Protein AF-A0A660VFB6-F1 (afdb_monomer_lite)

Radius of gyration: 81.57 Å; chains: 1; bounding box: 162×98×243 Å

Foldseek 3Di:
DDDDDDDPPDPPPDVVVVVVVVVVVVVVVPPPPPVVVVVVVVVVVVVVVVVVVPPPPDDDDDDDDDDDDDDDDDDPDDPPPPVVVVVPPPPDDDDDDDDDPVVVVVPPDDDDDDDDDDDDDDDDDDDDDDDDDDDDDDDDDDDDDDDDDDDDDDDDDDDDDDDDDDDDDDDDDDDPPDPPDDPPPPPPPPPVCVVVPPPPDPDPPQPDLDDPVVVLVVLVVVLQPPPDDPDDDPVCSVVPCPPVNVVVSVVVVCVVSVVVVVVSVVVVVVVVVVVVVVVVVVVVVVVVVVVVVVVVVVVVVVVVVVVVVVVVVVVVVVVVVVVVVVVVVVVVVVVVVVVVVVVVVVVVVVVVVVVVVVVVVVVVVVVVVVVVVVVVVVVVVVVVVVVVVVVVVVVVVVVVCVVPDPVVLVVVLVVLVVVLVVVCVVCVVVPPPDDDPVLVVLNVVLVVLSVVLVVVSVVLVVVLVVLVVVVVVVPPVPVSSVVNSVSVVVSVVSSVVVVVSSVSVVVSVVVVD

Sequence (513 aa):
MERYQNGSEYDNSSDEEREKEQEEIERYQASPTEPTEVLRDLDKAFRQIEEGRGAEERGPEEDLSAAEEKEPEMLFSGMETSWQEVAEEVKAEEAPPEPSPEEVLTKELGIAEEAPAEAEEAPTEEAPAETEEAPAEEAPEETAPAETEEAPAEEAPEETAPAEAAAETAEGEEKEETPAYAAVSEEAATVDTSAVTRPLEPAPAAPEVQVDMEEVRTTLENSAPVEEVEQLPRGAKYRRIRKEQLFQIVAELVRRYAAAAMQQLAQREQQLQQLQEQLTAHQKELESLRSNEAGLRAKAEALQQQLSEREAKVASLEAELAELREKAEKLDAFGEKWMEKEDNYIRRIRELEEETSRLRSALETSGSQLQQKIEQLEQQITVYKGRIEELQRGLEYVGFVEEFDVAGGLLQAAELRTKLEELISGVGEATSRIMPASVRERLEFITAKTREIEQQLNRYRDTYSQLVDKMENKEGTIAVAVDIAVMAERIRGLTDQLRVVAQMLEMVEAFMR

pLDDT: mean 70.04, std 20.73, range [36.62, 98.62]

Structure (mmCIF, N/CA/C/O backbone):
data_AF-A0A660VFB6-F1
#
_entry.id   AF-A0A660VFB6-F1
#
loop_
_atom_site.group_PDB
_atom_site.id
_atom_site.type_symbol
_atom_site.label_atom_id
_atom_site.label_alt_id
_atom_site.label_comp_id
_atom_site.label_asym_id
_atom_site.label_entity_id
_atom_site.label_seq_id
_atom_site.pdbx_PDB_ins_code
_atom_site.Cartn_x
_atom_site.Cartn_y
_atom_site.Cartn_z
_atom_site.occupancy
_atom_site.B_iso_or_equiv
_atom_site.auth_seq_id
_atom_site.auth_comp_id
_atom_site.auth_asym_id
_atom_site.auth_atom_id
_atom_site.pdbx_PDB_model_num
ATOM 1 N N . MET A 1 1 ? 5.055 -57.965 -3.448 1.00 50.91 1 MET A N 1
ATOM 2 C CA . MET A 1 1 ? 6.353 -58.123 -2.765 1.00 50.91 1 MET A CA 1
ATOM 3 C C . MET A 1 1 ? 7.433 -57.953 -3.806 1.00 50.91 1 MET A C 1
ATOM 5 O O . MET A 1 1 ? 7.695 -58.911 -4.510 1.00 50.91 1 MET A O 1
ATOM 9 N N . GLU A 1 2 ? 7.934 -56.729 -3.964 1.00 56.34 2 GLU A N 1
ATOM 10 C CA . GLU A 1 2 ? 9.289 -56.386 -4.422 1.00 56.34 2 GLU A CA 1
ATOM 11 C C . GLU A 1 2 ? 9.337 -54.894 -4.788 1.00 56.34 2 GLU A C 1
ATOM 13 O O . GLU A 1 2 ? 8.467 -54.410 -5.505 1.00 56.34 2 GLU A O 1
ATOM 18 N N . ARG A 1 3 ? 10.403 -54.230 -4.312 1.00 56.03 3 ARG A N 1
ATOM 19 C CA . ARG A 1 3 ? 10.932 -52.904 -4.692 1.00 56.03 3 ARG A CA 1
ATOM 20 C C . ARG A 1 3 ? 10.200 -51.662 -4.182 1.00 56.03 3 ARG A C 1
ATOM 22 O O . ARG A 1 3 ? 9.420 -51.079 -4.909 1.00 56.03 3 ARG A O 1
ATOM 29 N N . TYR A 1 4 ? 10.587 -51.214 -2.986 1.00 49.44 4 TYR A N 1
ATOM 30 C CA . TYR A 1 4 ? 10.880 -49.804 -2.673 1.00 49.44 4 TYR A CA 1
ATOM 31 C C . TYR A 1 4 ? 11.847 -49.783 -1.478 1.00 49.44 4 TYR A C 1
ATOM 33 O O . TYR A 1 4 ? 11.450 -49.674 -0.324 1.00 49.44 4 TYR A O 1
ATOM 41 N N . GLN A 1 5 ? 13.130 -49.989 -1.762 1.00 54.09 5 GLN A N 1
ATOM 42 C CA . GLN A 1 5 ? 14.238 -49.674 -0.862 1.00 54.09 5 GLN A CA 1
ATOM 43 C C . GLN A 1 5 ? 15.319 -49.056 -1.740 1.00 54.09 5 GLN A C 1
ATOM 45 O O . GLN A 1 5 ? 15.981 -49.782 -2.475 1.00 54.09 5 GLN A O 1
ATOM 50 N N . ASN A 1 6 ? 15.375 -47.726 -1.758 1.00 53.69 6 ASN A N 1
ATOM 51 C CA . ASN A 1 6 ? 16.563 -46.908 -2.013 1.00 53.69 6 ASN A CA 1
ATOM 52 C C . ASN A 1 6 ? 16.136 -45.440 -2.066 1.00 53.69 6 ASN A C 1
ATOM 54 O O . ASN A 1 6 ? 15.274 -45.088 -2.867 1.00 53.69 6 ASN A O 1
ATOM 58 N N . GLY A 1 7 ? 16.751 -44.617 -1.216 1.00 45.25 7 GLY A N 1
ATOM 59 C CA . GLY A 1 7 ? 16.595 -43.164 -1.249 1.00 45.25 7 GLY A CA 1
ATOM 60 C C . GLY A 1 7 ? 16.597 -42.467 0.111 1.00 45.25 7 GLY A C 1
ATOM 61 O O . GLY A 1 7 ? 15.851 -41.515 0.272 1.00 45.25 7 GLY A O 1
ATOM 62 N N . SER A 1 8 ? 17.380 -42.916 1.099 1.00 49.59 8 SER A N 1
ATOM 63 C CA . SER A 1 8 ? 17.834 -42.009 2.162 1.00 49.59 8 SER A CA 1
ATOM 64 C C . SER A 1 8 ? 19.157 -41.405 1.694 1.00 49.59 8 SER A C 1
ATOM 66 O O . SER A 1 8 ? 20.236 -41.872 2.067 1.00 49.59 8 SER A O 1
ATOM 68 N N . GLU A 1 9 ? 19.068 -40.452 0.768 1.00 54.03 9 GLU A N 1
ATOM 69 C CA . GLU A 1 9 ? 20.185 -39.552 0.510 1.00 54.03 9 GLU A CA 1
ATOM 70 C C . GLU A 1 9 ? 20.380 -38.740 1.784 1.00 54.03 9 GLU A C 1
ATOM 72 O O . GLU A 1 9 ? 19.484 -38.047 2.259 1.00 54.03 9 GLU A O 1
ATOM 77 N N . TYR A 1 10 ? 21.526 -38.998 2.399 1.00 47.62 10 TYR A N 1
ATOM 78 C CA . TYR A 1 10 ? 21.990 -38.350 3.599 1.00 47.62 10 TYR A CA 1
ATOM 79 C C . TYR A 1 10 ? 22.058 -36.850 3.350 1.00 47.62 10 TYR A C 1
ATOM 81 O O . TYR A 1 10 ? 22.839 -36.383 2.520 1.00 47.62 10 TYR A O 1
ATOM 89 N N . ASP A 1 11 ? 21.255 -36.136 4.123 1.00 54.81 11 ASP A N 1
ATOM 90 C CA . ASP A 1 11 ? 21.411 -34.727 4.430 1.00 54.81 11 ASP A CA 1
ATOM 91 C C . ASP A 1 11 ? 22.709 -34.573 5.243 1.00 54.81 11 ASP A C 1
ATOM 93 O O . ASP A 1 11 ? 22.721 -34.519 6.470 1.00 54.81 11 ASP A O 1
ATOM 97 N N . ASN A 1 12 ? 23.840 -34.642 4.537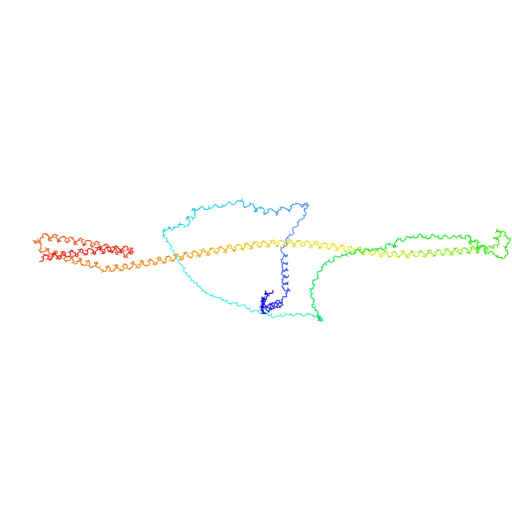 1.00 57.34 12 ASN A N 1
ATOM 98 C CA . ASN A 1 12 ? 25.151 -34.244 5.033 1.00 57.34 12 ASN A CA 1
ATOM 99 C C . ASN A 1 12 ? 25.281 -32.724 4.854 1.00 57.34 12 ASN A C 1
ATOM 101 O O . ASN A 1 12 ? 26.239 -32.254 4.237 1.00 57.34 12 ASN A O 1
ATOM 105 N N . SER A 1 13 ? 24.308 -31.961 5.365 1.00 57.34 13 SER A N 1
ATOM 106 C CA . SER A 1 13 ? 24.573 -30.593 5.801 1.00 57.34 13 SER A CA 1
ATOM 107 C C . SER A 1 13 ? 25.716 -30.715 6.808 1.00 57.34 13 SER A C 1
ATOM 109 O O . SER A 1 13 ? 25.534 -31.270 7.896 1.00 57.34 13 SER A O 1
ATOM 111 N N . SER A 1 14 ? 26.915 -30.376 6.338 1.00 62.56 14 SER A N 1
ATOM 112 C CA . SER A 1 14 ? 28.192 -30.532 7.025 1.00 62.56 14 SER A CA 1
ATOM 113 C C . SER A 1 14 ? 28.053 -30.058 8.467 1.00 62.56 14 SER A C 1
ATOM 115 O O . SER A 1 14 ? 27.470 -29.000 8.696 1.00 62.56 14 SER A O 1
ATOM 117 N N . ASP A 1 15 ? 28.596 -30.793 9.438 1.00 68.06 15 ASP A N 1
ATOM 118 C CA . ASP A 1 15 ? 28.657 -30.326 10.831 1.00 68.06 15 ASP A CA 1
ATOM 119 C C . ASP A 1 15 ? 29.270 -28.903 10.930 1.00 68.06 15 ASP A C 1
ATOM 121 O O . ASP A 1 15 ? 28.942 -28.160 11.850 1.00 68.06 15 ASP A O 1
ATOM 125 N N . GLU A 1 16 ? 30.047 -28.465 9.925 1.00 72.12 16 GLU A N 1
ATOM 126 C CA . GLU A 1 16 ? 30.541 -27.084 9.788 1.00 72.12 16 GLU A CA 1
ATOM 127 C C . GLU A 1 16 ? 29.449 -26.021 9.568 1.00 72.12 16 GLU A C 1
ATOM 129 O O . GLU A 1 16 ? 29.637 -24.875 9.971 1.00 72.12 16 GLU A O 1
ATOM 134 N N . GLU A 1 17 ? 28.331 -26.337 8.908 1.00 75.31 17 GLU A N 1
ATOM 135 C CA . GLU A 1 17 ? 27.222 -25.381 8.753 1.00 75.31 17 GLU A CA 1
ATOM 136 C C . GLU A 1 17 ? 26.459 -25.218 10.066 1.00 75.31 17 GLU A C 1
ATOM 138 O O . GLU A 1 17 ? 26.109 -24.098 10.430 1.00 75.31 17 GLU A O 1
ATOM 143 N N . ARG A 1 18 ? 26.304 -26.301 10.838 1.00 77.25 18 ARG A N 1
ATOM 144 C CA . ARG A 1 18 ? 25.703 -26.230 12.177 1.00 77.25 18 ARG A CA 1
ATOM 145 C C . ARG A 1 18 ? 26.587 -25.490 13.175 1.00 77.25 18 ARG A C 1
ATOM 147 O O . ARG A 1 18 ? 26.057 -24.740 13.988 1.00 77.25 18 ARG A O 1
ATOM 154 N N . GLU A 1 19 ? 27.908 -25.660 13.107 1.00 81.44 19 GLU A N 1
ATOM 155 C CA . GLU A 1 19 ? 28.837 -24.870 13.927 1.00 81.44 19 GLU A CA 1
ATOM 156 C C . GLU A 1 19 ? 28.811 -23.385 13.548 1.00 81.44 19 GLU A C 1
ATOM 158 O O . GLU A 1 19 ? 28.818 -22.543 14.440 1.00 81.44 19 GLU A O 1
ATOM 163 N N . LYS A 1 20 ? 28.704 -23.040 12.257 1.00 82.38 20 LYS A N 1
ATOM 164 C CA . LYS A 1 20 ? 28.584 -21.635 11.827 1.00 82.38 20 LYS A CA 1
ATOM 165 C C . LYS A 1 20 ? 27.272 -20.993 12.260 1.00 82.38 20 LYS A C 1
ATOM 167 O O . LYS A 1 20 ? 27.297 -19.861 12.729 1.00 82.38 20 LYS A O 1
ATOM 172 N N . GLU A 1 21 ? 26.153 -21.705 12.145 1.00 79.56 21 GLU A N 1
ATOM 173 C CA . GLU A 1 21 ? 24.870 -21.207 12.650 1.00 79.56 21 GLU A CA 1
ATOM 174 C C . GLU A 1 21 ? 24.900 -21.039 14.176 1.00 79.56 21 GLU A C 1
ATOM 176 O O . GLU A 1 21 ? 24.391 -20.045 14.690 1.00 79.56 21 GLU A O 1
ATOM 181 N N . GLN A 1 22 ? 25.547 -21.947 14.916 1.00 81.12 22 GLN A N 1
ATOM 182 C CA . GLN A 1 22 ? 25.715 -21.792 16.365 1.00 81.12 22 GLN A CA 1
ATOM 183 C C . GLN A 1 22 ? 26.634 -20.617 16.731 1.00 81.12 22 GLN A C 1
ATOM 185 O O . GLN A 1 22 ? 26.273 -19.839 17.612 1.00 81.12 22 GLN A O 1
ATOM 190 N N . GLU A 1 23 ? 27.757 -20.421 16.034 1.00 83.25 23 GLU A N 1
ATOM 191 C CA . GLU A 1 23 ? 28.633 -19.256 16.238 1.00 83.25 23 GLU A CA 1
ATOM 192 C C . GLU A 1 23 ? 27.922 -17.933 15.914 1.00 83.25 23 GLU A C 1
ATOM 194 O O . GLU A 1 23 ? 28.150 -16.920 16.579 1.00 83.25 23 GLU A O 1
ATOM 199 N N . GLU A 1 24 ? 27.055 -17.914 14.901 1.00 79.88 24 GLU A N 1
ATOM 200 C CA . GLU A 1 24 ? 26.290 -16.725 14.530 1.00 79.88 24 GLU A CA 1
ATOM 201 C C . GLU A 1 24 ? 25.217 -16.403 15.580 1.00 79.88 24 GLU A C 1
ATOM 203 O O . GLU A 1 24 ? 25.106 -15.254 16.015 1.00 79.88 24 GLU A O 1
ATOM 208 N N . ILE A 1 25 ? 24.507 -17.415 16.090 1.00 77.00 25 ILE A N 1
ATOM 209 C CA . ILE A 1 25 ? 23.539 -17.253 17.186 1.00 77.00 25 ILE A CA 1
ATOM 210 C C . ILE A 1 25 ? 24.234 -16.793 18.477 1.00 77.00 25 ILE A C 1
ATOM 212 O O . ILE A 1 25 ? 23.727 -15.900 19.160 1.00 77.00 25 ILE A O 1
ATOM 216 N N . GLU A 1 26 ? 25.411 -17.333 18.800 1.00 76.62 26 GLU A N 1
ATOM 217 C CA . GLU A 1 26 ? 26.187 -16.896 19.965 1.00 76.62 26 GLU A CA 1
ATOM 218 C C . GLU A 1 26 ? 26.707 -15.460 19.812 1.00 76.62 26 GLU A C 1
ATOM 220 O O . GLU A 1 26 ? 26.716 -14.714 20.792 1.00 76.62 26 GLU A O 1
ATOM 225 N N . ARG A 1 27 ? 27.047 -15.001 18.597 1.00 71.19 27 ARG A N 1
ATOM 226 C CA . ARG A 1 27 ? 27.384 -13.583 18.357 1.00 71.19 27 ARG A CA 1
ATOM 227 C C . ARG A 1 27 ? 26.202 -12.649 18.592 1.00 71.19 27 ARG A C 1
ATOM 229 O O . ARG A 1 27 ? 26.404 -11.573 19.153 1.00 71.19 27 ARG A O 1
ATOM 236 N N . TYR A 1 28 ? 24.988 -13.052 18.218 1.00 64.81 28 TYR A N 1
ATOM 237 C CA . TYR A 1 28 ? 23.785 -12.262 18.498 1.00 64.81 28 TYR A CA 1
ATOM 238 C C . TYR A 1 28 ? 23.407 -12.255 19.987 1.00 64.81 28 TYR A C 1
ATOM 240 O O . TYR A 1 28 ? 22.825 -11.281 20.457 1.00 64.81 28 TYR A O 1
ATOM 248 N N . GLN A 1 29 ? 23.772 -13.290 20.751 1.00 62.56 29 GLN A N 1
ATOM 249 C CA . GLN A 1 29 ? 23.546 -13.331 22.203 1.00 62.56 29 GLN A CA 1
ATOM 250 C C . GLN A 1 29 ? 24.660 -12.655 23.019 1.00 62.56 29 GLN A C 1
ATOM 252 O O . GLN A 1 29 ? 24.398 -12.170 24.118 1.00 62.56 29 GLN A O 1
ATOM 257 N N . ALA A 1 30 ? 25.889 -12.601 22.496 1.00 59.38 30 ALA A N 1
ATOM 258 C CA . ALA A 1 30 ? 27.035 -11.975 23.156 1.00 59.38 30 ALA A CA 1
ATOM 259 C C . ALA A 1 30 ? 27.232 -10.496 22.786 1.00 59.38 30 ALA A C 1
ATOM 261 O O . ALA A 1 30 ? 28.019 -9.808 23.441 1.00 59.38 30 ALA A O 1
ATOM 262 N N . SER A 1 31 ? 26.531 -9.974 21.771 1.00 51.38 31 SER A N 1
ATOM 263 C CA . SER A 1 31 ? 26.433 -8.526 21.600 1.00 51.38 31 SER A CA 1
ATOM 264 C C . SER A 1 31 ? 25.599 -7.961 22.753 1.00 51.38 31 SER A C 1
ATOM 266 O O . SER A 1 31 ? 24.458 -8.399 22.917 1.00 51.38 31 SER A O 1
ATOM 268 N N . PRO A 1 32 ? 26.115 -7.013 23.556 1.00 48.22 32 PRO A N 1
ATOM 269 C CA . PRO A 1 32 ? 25.314 -6.325 24.551 1.00 48.22 32 PRO A CA 1
ATOM 270 C C . PRO A 1 32 ? 24.295 -5.464 23.805 1.00 48.22 32 PRO A C 1
ATOM 272 O O . PRO A 1 32 ? 24.515 -4.290 23.524 1.00 48.22 32 PRO A O 1
ATOM 275 N N . THR A 1 33 ? 23.156 -6.052 23.452 1.00 54.19 33 THR A N 1
ATOM 276 C CA . THR A 1 33 ? 21.933 -5.287 23.290 1.00 54.19 33 THR A CA 1
ATOM 277 C C . THR A 1 33 ? 21.600 -4.785 24.684 1.00 54.19 33 THR A C 1
ATOM 279 O O . THR A 1 33 ? 20.926 -5.462 25.456 1.00 54.19 33 THR A O 1
ATOM 282 N N . GLU A 1 34 ? 22.128 -3.617 25.030 1.00 55.84 34 GLU A N 1
ATOM 283 C CA . GLU A 1 34 ? 21.475 -2.719 25.963 1.00 55.84 34 GLU A CA 1
ATOM 284 C C . GLU A 1 34 ? 20.408 -1.962 25.154 1.00 55.84 34 GLU A C 1
ATOM 286 O O . GLU A 1 34 ? 20.681 -0.883 24.624 1.00 55.84 34 GLU A O 1
ATOM 291 N N . PRO A 1 35 ? 19.170 -2.488 25.010 1.00 57.03 35 PRO A N 1
ATOM 292 C CA . PRO A 1 35 ? 18.072 -1.756 24.372 1.00 57.03 35 PRO A CA 1
ATOM 293 C C . PRO A 1 35 ? 17.775 -0.425 25.082 1.00 57.03 35 PRO A C 1
ATOM 295 O O . PRO A 1 35 ? 17.030 0.405 24.574 1.00 57.03 35 PRO A O 1
ATOM 298 N N . THR A 1 36 ? 18.366 -0.195 26.251 1.00 57.62 36 THR A N 1
ATOM 299 C CA . THR A 1 36 ? 18.242 1.009 27.061 1.00 57.62 36 THR A CA 1
ATOM 300 C C . THR A 1 36 ? 18.939 2.238 26.490 1.00 57.62 36 THR A C 1
ATOM 302 O O . THR A 1 36 ? 18.441 3.336 26.733 1.00 57.62 36 THR A O 1
ATOM 305 N N . GLU A 1 37 ? 20.036 2.114 25.737 1.00 63.16 37 GLU A N 1
ATOM 306 C CA . GLU A 1 37 ? 20.719 3.301 25.188 1.00 63.16 37 GLU A CA 1
ATOM 307 C C . GLU A 1 37 ? 19.982 3.861 23.971 1.00 63.16 37 GLU A C 1
ATOM 309 O O . GLU A 1 37 ? 19.650 5.044 23.943 1.00 63.16 37 GLU A O 1
ATOM 314 N N . VAL A 1 38 ? 19.588 2.992 23.034 1.00 69.56 38 VAL A N 1
ATOM 315 C CA . VAL A 1 38 ? 18.800 3.394 21.857 1.00 69.56 38 VAL A CA 1
ATOM 316 C C . VAL A 1 38 ? 17.442 3.967 22.276 1.00 69.56 38 VAL A C 1
ATOM 318 O O . VAL A 1 38 ? 17.001 4.976 21.729 1.00 69.56 38 VAL A O 1
ATOM 321 N N . LEU A 1 39 ? 16.794 3.379 23.291 1.00 71.75 39 LEU A N 1
ATOM 322 C CA . LEU A 1 39 ? 15.547 3.920 23.840 1.00 71.75 39 LEU A CA 1
ATOM 323 C C . LEU A 1 39 ? 15.755 5.249 24.584 1.00 71.75 39 LEU A C 1
ATOM 325 O O . LEU A 1 39 ? 14.890 6.119 24.495 1.00 71.75 39 LEU A O 1
ATOM 329 N N . ARG A 1 40 ? 16.891 5.455 25.268 1.00 76.69 40 ARG A N 1
ATOM 330 C CA . ARG A 1 40 ? 17.224 6.753 25.885 1.00 76.69 40 ARG A CA 1
ATOM 331 C C . ARG A 1 40 ? 17.446 7.845 24.849 1.00 76.69 40 ARG A C 1
ATOM 333 O O . ARG A 1 40 ? 16.984 8.964 25.065 1.00 76.69 40 ARG A O 1
ATOM 340 N N . ASP A 1 41 ? 18.124 7.534 23.751 1.00 78.25 41 ASP A N 1
ATOM 341 C CA . ASP A 1 41 ? 18.394 8.507 22.693 1.00 78.25 41 ASP A CA 1
ATOM 342 C C . ASP A 1 41 ? 17.117 8.888 21.932 1.00 78.25 41 ASP A C 1
ATOM 344 O O . ASP A 1 41 ? 16.903 10.067 21.638 1.00 78.25 41 ASP A O 1
ATOM 348 N N . LEU A 1 42 ? 16.209 7.930 21.716 1.00 78.62 42 LEU A N 1
ATOM 349 C CA . LEU A 1 42 ? 14.873 8.191 21.172 1.00 78.62 42 LEU A CA 1
ATOM 350 C C . LEU A 1 42 ? 14.025 9.075 22.099 1.00 78.62 42 LEU A C 1
ATOM 352 O O . LEU A 1 42 ? 13.430 10.044 21.632 1.00 78.62 42 LEU A O 1
ATOM 356 N N . ASP A 1 43 ? 14.009 8.809 23.408 1.00 83.19 43 ASP A N 1
ATOM 357 C CA . ASP A 1 43 ? 13.242 9.612 24.378 1.00 83.19 43 ASP A CA 1
ATOM 358 C C . ASP A 1 43 ? 13.783 11.055 24.483 1.00 83.19 43 ASP A C 1
ATOM 360 O O . ASP A 1 43 ? 13.035 12.030 24.615 1.00 83.19 43 ASP A O 1
ATOM 364 N N . LYS A 1 44 ? 15.104 11.220 24.330 1.00 89.50 44 LYS A N 1
ATOM 365 C CA . LYS A 1 44 ? 15.773 12.528 24.283 1.00 89.50 44 LYS A CA 1
ATOM 366 C C . LYS A 1 44 ? 15.429 13.307 23.009 1.00 89.50 44 LYS A C 1
ATOM 368 O O . LYS A 1 44 ? 15.218 14.519 23.081 1.00 89.50 44 LYS A O 1
ATOM 373 N N . ALA A 1 45 ? 15.328 12.622 21.868 1.00 85.12 45 ALA A N 1
ATOM 374 C CA . ALA A 1 45 ? 14.905 13.218 20.603 1.00 85.12 45 ALA A CA 1
ATOM 375 C C . ALA A 1 45 ? 13.433 13.668 20.642 1.00 85.12 45 ALA A C 1
ATOM 377 O O . ALA A 1 45 ? 13.118 14.766 20.182 1.00 85.12 45 ALA A O 1
ATOM 378 N N . PHE A 1 46 ? 12.539 12.882 21.256 1.00 85.69 46 PHE A N 1
ATOM 379 C CA . PHE A 1 46 ? 11.131 13.265 21.409 1.00 85.69 46 PHE A CA 1
ATOM 380 C C . PHE A 1 46 ? 10.947 14.509 22.289 1.00 85.69 46 PHE A C 1
ATOM 382 O O . PHE A 1 46 ? 10.210 15.415 21.895 1.00 85.69 46 PHE A O 1
ATOM 389 N N . ARG A 1 47 ? 11.678 14.634 23.408 1.00 83.75 47 ARG A N 1
ATOM 390 C CA . ARG A 1 47 ? 11.629 15.865 24.226 1.00 83.75 47 ARG A CA 1
ATOM 391 C C . ARG A 1 47 ? 12.135 17.102 23.493 1.00 83.75 47 ARG A C 1
ATOM 393 O O . ARG A 1 47 ? 11.542 18.164 23.642 1.00 83.75 47 ARG A O 1
ATOM 400 N N . GLN A 1 48 ? 13.184 16.987 22.675 1.00 81.75 48 GLN A N 1
ATOM 401 C CA . GLN A 1 48 ? 13.663 18.127 21.881 1.00 81.75 48 GLN A CA 1
ATOM 402 C C . GLN A 1 48 ? 12.627 18.607 20.854 1.00 81.75 48 GLN A C 1
ATOM 404 O O . GLN A 1 48 ? 12.538 19.806 20.591 1.00 81.75 48 GLN A O 1
ATOM 409 N N . ILE A 1 49 ? 11.823 17.696 20.300 1.00 76.94 49 ILE A N 1
ATOM 410 C CA . ILE A 1 49 ? 10.747 18.042 19.362 1.00 76.94 49 ILE A CA 1
ATOM 411 C C . ILE A 1 49 ? 9.582 18.728 20.090 1.00 76.94 49 ILE A C 1
ATOM 413 O O . ILE A 1 49 ? 9.033 19.701 19.569 1.00 76.94 49 ILE A O 1
ATOM 417 N N . GLU A 1 50 ? 9.220 18.274 21.292 1.00 74.94 50 GLU A N 1
ATOM 418 C CA . GLU A 1 50 ? 8.179 18.926 22.100 1.00 74.94 50 GLU A CA 1
ATOM 419 C C . GLU A 1 50 ? 8.605 20.317 22.589 1.00 74.94 50 GLU A C 1
ATOM 421 O O . GLU A 1 50 ? 7.831 21.271 22.482 1.00 74.94 50 GLU A O 1
ATOM 426 N N . GLU A 1 51 ? 9.846 20.472 23.056 1.00 77.94 51 GLU A N 1
ATOM 427 C CA . GLU A 1 51 ? 10.358 21.760 23.541 1.00 77.94 51 GLU A CA 1
ATOM 428 C C . GLU A 1 51 ? 10.590 22.768 22.400 1.00 77.94 51 GLU A C 1
ATOM 430 O O . GLU A 1 51 ? 10.372 23.967 22.581 1.00 77.94 51 GLU A O 1
ATOM 435 N N . GLY A 1 52 ? 10.961 22.302 21.201 1.00 66.25 52 GLY A N 1
ATOM 436 C CA . GLY A 1 52 ? 11.174 23.157 20.028 1.00 66.25 52 GLY A CA 1
ATOM 437 C C . GLY A 1 52 ? 9.891 23.668 19.363 1.00 66.25 52 GLY A C 1
ATOM 438 O O . GLY A 1 52 ? 9.917 24.702 18.698 1.00 66.25 52 GLY A O 1
ATOM 439 N N . ARG A 1 53 ? 8.751 22.988 19.549 1.00 54.66 53 ARG A N 1
ATOM 440 C CA . ARG A 1 53 ? 7.485 23.326 18.870 1.00 54.66 53 ARG A CA 1
ATOM 441 C C . ARG A 1 53 ? 6.605 24.320 19.642 1.00 54.66 53 ARG A C 1
ATOM 443 O O . ARG A 1 53 ? 5.645 24.843 19.088 1.00 54.66 53 ARG A O 1
ATOM 450 N N . GLY A 1 54 ? 6.936 24.623 20.899 1.00 53.22 54 GLY A N 1
ATOM 451 C CA . GLY A 1 54 ? 6.133 25.495 21.768 1.00 53.22 54 GLY A CA 1
ATOM 452 C C . GLY A 1 54 ? 6.388 27.006 21.651 1.00 53.22 54 GLY A C 1
ATOM 453 O O . GLY A 1 54 ? 5.720 27.775 22.341 1.00 53.22 54 GLY A O 1
ATOM 454 N N . ALA A 1 55 ? 7.346 27.455 20.831 1.00 54.31 55 ALA A N 1
ATOM 455 C CA . ALA A 1 55 ? 7.813 28.848 20.854 1.00 54.31 55 ALA A CA 1
ATOM 456 C C . ALA A 1 55 ? 7.271 29.765 19.736 1.00 54.31 55 ALA A C 1
ATOM 458 O O . ALA A 1 55 ? 7.413 30.980 19.863 1.00 54.31 55 ALA A O 1
ATOM 459 N N . GLU A 1 56 ? 6.635 29.245 18.677 1.00 53.47 56 GLU A N 1
ATOM 460 C CA . GLU A 1 56 ? 6.276 30.063 17.496 1.00 53.47 56 GLU A CA 1
ATOM 461 C C . GLU A 1 56 ? 4.779 30.364 17.287 1.00 53.47 56 GLU A C 1
ATOM 463 O O . GLU A 1 56 ? 4.457 31.223 16.471 1.00 53.47 56 GLU A O 1
ATOM 468 N N . GLU A 1 57 ? 3.849 29.796 18.061 1.00 49.75 57 GLU A N 1
ATOM 469 C CA . GLU A 1 57 ? 2.403 30.057 17.883 1.00 49.75 57 GLU A CA 1
ATOM 470 C C . GLU A 1 57 ? 1.751 30.768 19.078 1.00 49.75 57 GLU A C 1
ATOM 472 O O . GLU A 1 57 ? 0.766 30.313 19.655 1.00 49.75 57 GLU A O 1
ATOM 477 N N . ARG A 1 58 ? 2.267 31.948 19.440 1.00 44.06 58 ARG A N 1
ATOM 478 C CA . ARG A 1 58 ? 1.515 32.903 20.273 1.00 44.06 58 ARG A CA 1
ATOM 479 C C . ARG A 1 58 ? 1.273 34.198 19.505 1.00 44.06 58 ARG A C 1
ATOM 481 O O . ARG A 1 58 ? 1.920 35.216 19.737 1.00 44.06 58 ARG A O 1
ATOM 488 N N . GLY A 1 59 ? 0.343 34.122 18.554 1.00 48.78 59 GLY A N 1
ATOM 489 C CA . GLY A 1 59 ? -0.280 35.295 17.944 1.00 48.78 59 GLY A CA 1
ATOM 490 C C . GLY A 1 59 ? -1.154 36.047 18.962 1.00 48.78 59 GLY A C 1
ATOM 491 O O . GLY A 1 59 ? -1.635 35.434 19.918 1.00 48.78 59 GLY A O 1
ATOM 492 N N . PRO A 1 60 ? -1.323 37.371 18.809 1.00 54.28 60 PRO A N 1
ATOM 493 C CA . PRO A 1 60 ? -2.013 38.204 19.786 1.00 54.28 60 PRO A CA 1
ATOM 494 C C . PRO A 1 60 ? -3.517 37.905 19.820 1.00 54.28 60 PRO A C 1
ATOM 496 O O . PRO A 1 60 ? -4.173 37.852 18.783 1.00 54.28 60 PRO A O 1
ATOM 499 N N . GLU A 1 61 ? -4.040 37.731 21.034 1.00 44.56 61 GLU A N 1
ATOM 500 C CA . GLU A 1 61 ? -5.468 37.651 21.342 1.00 44.56 61 GLU A CA 1
ATOM 501 C C . GLU A 1 61 ? -6.179 38.924 20.849 1.00 44.56 61 GLU A C 1
ATOM 503 O O . GLU A 1 61 ? -5.922 40.020 21.352 1.00 44.56 61 GLU A O 1
ATOM 508 N N . GLU A 1 62 ? -7.071 38.785 19.865 1.00 44.06 62 GLU A N 1
ATOM 509 C CA . GLU A 1 62 ? -8.082 39.796 19.558 1.00 44.06 62 GLU A CA 1
ATOM 510 C C . GLU A 1 62 ? -9.392 39.433 20.264 1.00 44.06 62 GLU A C 1
ATOM 512 O O . GLU A 1 62 ? -10.042 38.427 19.973 1.00 44.06 62 GLU A O 1
ATOM 517 N N . ASP A 1 63 ? -9.760 40.297 21.208 1.00 55.69 63 ASP A N 1
ATOM 518 C CA . ASP A 1 63 ? -11.077 40.405 21.818 1.00 55.69 63 ASP A CA 1
ATOM 519 C C . ASP A 1 63 ? -12.169 40.555 20.749 1.00 55.69 63 ASP A C 1
ATOM 521 O O . ASP A 1 63 ? -12.281 41.610 20.123 1.00 55.69 63 ASP A O 1
ATOM 525 N N . LEU A 1 64 ? -13.061 39.570 20.617 1.00 42.94 64 LEU A N 1
ATOM 526 C CA . LEU A 1 64 ? -14.382 39.791 20.027 1.00 42.94 64 LEU A CA 1
ATOM 527 C C . LEU A 1 64 ? -15.466 39.113 20.862 1.00 42.94 64 LEU A C 1
ATOM 529 O O . LEU A 1 64 ? -15.640 37.898 20.899 1.00 42.94 64 LEU A O 1
ATOM 533 N N . SER A 1 65 ? -16.207 39.979 21.541 1.00 43.53 65 SER A N 1
ATOM 534 C CA . SER A 1 65 ? -17.445 39.686 22.237 1.00 43.53 65 SER A CA 1
ATOM 535 C C . SER A 1 65 ? -18.640 39.815 21.284 1.00 43.53 65 SER A C 1
ATOM 537 O O . SER A 1 65 ? -18.680 40.704 20.441 1.00 43.53 65 SER A O 1
ATOM 539 N N . ALA A 1 66 ? -19.637 38.958 21.518 1.00 50.09 66 ALA A N 1
ATOM 540 C CA . ALA A 1 66 ? -21.062 39.145 21.223 1.00 50.09 66 ALA A CA 1
ATOM 541 C C . ALA A 1 66 ? -21.528 39.255 19.752 1.00 50.09 66 ALA A C 1
ATOM 543 O O . ALA A 1 66 ? -21.589 40.341 19.187 1.00 50.09 66 ALA A O 1
ATOM 544 N N . ALA A 1 67 ? -22.040 38.141 19.216 1.00 39.09 67 ALA A N 1
ATOM 545 C CA . ALA A 1 67 ? -23.245 38.064 18.371 1.00 39.09 67 ALA A CA 1
ATOM 546 C C . ALA A 1 67 ? -23.607 36.570 18.224 1.00 39.09 67 ALA A C 1
ATOM 548 O O . ALA A 1 67 ? -22.797 35.784 17.755 1.00 39.09 67 ALA A O 1
ATOM 549 N N . GLU A 1 68 ? -24.646 36.092 18.902 1.00 40.03 68 GLU A N 1
ATOM 550 C CA . GLU A 1 68 ? -26.028 36.007 18.404 1.00 40.03 68 GLU A CA 1
ATOM 551 C C . GLU A 1 68 ? -26.277 34.691 17.641 1.00 40.03 68 GLU A C 1
ATOM 553 O O . GLU A 1 68 ? -25.625 34.362 16.655 1.00 40.03 68 GLU A O 1
ATOM 558 N N . GLU A 1 69 ? -27.210 33.918 18.195 1.00 51.00 69 GLU A N 1
ATOM 559 C CA . GLU A 1 69 ? -27.652 32.590 17.784 1.00 51.00 69 GLU A CA 1
ATOM 560 C C . GLU A 1 69 ? -28.078 32.546 16.308 1.00 51.00 69 GLU A C 1
ATOM 562 O O . GLU A 1 69 ? -28.954 33.304 15.881 1.00 51.00 69 GLU A O 1
ATOM 567 N N . LYS A 1 70 ? -27.527 31.600 15.536 1.00 41.50 70 LYS A N 1
ATOM 568 C CA . LYS A 1 70 ? -28.172 31.091 14.321 1.00 41.50 70 LYS A CA 1
ATOM 569 C C . LYS A 1 70 ? -27.738 29.661 14.002 1.00 41.50 70 LYS A C 1
ATOM 571 O O . LYS A 1 70 ? -26.596 29.272 14.208 1.00 41.50 70 LYS A O 1
ATOM 576 N N . GLU A 1 71 ? -28.734 28.912 13.559 1.00 40.72 71 GLU A N 1
ATOM 577 C CA . GLU A 1 71 ? -28.854 27.463 13.398 1.00 40.72 71 GLU A CA 1
ATOM 578 C C . GLU A 1 71 ? -27.771 26.796 12.521 1.00 40.72 71 GLU A C 1
ATOM 580 O O . GLU A 1 71 ? -27.245 27.435 11.606 1.00 40.72 71 GLU A O 1
ATOM 585 N N . PRO A 1 72 ? -27.469 25.497 12.733 1.00 50.72 72 PRO A N 1
ATOM 586 C CA . PRO A 1 72 ? -26.529 24.748 11.912 1.00 50.72 72 PRO A CA 1
ATOM 587 C C . PRO A 1 72 ? -27.259 23.978 10.801 1.00 50.72 72 PRO A C 1
ATOM 589 O O . PRO A 1 72 ? -27.633 22.822 10.973 1.00 50.72 72 PRO A O 1
ATOM 592 N N . GLU A 1 73 ? -27.413 24.589 9.631 1.00 47.69 73 GLU A N 1
ATOM 593 C CA . GLU A 1 73 ? -27.681 23.859 8.389 1.00 47.69 73 GLU A CA 1
ATOM 594 C C . GLU A 1 73 ? -26.782 24.419 7.276 1.00 47.69 73 GLU A C 1
ATOM 596 O O . GLU A 1 73 ? -26.674 25.630 7.107 1.00 47.69 73 GLU A O 1
ATOM 601 N N . MET A 1 74 ? -26.170 23.517 6.497 1.00 48.53 74 MET A N 1
ATOM 602 C CA . MET A 1 74 ? -25.421 23.766 5.247 1.00 48.53 74 MET A CA 1
ATOM 603 C C . MET A 1 74 ? -23.893 23.976 5.310 1.00 48.53 74 MET A C 1
ATOM 605 O O . MET A 1 74 ? -23.376 24.935 4.745 1.00 48.53 74 MET A O 1
ATOM 609 N N . LEU A 1 75 ? -23.138 23.014 5.857 1.00 44.47 75 LEU A N 1
ATOM 610 C CA . LEU A 1 75 ? -21.691 22.881 5.574 1.00 44.47 75 LEU A CA 1
ATOM 611 C C . LEU A 1 75 ? -21.267 21.441 5.223 1.00 44.47 75 LEU A C 1
ATOM 613 O O . LEU A 1 75 ? -20.242 20.954 5.680 1.00 44.47 75 LEU A O 1
ATOM 617 N N . PHE A 1 76 ? -22.049 20.756 4.386 1.00 45.03 76 PHE A N 1
ATOM 618 C CA . PHE A 1 76 ? -21.677 19.448 3.819 1.00 45.03 76 PHE A CA 1
ATOM 619 C C . PHE A 1 76 ? -22.104 19.326 2.344 1.00 45.03 76 PHE A C 1
ATOM 621 O O . PHE A 1 76 ? -22.773 18.382 1.944 1.00 45.03 76 PHE A O 1
ATOM 628 N N . SER A 1 77 ? -21.756 20.314 1.513 1.00 48.28 77 SER A N 1
ATOM 629 C CA . SER A 1 77 ? -22.000 20.245 0.057 1.00 48.28 77 SER A CA 1
ATOM 630 C C . SER A 1 77 ? -20.851 20.788 -0.801 1.00 48.28 77 SER A C 1
ATOM 632 O O . SER A 1 77 ? -21.068 21.154 -1.951 1.00 48.28 77 SER A O 1
ATOM 634 N N . GLY A 1 78 ? -19.635 20.889 -0.253 1.00 44.41 78 GLY A N 1
ATOM 635 C CA . GLY A 1 78 ? -18.505 21.546 -0.927 1.00 44.41 78 GLY A CA 1
ATOM 636 C C . GLY A 1 78 ? -17.366 20.639 -1.395 1.00 44.41 78 GLY A C 1
ATOM 637 O O . GLY A 1 78 ? -16.421 21.148 -1.985 1.00 44.41 78 GLY A O 1
ATOM 638 N N . MET A 1 79 ? -17.408 19.329 -1.130 1.00 42.53 79 MET A N 1
ATOM 639 C CA . MET A 1 79 ? -16.232 18.456 -1.298 1.00 42.53 79 MET A CA 1
ATOM 640 C C . MET A 1 79 ? -16.484 17.214 -2.167 1.00 42.53 79 MET A C 1
ATOM 642 O O . MET A 1 79 ? -15.720 16.259 -2.111 1.00 42.53 79 MET A O 1
ATOM 646 N N . GLU A 1 80 ? -17.532 17.233 -2.999 1.00 45.91 80 GLU A N 1
ATOM 647 C CA . GLU A 1 80 ? -17.828 16.148 -3.955 1.00 45.91 80 GLU A CA 1
ATOM 648 C C . GLU A 1 80 ? -17.815 16.581 -5.430 1.00 45.91 80 GLU A C 1
ATOM 650 O O . GLU A 1 80 ? -17.889 15.731 -6.311 1.00 45.91 80 GLU A O 1
ATOM 655 N N . THR A 1 81 ? -17.639 17.868 -5.752 1.00 48.47 81 THR A N 1
ATOM 656 C CA . THR A 1 81 ? -17.686 18.327 -7.155 1.00 48.47 81 THR A CA 1
ATOM 657 C C . THR A 1 81 ? -16.323 18.486 -7.833 1.00 48.47 81 THR A C 1
ATOM 659 O O . THR A 1 81 ? -16.289 18.679 -9.042 1.00 48.47 81 THR A O 1
ATOM 662 N N . SER A 1 82 ? -15.189 18.344 -7.132 1.00 50.25 82 SER A N 1
ATOM 663 C CA . SER A 1 82 ? -13.865 18.541 -7.763 1.00 50.25 82 SER A CA 1
ATOM 664 C C . SER A 1 82 ? -13.308 17.314 -8.504 1.00 50.25 82 SER A C 1
ATOM 666 O O . SER A 1 82 ? -12.234 17.406 -9.090 1.00 50.25 82 SER A O 1
ATOM 668 N N . TRP A 1 83 ? -14.006 16.173 -8.492 1.00 48.56 83 TRP A N 1
ATOM 669 C CA . TRP A 1 83 ? -13.583 14.959 -9.212 1.00 48.56 83 TRP A CA 1
ATOM 670 C C . TRP A 1 83 ? -14.434 14.641 -10.449 1.00 48.56 83 TRP A C 1
ATOM 672 O O . TRP A 1 83 ? -14.068 13.764 -11.226 1.00 48.56 83 TRP A O 1
ATOM 682 N N . GLN A 1 84 ? -15.534 15.367 -10.678 1.00 45.25 84 GLN A N 1
ATOM 683 C CA . GLN A 1 84 ? -16.379 15.183 -11.867 1.00 45.25 84 GLN A CA 1
ATOM 684 C C . GLN A 1 84 ? -16.012 16.109 -13.035 1.00 45.25 84 GLN A C 1
ATOM 686 O O . GLN A 1 84 ? -16.377 15.810 -14.166 1.00 45.25 84 GLN A O 1
ATOM 691 N N . GLU A 1 85 ? -15.217 17.159 -12.810 1.00 45.56 85 GLU A N 1
ATOM 692 C CA . GLU A 1 85 ? -14.811 18.098 -13.871 1.00 45.56 85 GLU A CA 1
ATOM 693 C C . GLU A 1 85 ? -13.604 17.609 -14.700 1.00 45.56 85 GLU A C 1
ATOM 695 O O . GLU A 1 85 ? -13.369 18.102 -15.795 1.00 45.56 85 GLU A O 1
ATOM 700 N N . VAL A 1 86 ? -12.888 16.566 -14.254 1.00 50.47 86 VAL A N 1
ATOM 701 C CA . VAL A 1 86 ? -11.767 15.961 -15.014 1.00 50.47 86 VAL A CA 1
ATOM 702 C C . VAL A 1 86 ? -12.240 14.827 -15.945 1.00 50.47 86 VAL A C 1
ATOM 704 O O . VAL A 1 86 ? -11.507 14.383 -16.824 1.00 50.47 86 VAL A O 1
ATOM 707 N N . ALA A 1 87 ? -13.487 14.362 -15.802 1.00 47.97 87 ALA A N 1
ATOM 708 C CA . ALA A 1 87 ? -14.029 13.254 -16.596 1.00 47.97 87 ALA A CA 1
ATOM 709 C C . ALA A 1 87 ? -14.754 13.694 -17.887 1.00 47.97 87 ALA A C 1
ATOM 711 O O . ALA A 1 87 ? -15.050 12.844 -18.729 1.00 47.97 87 ALA A O 1
ATOM 712 N N . GLU A 1 88 ? -15.022 14.993 -18.076 1.00 42.41 88 GLU A N 1
ATOM 713 C CA . GLU A 1 88 ? -15.734 15.517 -19.257 1.00 42.41 88 GLU A CA 1
ATOM 714 C C . GLU A 1 88 ? -14.849 16.292 -20.254 1.00 42.41 88 GLU A C 1
ATOM 716 O O . GLU A 1 88 ? -15.316 16.640 -21.337 1.00 42.41 88 GLU A O 1
ATOM 721 N N . GLU A 1 89 ? -13.549 16.455 -19.976 1.00 41.44 89 GLU A N 1
ATOM 722 C CA . GLU A 1 89 ? -12.588 17.154 -20.853 1.00 41.44 89 GLU A CA 1
ATOM 723 C C . GLU A 1 89 ? -11.680 16.200 -21.667 1.00 41.44 89 GLU A C 1
ATOM 725 O O . GLU A 1 89 ? -10.589 16.560 -22.090 1.00 41.44 89 GLU A O 1
ATOM 730 N N . VAL A 1 90 ? -12.125 14.962 -21.928 1.00 47.22 90 VAL A N 1
ATOM 731 C CA . VAL A 1 90 ? -11.407 13.987 -22.794 1.00 47.22 90 VAL A CA 1
ATOM 732 C C . VAL A 1 90 ? -12.257 13.567 -24.002 1.00 47.22 90 VAL A C 1
ATOM 734 O O . VAL A 1 90 ? -12.115 12.483 -24.565 1.00 47.22 90 VAL A O 1
ATOM 737 N N . LYS A 1 91 ? -13.197 14.417 -24.428 1.00 49.03 91 LYS A N 1
ATOM 738 C CA . LYS A 1 91 ? -14.112 14.090 -25.533 1.00 49.03 91 LYS A CA 1
ATOM 739 C C . LYS A 1 91 ? -14.222 15.179 -26.594 1.00 49.03 91 LYS A C 1
ATOM 741 O O . LYS A 1 91 ? -15.317 15.439 -27.075 1.00 49.03 91 LYS A O 1
ATOM 746 N N . ALA A 1 92 ? -13.097 15.780 -26.977 1.00 52.47 92 ALA A N 1
ATOM 747 C CA . ALA A 1 92 ? -12.939 16.497 -28.247 1.00 52.47 92 ALA A CA 1
ATOM 748 C C . ALA A 1 92 ? -11.462 16.861 -28.499 1.00 52.47 92 ALA A C 1
ATOM 750 O O . ALA A 1 92 ? -11.126 18.036 -28.573 1.00 52.47 92 ALA A O 1
ATOM 751 N N . GLU A 1 93 ? -10.575 15.875 -28.648 1.00 42.09 93 GLU A N 1
ATOM 752 C CA . GLU A 1 93 ? -9.291 16.119 -29.318 1.00 42.09 93 GLU A CA 1
ATOM 753 C C . GLU A 1 93 ? -9.201 15.192 -30.530 1.00 42.09 93 GLU A C 1
ATOM 755 O O . GLU A 1 93 ? -8.962 13.988 -30.455 1.00 42.09 93 GLU A O 1
ATOM 760 N N . GLU A 1 94 ? -9.597 15.787 -31.649 1.00 46.12 94 GLU A N 1
ATOM 761 C CA . GLU A 1 94 ? -9.612 15.242 -32.994 1.00 46.12 94 GLU A CA 1
ATOM 762 C C . GLU A 1 94 ? -8.169 14.939 -33.427 1.00 46.12 94 GLU A C 1
ATOM 764 O O . GLU A 1 94 ? -7.272 15.767 -33.271 1.00 46.12 94 GLU A O 1
ATOM 769 N N . ALA A 1 95 ? -7.942 13.724 -33.927 1.00 52.56 95 ALA A N 1
ATOM 770 C CA . ALA A 1 95 ? -6.628 13.239 -34.329 1.00 52.56 95 ALA A CA 1
ATOM 771 C C . ALA A 1 95 ? -5.949 14.182 -35.348 1.00 52.56 95 ALA A C 1
ATOM 773 O O . ALA A 1 95 ? -6.613 14.634 -36.288 1.00 52.56 95 ALA A O 1
ATOM 774 N N . PRO A 1 96 ? -4.634 14.452 -35.230 1.00 60.03 96 PRO A N 1
ATOM 775 C CA . PRO A 1 96 ? -3.916 15.195 -36.257 1.00 60.03 96 PRO A CA 1
ATOM 776 C C . PRO A 1 96 ? -3.929 14.402 -37.578 1.00 60.03 96 PRO A C 1
ATOM 778 O O . PRO A 1 96 ? -3.775 13.177 -37.555 1.00 60.03 96 PRO A O 1
ATOM 781 N N . PRO A 1 97 ? -4.120 15.064 -38.734 1.00 61.69 97 PRO A N 1
ATOM 782 C CA . PRO A 1 97 ? -4.176 14.385 -40.022 1.00 61.69 97 PRO A CA 1
ATOM 783 C C . PRO A 1 97 ? -2.834 13.716 -40.335 1.00 61.69 97 PRO A C 1
ATOM 785 O O . PRO A 1 97 ? -1.774 14.333 -40.218 1.00 61.69 97 PRO A O 1
ATOM 788 N N . GLU A 1 98 ? -2.893 12.449 -40.746 1.00 52.62 98 GLU A N 1
ATOM 789 C CA . GLU A 1 98 ? -1.735 11.693 -41.221 1.00 52.62 98 GLU A CA 1
ATOM 790 C C . GLU A 1 98 ? -1.051 12.441 -42.383 1.00 52.62 98 GLU A C 1
ATOM 792 O O . GLU A 1 98 ? -1.738 12.893 -43.309 1.00 52.62 98 GLU A O 1
ATOM 797 N N . PRO A 1 99 ? 0.289 12.583 -42.376 1.00 54.78 99 PRO A N 1
ATOM 798 C CA . PRO A 1 99 ? 0.996 13.192 -43.491 1.00 54.78 99 PRO A CA 1
ATOM 799 C C . PRO A 1 99 ? 0.857 12.296 -44.724 1.00 54.78 99 PRO A C 1
ATOM 801 O O . PRO A 1 99 ? 1.092 11.087 -44.676 1.00 54.78 99 PRO A O 1
ATOM 804 N N . SER A 1 100 ? 0.453 12.897 -45.845 1.00 59.81 100 SER A N 1
ATOM 805 C CA . SER A 1 100 ? 0.294 12.174 -47.104 1.00 59.81 100 SER A CA 1
ATOM 806 C C . SER A 1 100 ? 1.634 11.564 -47.558 1.00 59.81 100 SER A C 1
ATOM 808 O O . SER A 1 100 ? 2.690 12.172 -47.344 1.00 59.81 100 SER A O 1
ATOM 810 N N . PRO A 1 101 ? 1.623 10.396 -48.228 1.00 55.97 101 PRO A N 1
ATOM 811 C CA . PRO A 1 101 ? 2.835 9.665 -48.613 1.00 55.97 101 PRO A CA 1
ATOM 812 C C . PRO A 1 101 ? 3.755 10.399 -49.611 1.00 55.97 101 PRO A C 1
ATOM 814 O O . PRO A 1 101 ? 4.823 9.884 -49.936 1.00 55.97 101 PRO A O 1
ATOM 817 N N . GLU A 1 102 ? 3.392 11.596 -50.082 1.00 56.25 102 GLU A N 1
ATOM 818 C CA . GLU A 1 102 ? 4.221 12.401 -50.988 1.00 56.25 102 GLU A CA 1
ATOM 819 C C . GLU A 1 102 ? 5.234 13.308 -50.256 1.00 56.25 102 GLU A C 1
ATOM 821 O O . GLU A 1 102 ? 6.272 13.640 -50.829 1.00 56.25 102 GLU A O 1
ATOM 826 N N . GLU A 1 103 ? 5.020 13.651 -48.978 1.00 56.97 103 GLU A N 1
ATOM 827 C CA . GLU A 1 103 ? 5.938 14.535 -48.226 1.00 56.97 103 GLU A CA 1
ATOM 828 C C . GLU A 1 103 ? 7.118 13.797 -47.575 1.00 56.97 103 GLU A C 1
ATOM 830 O O . GLU A 1 103 ? 8.155 14.398 -47.293 1.00 56.97 103 GLU A O 1
ATOM 835 N N . VAL A 1 104 ? 7.015 12.479 -47.385 1.00 57.72 104 VAL A N 1
ATOM 836 C CA . VAL A 1 104 ? 8.106 11.670 -46.809 1.00 57.72 104 VAL A CA 1
ATOM 837 C C . VAL A 1 104 ? 9.191 11.363 -47.856 1.00 57.72 104 VAL A C 1
ATOM 839 O O . VAL A 1 104 ? 10.348 11.146 -47.509 1.00 57.72 104 VAL A O 1
ATOM 842 N N . LEU A 1 105 ? 8.863 11.438 -49.152 1.00 51.41 105 LEU A N 1
ATOM 843 C CA . LEU A 1 105 ? 9.791 11.135 -50.251 1.00 51.41 105 LEU A CA 1
ATOM 844 C C . LEU A 1 105 ? 10.700 12.304 -50.666 1.00 51.41 105 LEU A C 1
ATOM 846 O O . LEU A 1 105 ? 11.723 12.075 -51.306 1.00 51.41 105 LEU A O 1
ATOM 850 N N . THR A 1 106 ? 10.385 13.546 -50.292 1.00 53.25 106 THR A N 1
ATOM 851 C CA . THR A 1 106 ? 11.204 14.720 -50.657 1.00 53.25 106 THR A CA 1
ATOM 852 C C . THR A 1 106 ? 12.310 15.034 -49.650 1.00 53.25 106 THR A C 1
ATOM 854 O O . THR A 1 106 ? 13.191 15.837 -49.949 1.00 53.25 106 THR A O 1
ATOM 857 N N . LYS A 1 107 ? 12.321 14.379 -48.481 1.00 52.22 107 LYS A N 1
ATOM 858 C CA . LYS A 1 107 ? 13.307 14.639 -47.418 1.00 52.22 107 LYS A CA 1
ATOM 859 C C . LYS A 1 107 ? 14.519 13.701 -47.429 1.00 52.22 107 LYS A C 1
ATOM 861 O O . LYS A 1 107 ? 15.529 14.036 -46.820 1.00 52.22 107 LYS A O 1
ATOM 866 N N . GLU A 1 108 ? 14.457 12.578 -48.149 1.00 49.88 108 GLU A N 1
ATOM 867 C CA . GLU A 1 108 ? 15.573 11.617 -48.249 1.00 49.88 108 GLU A CA 1
ATOM 868 C C . GLU A 1 108 ? 16.413 11.735 -49.535 1.00 49.88 108 GLU A C 1
ATOM 870 O O . GLU A 1 108 ? 17.448 11.081 -49.648 1.00 49.88 108 GLU A O 1
ATOM 875 N N . LEU A 1 109 ? 16.042 12.592 -50.496 1.00 48.78 109 LEU A N 1
ATOM 876 C CA . LEU A 1 109 ? 16.779 12.752 -51.759 1.00 48.78 109 LEU A CA 1
ATOM 877 C C . LEU A 1 109 ? 16.887 14.224 -52.202 1.00 48.78 109 LEU A C 1
ATOM 879 O O . LEU A 1 109 ? 16.187 14.672 -53.103 1.00 48.78 109 LEU A O 1
ATOM 883 N N . GLY A 1 110 ? 17.821 14.965 -51.608 1.00 41.16 110 GLY A N 1
ATOM 884 C CA . GLY A 1 110 ? 18.339 16.233 -52.140 1.00 41.16 110 GLY A CA 1
ATOM 885 C C . GLY A 1 110 ? 19.822 16.319 -51.796 1.00 41.16 110 GLY A C 1
ATOM 886 O O . GLY A 1 110 ? 20.177 16.651 -50.673 1.00 41.16 110 GLY A O 1
ATOM 887 N N . ILE A 1 111 ? 20.696 15.694 -52.586 1.00 43.12 111 ILE A N 1
ATOM 888 C CA . ILE A 1 111 ? 21.375 16.282 -53.753 1.00 43.12 111 ILE A CA 1
ATOM 889 C C . ILE A 1 111 ? 22.090 17.579 -53.374 1.00 43.12 111 ILE A C 1
ATOM 891 O O . ILE A 1 111 ? 21.491 18.639 -53.226 1.00 43.12 111 ILE A O 1
ATOM 895 N N . ALA A 1 112 ? 23.403 17.420 -53.245 1.00 46.81 112 ALA A N 1
ATOM 896 C CA . ALA A 1 112 ? 24.399 18.466 -53.245 1.00 46.81 112 ALA A CA 1
ATOM 897 C C . ALA A 1 112 ? 24.230 19.381 -54.466 1.00 46.81 112 ALA A C 1
ATOM 899 O O . ALA A 1 112 ? 24.237 18.905 -55.602 1.00 46.81 112 ALA A O 1
ATOM 900 N N . GLU A 1 113 ? 24.145 20.684 -54.220 1.00 41.69 113 GLU A N 1
ATOM 901 C CA . GLU A 1 113 ? 24.451 21.704 -55.215 1.00 41.69 113 GLU A CA 1
ATOM 902 C C . GLU A 1 113 ? 25.704 22.443 -54.740 1.00 41.69 113 GLU A C 1
ATOM 904 O O . GLU A 1 113 ? 25.774 22.991 -53.640 1.00 41.69 113 GLU A O 1
ATOM 909 N N . GLU A 1 114 ? 26.736 22.311 -55.559 1.00 38.09 114 GLU A N 1
ATOM 910 C CA . GLU A 1 114 ? 28.098 22.777 -55.370 1.00 38.09 114 GLU A CA 1
ATOM 911 C C . GLU A 1 114 ? 28.257 24.188 -55.969 1.00 38.09 114 GLU A C 1
ATOM 913 O O . GLU A 1 114 ? 27.647 24.487 -56.996 1.00 38.09 114 GLU A O 1
ATOM 918 N N . ALA A 1 115 ? 29.174 24.969 -55.370 1.00 44.16 115 ALA A N 1
ATOM 919 C CA . ALA A 1 115 ? 29.905 26.147 -55.891 1.00 44.16 115 ALA A CA 1
ATOM 920 C C . ALA A 1 115 ? 29.531 27.546 -55.313 1.00 44.16 115 ALA A C 1
ATOM 922 O O . ALA A 1 115 ? 28.414 27.754 -54.850 1.00 44.16 115 ALA A O 1
ATOM 923 N N . PRO A 1 116 ? 30.435 28.556 -55.390 1.00 52.09 116 PRO A N 1
ATOM 924 C CA . PRO A 1 116 ? 31.737 28.598 -54.702 1.00 52.09 116 PRO A CA 1
ATOM 925 C C . PRO A 1 116 ? 32.081 29.979 -54.059 1.00 52.09 116 PRO A C 1
ATOM 927 O O . PRO A 1 116 ? 31.488 30.999 -54.389 1.00 52.09 116 PRO A O 1
ATOM 930 N N . ALA A 1 117 ? 33.173 29.980 -53.278 1.00 40.31 117 ALA A N 1
ATOM 931 C CA . ALA A 1 117 ? 34.182 31.048 -53.103 1.00 40.31 117 ALA A CA 1
ATOM 932 C C . ALA A 1 117 ? 34.034 32.173 -52.041 1.00 40.31 117 ALA A C 1
ATOM 934 O O . ALA A 1 117 ? 32.962 32.693 -51.767 1.00 40.31 117 ALA A O 1
ATOM 935 N N . GLU A 1 118 ? 35.236 32.558 -51.573 1.00 36.78 118 GLU A N 1
ATOM 936 C CA . GLU A 1 118 ? 35.678 33.717 -50.765 1.00 36.78 118 GLU A CA 1
ATOM 937 C C . GLU A 1 118 ? 35.562 33.568 -49.232 1.00 36.78 118 GLU A C 1
ATOM 939 O O . GLU A 1 118 ? 34.482 33.567 -48.663 1.00 36.78 118 GLU A O 1
ATOM 944 N N . ALA A 1 119 ? 36.632 33.181 -48.521 1.00 46.31 119 ALA A N 1
ATOM 945 C CA . ALA A 1 119 ? 37.851 33.936 -48.173 1.00 46.31 119 ALA A CA 1
ATOM 946 C C . ALA A 1 119 ? 37.618 35.011 -47.094 1.00 46.31 119 ALA A C 1
ATOM 948 O O . ALA A 1 119 ? 37.263 36.128 -47.433 1.00 46.31 119 ALA A O 1
ATOM 949 N N . GLU A 1 120 ? 37.913 34.696 -45.825 1.00 37.91 120 GLU A N 1
ATOM 950 C CA . GLU A 1 120 ? 38.627 35.617 -44.922 1.00 37.91 120 GLU A CA 1
ATOM 951 C C . GLU A 1 120 ? 39.155 34.901 -43.657 1.00 37.91 120 GLU A C 1
ATOM 953 O O . GLU A 1 120 ? 38.428 34.246 -42.918 1.00 37.91 120 GLU A O 1
ATOM 958 N N . GLU A 1 121 ? 40.478 34.990 -43.537 1.00 36.62 121 GLU A N 1
ATOM 959 C CA . GLU A 1 121 ? 41.415 34.951 -42.405 1.00 36.62 121 GLU A CA 1
ATOM 960 C C . GLU A 1 121 ? 41.020 34.421 -41.004 1.00 36.62 121 GLU A C 1
ATOM 962 O O . GLU A 1 121 ? 40.131 34.916 -40.316 1.00 36.62 121 GLU A O 1
ATOM 967 N N . ALA A 1 122 ? 41.854 33.485 -40.526 1.00 52.47 122 ALA A N 1
ATOM 968 C CA . ALA A 1 122 ? 42.138 33.215 -39.112 1.00 52.47 122 ALA A CA 1
ATOM 969 C C . ALA A 1 122 ? 43.092 34.281 -38.516 1.00 52.47 122 ALA A C 1
ATOM 971 O O . ALA A 1 122 ? 43.722 35.024 -39.271 1.00 52.47 122 ALA A O 1
ATOM 972 N N . PRO A 1 123 ? 43.271 34.328 -37.179 1.00 57.66 123 PRO A N 1
ATOM 973 C CA . PRO A 1 123 ? 44.453 33.672 -36.581 1.00 57.66 123 PRO A CA 1
ATOM 974 C C . PRO A 1 123 ? 44.116 32.849 -35.310 1.00 57.66 123 PRO A C 1
ATOM 976 O O . PRO A 1 123 ? 43.288 33.257 -34.505 1.00 57.66 123 PRO A O 1
ATOM 979 N N . THR A 1 124 ? 44.580 31.595 -35.208 1.00 44.66 124 THR A N 1
ATOM 980 C CA . THR A 1 124 ? 45.691 31.092 -34.344 1.00 44.66 124 THR A CA 1
ATOM 981 C C . THR A 1 124 ? 45.627 31.399 -32.844 1.00 44.66 124 THR A C 1
ATOM 983 O O . THR A 1 124 ? 45.842 32.537 -32.456 1.00 44.66 124 THR A O 1
ATOM 986 N N . GLU A 1 125 ? 45.501 30.340 -32.032 1.00 37.19 125 GLU A N 1
ATOM 987 C CA . GLU A 1 125 ? 46.447 29.927 -30.964 1.00 37.19 125 GLU A CA 1
ATOM 988 C C . GLU A 1 125 ? 46.008 28.534 -30.461 1.00 37.19 125 GLU A C 1
ATOM 990 O O . GLU A 1 125 ? 44.853 28.319 -30.108 1.00 37.19 125 GLU A O 1
ATOM 995 N N . GLU A 1 126 ? 46.752 27.482 -30.804 1.00 39.12 126 GLU A N 1
ATOM 996 C CA . GLU A 1 126 ? 47.784 26.837 -29.967 1.00 39.12 126 GLU A CA 1
ATOM 997 C C . GLU A 1 126 ? 47.249 26.050 -28.753 1.00 39.12 126 GLU A C 1
ATOM 999 O O . GLU A 1 126 ? 47.146 26.542 -27.640 1.00 39.12 126 GLU A O 1
ATOM 1004 N N . ALA A 1 127 ? 46.973 24.775 -29.041 1.00 46.91 127 ALA A N 1
ATOM 1005 C CA . ALA A 1 127 ? 47.673 23.599 -28.512 1.00 46.91 127 ALA A CA 1
ATOM 1006 C C . ALA A 1 127 ? 47.518 23.141 -27.031 1.00 46.91 127 ALA A C 1
ATOM 1008 O O . ALA A 1 127 ? 47.233 23.929 -26.136 1.00 46.91 127 ALA A O 1
ATOM 1009 N N . PRO A 1 128 ? 47.698 21.819 -26.788 1.00 63.25 128 PRO A N 1
ATOM 1010 C CA . PRO A 1 128 ? 47.217 21.086 -25.610 1.00 63.25 128 PRO A CA 1
ATOM 1011 C C . PRO A 1 128 ? 48.351 20.529 -24.719 1.00 63.25 128 PRO A C 1
ATOM 1013 O O . PRO A 1 128 ? 49.487 20.428 -25.168 1.00 63.25 128 PRO A O 1
ATOM 1016 N N . ALA A 1 129 ? 48.031 20.094 -23.496 1.00 39.84 129 ALA A N 1
ATOM 1017 C CA . ALA A 1 129 ? 48.808 19.160 -22.655 1.00 39.84 129 ALA A CA 1
ATOM 1018 C C . ALA A 1 129 ? 48.048 18.965 -21.327 1.00 39.84 129 ALA A C 1
ATOM 1020 O O . ALA A 1 129 ? 47.322 19.866 -20.924 1.00 39.84 129 ALA A O 1
ATOM 1021 N N . GLU A 1 130 ? 48.155 17.909 -20.534 1.00 36.84 130 GLU A N 1
ATOM 1022 C CA . GLU A 1 130 ? 48.669 16.544 -20.619 1.00 36.84 130 GLU A CA 1
ATOM 1023 C C . GLU A 1 130 ? 48.055 15.828 -19.396 1.00 36.84 130 GLU A C 1
ATOM 1025 O O . GLU A 1 130 ? 47.547 16.450 -18.462 1.00 36.84 130 GLU A O 1
ATOM 1030 N N . THR A 1 131 ? 48.068 14.508 -19.465 1.00 45.97 131 THR A N 1
ATOM 1031 C CA . THR A 1 131 ? 47.692 13.499 -18.468 1.00 45.97 131 THR A CA 1
ATOM 1032 C C . THR A 1 131 ? 48.590 13.452 -17.213 1.00 45.97 131 THR A C 1
ATOM 1034 O O . THR A 1 131 ? 49.676 14.015 -17.223 1.00 45.97 131 THR A O 1
ATOM 1037 N N . GLU A 1 132 ? 48.153 12.643 -16.224 1.00 40.12 132 GLU A N 1
ATOM 1038 C CA . GLU A 1 132 ? 48.858 12.144 -15.006 1.00 40.12 132 GLU A CA 1
ATOM 1039 C C . GLU A 1 132 ? 48.852 13.112 -13.792 1.00 40.12 132 GLU A C 1
ATOM 1041 O O . GLU A 1 132 ? 48.978 14.313 -13.959 1.00 40.12 132 GLU A O 1
ATOM 1046 N N . GLU A 1 133 ? 48.606 12.737 -12.526 1.00 38.62 133 GLU A N 1
ATOM 1047 C CA . GLU A 1 133 ? 48.873 11.513 -11.753 1.00 38.62 133 GLU A CA 1
ATOM 1048 C C . GLU A 1 133 ? 47.810 11.232 -10.648 1.00 38.62 133 GLU A C 1
ATOM 1050 O O . GLU A 1 133 ? 46.892 12.007 -10.390 1.00 38.62 133 GLU A O 1
ATOM 1055 N N . ALA A 1 134 ? 47.988 10.064 -10.026 1.00 41.34 134 ALA A N 1
ATOM 1056 C CA . ALA A 1 134 ? 47.250 9.342 -8.985 1.00 41.34 134 ALA A CA 1
ATOM 1057 C C . ALA A 1 134 ? 47.238 10.008 -7.565 1.00 41.34 134 ALA A C 1
ATOM 1059 O O . ALA A 1 134 ? 47.791 11.091 -7.388 1.00 41.34 134 ALA A O 1
ATOM 1060 N N . PRO A 1 135 ? 46.587 9.389 -6.547 1.00 52.19 135 PRO A N 1
ATOM 1061 C CA . PRO A 1 135 ? 46.055 10.065 -5.359 1.00 52.19 135 PRO A CA 1
ATOM 1062 C C . PRO A 1 135 ? 47.006 10.060 -4.151 1.00 52.19 135 PRO A C 1
ATOM 1064 O O . PRO A 1 135 ? 47.807 9.143 -3.981 1.00 52.19 135 PRO A O 1
ATOM 1067 N N . ALA A 1 136 ? 46.852 11.056 -3.273 1.00 45.56 136 ALA A N 1
ATOM 1068 C CA . ALA A 1 136 ? 47.512 11.109 -1.974 1.00 45.56 136 ALA A CA 1
ATOM 1069 C C . ALA A 1 136 ? 46.545 10.724 -0.843 1.00 45.56 136 ALA A C 1
ATOM 1071 O O . ALA A 1 136 ? 45.433 11.234 -0.723 1.00 45.56 136 ALA A O 1
ATOM 1072 N N . GLU A 1 137 ? 47.038 9.779 -0.061 1.00 43.81 137 GLU A N 1
ATOM 1073 C CA . GLU A 1 137 ? 46.551 9.153 1.157 1.00 43.81 137 GLU A CA 1
ATOM 1074 C C . GLU A 1 137 ? 46.679 10.140 2.337 1.00 43.81 137 GLU A C 1
ATOM 1076 O O . GLU A 1 137 ? 47.788 10.564 2.658 1.00 43.81 137 GLU A O 1
ATOM 1081 N N . GLU A 1 138 ? 45.573 10.514 2.991 1.00 42.56 138 GLU A N 1
ATOM 1082 C CA . GLU A 1 138 ? 45.606 11.209 4.288 1.00 42.56 138 GLU A CA 1
ATOM 1083 C C . GLU A 1 138 ? 44.916 10.358 5.362 1.00 42.56 138 GLU A C 1
ATOM 1085 O O . GLU A 1 138 ? 43.733 10.026 5.282 1.00 42.56 138 GLU A O 1
ATOM 1090 N N . ALA A 1 139 ? 45.716 9.981 6.359 1.00 47.34 139 ALA A N 1
ATOM 1091 C CA . ALA A 1 139 ? 45.319 9.313 7.588 1.00 47.34 139 ALA A CA 1
ATOM 1092 C C . ALA A 1 139 ? 44.664 10.307 8.569 1.00 47.34 139 ALA A C 1
ATOM 1094 O O . ALA A 1 139 ? 45.080 11.465 8.611 1.00 47.34 139 ALA A O 1
ATOM 1095 N N . PRO A 1 140 ? 43.708 9.883 9.415 1.00 50.97 140 PRO A N 1
ATOM 1096 C CA . PRO A 1 140 ? 43.246 10.711 10.518 1.00 50.97 140 PRO A CA 1
ATOM 1097 C C . PRO A 1 140 ? 44.135 10.545 11.759 1.00 50.97 140 PRO A C 1
ATOM 1099 O O . PRO A 1 140 ? 44.469 9.434 12.175 1.00 50.97 140 PRO A O 1
ATOM 1102 N N . GLU A 1 141 ? 44.493 11.687 12.343 1.00 44.19 141 GLU A N 1
ATOM 1103 C CA . GLU A 1 141 ? 45.245 11.829 13.585 1.00 44.19 141 GLU A CA 1
ATOM 1104 C C . GLU A 1 141 ? 44.454 11.324 14.803 1.00 44.19 141 GLU A C 1
ATOM 1106 O O . GLU A 1 141 ? 43.304 11.687 15.054 1.00 44.19 141 GLU A O 1
ATOM 1111 N N . GLU A 1 142 ? 45.141 10.498 15.582 1.00 38.91 142 GLU A N 1
ATOM 1112 C CA . GLU A 1 142 ? 44.788 9.995 16.901 1.00 38.91 142 GLU A CA 1
ATOM 1113 C C . GLU A 1 142 ? 44.904 11.136 17.929 1.00 38.91 142 GLU A C 1
ATOM 1115 O O . GLU A 1 142 ? 45.998 11.628 18.211 1.00 38.91 142 GLU A O 1
ATOM 1120 N N . THR A 1 143 ? 43.779 11.583 18.497 1.00 43.22 143 THR A N 1
ATOM 1121 C CA . THR A 1 143 ? 43.769 12.521 19.630 1.00 43.22 143 THR A CA 1
ATOM 1122 C C . THR A 1 143 ? 43.294 11.809 20.893 1.00 43.22 143 THR A C 1
ATOM 1124 O O . THR A 1 143 ? 42.159 11.355 21.007 1.00 43.22 143 THR A O 1
ATOM 1127 N N . ALA A 1 144 ? 44.213 11.696 21.850 1.00 47.06 144 ALA A N 1
ATOM 1128 C CA . ALA A 1 144 ? 43.974 11.204 23.198 1.00 47.06 144 ALA A CA 1
ATOM 1129 C C . ALA A 1 144 ? 43.122 12.194 24.016 1.00 47.06 144 ALA A C 1
ATOM 1131 O O . ALA A 1 144 ? 43.343 13.404 23.910 1.00 47.06 144 ALA A O 1
ATOM 1132 N N . PRO A 1 145 ? 42.232 11.728 24.908 1.00 52.72 145 PRO A N 1
ATOM 1133 C CA . PRO A 1 145 ? 41.701 12.566 25.970 1.00 52.72 145 PRO A CA 1
ATOM 1134 C C . PRO A 1 145 ? 42.555 12.463 27.240 1.00 52.72 145 PRO A C 1
ATOM 1136 O O . PRO A 1 145 ? 42.946 11.385 27.688 1.00 52.72 145 PRO A O 1
ATOM 1139 N N . ALA A 1 146 ? 42.832 13.636 27.804 1.00 45.78 146 ALA A N 1
ATOM 1140 C CA . ALA A 1 146 ? 43.512 13.840 29.069 1.00 45.78 146 ALA A CA 1
ATOM 1141 C C . ALA A 1 146 ? 42.607 13.498 30.264 1.00 45.78 146 ALA A C 1
ATOM 1143 O O . ALA A 1 146 ? 41.423 13.833 30.288 1.00 45.78 146 ALA A O 1
ATOM 1144 N N . GLU A 1 147 ? 43.216 12.875 31.270 1.00 43.53 147 GLU A N 1
ATOM 1145 C CA . GLU A 1 147 ? 42.712 12.765 32.635 1.00 43.53 147 GLU A CA 1
ATOM 1146 C C . GLU A 1 147 ? 42.595 14.152 33.288 1.00 43.53 147 GLU A C 1
ATOM 1148 O O . GLU A 1 147 ? 43.535 14.937 33.191 1.00 43.53 147 GLU A O 1
ATOM 1153 N N . THR A 1 148 ? 41.502 14.408 34.018 1.00 39.94 148 THR A N 1
ATOM 1154 C CA . THR A 1 148 ? 41.518 15.104 35.323 1.00 39.94 148 THR A CA 1
ATOM 1155 C C . THR A 1 148 ? 40.158 14.990 36.028 1.00 39.94 148 THR A C 1
ATOM 1157 O O . THR A 1 148 ? 39.145 15.395 35.473 1.00 39.94 148 THR A O 1
ATOM 1160 N N . GLU A 1 149 ? 40.210 14.450 37.255 1.00 39.28 149 GLU A N 1
ATOM 1161 C CA . GLU A 1 149 ? 39.559 14.947 38.486 1.00 39.28 149 GLU A CA 1
ATOM 1162 C C . GLU A 1 149 ? 38.025 15.157 38.542 1.00 39.28 149 GLU A C 1
ATOM 1164 O O . GLU A 1 149 ? 37.485 16.095 37.976 1.00 39.28 149 GLU A O 1
ATOM 1169 N N . GLU A 1 150 ? 37.305 14.349 39.333 1.00 39.31 150 GLU A N 1
ATOM 1170 C CA . GLU A 1 150 ? 36.929 14.634 40.738 1.00 39.31 150 GLU A CA 1
ATOM 1171 C C . GLU A 1 150 ? 35.906 13.597 41.249 1.00 39.31 150 GLU A C 1
ATOM 1173 O O . GLU A 1 150 ? 34.920 13.267 40.593 1.00 39.31 150 GLU A O 1
ATOM 1178 N N . ALA A 1 151 ? 36.149 13.089 42.458 1.00 44.22 151 ALA A N 1
ATOM 1179 C CA . ALA A 1 151 ? 35.159 12.381 43.269 1.00 44.22 151 ALA A CA 1
ATOM 1180 C C . ALA A 1 151 ? 34.154 13.390 43.872 1.00 44.22 151 ALA A C 1
ATOM 1182 O O . ALA A 1 151 ? 34.491 14.563 44.031 1.00 44.22 151 ALA A O 1
ATOM 1183 N N . PRO A 1 152 ? 32.972 12.944 44.335 1.00 52.78 152 PRO A N 1
ATOM 1184 C CA . PRO A 1 152 ? 32.918 12.622 45.758 1.00 52.78 152 PRO A CA 1
ATOM 1185 C C . PRO A 1 152 ? 32.071 11.392 46.112 1.00 52.78 152 PRO A C 1
ATOM 1187 O O . PRO A 1 152 ? 31.260 10.884 45.346 1.00 52.78 152 PRO A O 1
ATOM 1190 N N . ALA A 1 153 ? 32.341 10.932 47.329 1.00 48.31 153 ALA A N 1
ATOM 1191 C CA . ALA A 1 153 ? 31.735 9.822 48.038 1.00 48.31 153 ALA A CA 1
ATOM 1192 C C . ALA A 1 153 ? 30.221 9.960 48.241 1.00 48.31 153 ALA A C 1
ATOM 1194 O O . ALA A 1 153 ? 29.755 11.030 48.627 1.00 48.31 153 ALA A O 1
ATOM 1195 N N . GLU A 1 154 ? 29.501 8.841 48.160 1.00 39.75 154 GLU A N 1
ATOM 1196 C CA . GLU A 1 154 ? 28.308 8.636 48.979 1.00 39.75 154 GLU A CA 1
ATOM 1197 C C . GLU A 1 154 ? 28.118 7.152 49.325 1.00 39.75 154 GLU A C 1
ATOM 1199 O O . GLU A 1 154 ? 28.632 6.252 48.661 1.00 39.75 154 GLU A O 1
ATOM 1204 N N . GLU A 1 155 ? 27.495 6.952 50.477 1.00 38.19 155 GLU A N 1
ATOM 1205 C CA . GLU A 1 155 ? 27.544 5.796 51.360 1.00 38.19 155 GLU A CA 1
ATOM 1206 C C . GLU A 1 155 ? 26.754 4.567 50.865 1.00 38.19 155 GLU A C 1
ATOM 1208 O O . GLU A 1 155 ? 25.830 4.652 50.062 1.00 38.19 155 GLU A O 1
ATOM 1213 N N . ALA A 1 156 ? 27.139 3.409 51.408 1.00 44.91 156 ALA A N 1
ATOM 1214 C CA . ALA A 1 156 ? 26.509 2.094 51.262 1.00 44.91 156 ALA A CA 1
ATOM 1215 C C . ALA A 1 156 ? 25.045 2.055 51.801 1.00 44.91 156 ALA A C 1
ATOM 1217 O O . ALA A 1 156 ? 24.612 3.017 52.437 1.00 44.91 156 ALA A O 1
ATOM 1218 N N . PRO A 1 157 ? 24.277 0.952 51.638 1.00 52.66 157 PRO A N 1
ATOM 1219 C CA . PRO A 1 157 ? 24.559 -0.254 52.421 1.00 52.66 157 PRO A CA 1
ATOM 1220 C C . PRO A 1 157 ? 24.363 -1.598 51.698 1.00 52.66 157 PRO A C 1
ATOM 1222 O O . PRO A 1 157 ? 23.693 -1.737 50.682 1.00 52.66 157 PRO A O 1
ATOM 1225 N N . GLU A 1 158 ? 24.995 -2.585 52.324 1.00 50.56 158 GLU A N 1
ATOM 1226 C CA . GLU A 1 158 ? 24.841 -4.029 52.206 1.00 50.56 158 GLU A CA 1
ATOM 1227 C C . GLU A 1 158 ? 23.391 -4.486 51.965 1.00 50.56 158 GLU A C 1
ATOM 1229 O O . GLU A 1 158 ? 22.506 -4.189 52.766 1.00 50.56 158 GLU A O 1
ATOM 1234 N N . GLU A 1 159 ? 23.171 -5.329 50.951 1.00 38.44 159 GLU A N 1
ATOM 1235 C CA . GLU A 1 159 ? 22.053 -6.268 50.984 1.00 38.44 159 GLU A CA 1
ATOM 1236 C C . GLU A 1 159 ? 22.508 -7.664 50.552 1.00 38.44 159 GLU A C 1
ATOM 1238 O O . GLU A 1 159 ? 23.131 -7.905 49.519 1.00 38.44 159 GLU A O 1
ATOM 1243 N N . THR A 1 160 ? 22.262 -8.570 51.481 1.00 38.47 160 THR A N 1
ATOM 1244 C CA . THR A 1 160 ? 22.617 -9.975 51.539 1.00 38.47 160 THR A CA 1
ATOM 1245 C C . THR A 1 160 ? 21.923 -10.804 50.464 1.00 38.47 160 THR A C 1
ATOM 1247 O O . THR A 1 160 ? 20.711 -10.714 50.291 1.00 38.47 160 THR A O 1
ATOM 1250 N N . ALA A 1 161 ? 22.677 -11.719 49.852 1.00 45.47 161 ALA A N 1
ATOM 1251 C CA . ALA A 1 161 ? 22.139 -12.908 49.194 1.00 45.47 161 ALA A CA 1
ATOM 1252 C C . ALA A 1 161 ? 21.184 -13.681 50.132 1.00 45.47 161 ALA A C 1
ATOM 1254 O O . ALA A 1 161 ? 21.344 -13.629 51.358 1.00 45.47 161 ALA A O 1
ATOM 1255 N N . PRO A 1 162 ? 20.267 -14.495 49.579 1.00 52.72 162 PRO A N 1
ATOM 1256 C CA . PRO A 1 162 ? 20.631 -15.910 49.521 1.00 52.72 162 PRO A CA 1
ATOM 1257 C C . PRO A 1 162 ? 20.085 -16.715 48.324 1.00 52.72 162 PRO A C 1
ATOM 1259 O O . PRO A 1 162 ? 18.993 -16.486 47.822 1.00 52.72 162 PRO A O 1
ATOM 1262 N N . ALA A 1 163 ? 20.862 -17.760 48.028 1.00 42.62 163 ALA A N 1
ATOM 1263 C CA . ALA A 1 163 ? 20.455 -19.135 47.733 1.00 42.62 163 ALA A CA 1
ATOM 1264 C C . ALA A 1 163 ? 19.743 -19.481 46.412 1.00 42.62 163 ALA A C 1
ATOM 1266 O O . ALA A 1 163 ? 18.562 -19.235 46.197 1.00 42.62 163 ALA A O 1
ATOM 1267 N N . GLU A 1 164 ? 20.509 -20.233 45.619 1.00 44.75 164 GLU A N 1
ATOM 1268 C CA . GLU A 1 164 ? 20.113 -21.405 44.837 1.00 44.75 164 GLU A CA 1
ATOM 1269 C C . GLU A 1 164 ? 18.778 -22.056 45.246 1.00 44.75 164 GLU A C 1
ATOM 1271 O O . GLU A 1 164 ? 18.608 -22.525 46.374 1.00 44.75 164 GLU A O 1
ATOM 1276 N N . ALA A 1 165 ? 17.898 -22.231 44.262 1.00 42.34 165 ALA A N 1
ATOM 1277 C CA . ALA A 1 165 ? 16.989 -23.365 44.208 1.00 42.34 165 ALA A CA 1
ATOM 1278 C C . ALA A 1 165 ? 16.794 -23.778 42.745 1.00 42.34 165 ALA A C 1
ATOM 1280 O O . ALA A 1 165 ? 16.275 -23.028 41.922 1.00 42.34 165 ALA A O 1
ATOM 1281 N N . ALA A 1 166 ? 17.248 -24.990 42.447 1.00 47.62 166 ALA A N 1
ATOM 1282 C CA . ALA A 1 166 ? 16.911 -25.740 41.255 1.00 47.62 166 ALA A CA 1
ATOM 1283 C C . ALA A 1 166 ? 15.445 -26.202 41.305 1.00 47.62 166 ALA A C 1
ATOM 1285 O O . ALA A 1 166 ? 15.006 -26.685 42.347 1.00 47.62 166 ALA A O 1
ATOM 1286 N N . ALA A 1 167 ? 14.736 -26.106 40.180 1.00 40.41 167 ALA A N 1
ATOM 1287 C CA . ALA A 1 167 ? 13.657 -27.001 39.739 1.00 40.41 167 ALA A CA 1
ATOM 1288 C C . ALA A 1 167 ? 13.221 -26.513 38.344 1.00 40.41 167 ALA A C 1
ATOM 1290 O O . ALA A 1 167 ? 12.856 -25.357 38.177 1.00 40.41 167 ALA A O 1
ATOM 1291 N N . GLU A 1 168 ? 13.521 -27.249 37.281 1.00 37.75 168 GLU A N 1
ATOM 1292 C CA . GLU A 1 168 ? 12.730 -28.381 36.782 1.00 37.75 168 GLU A CA 1
ATOM 1293 C C . GLU A 1 168 ? 11.742 -27.904 35.707 1.00 37.75 168 GLU A C 1
ATOM 1295 O O . GLU A 1 168 ? 10.799 -27.154 35.938 1.00 37.75 168 GLU A O 1
ATOM 1300 N N . THR A 1 169 ? 12.063 -28.332 34.491 1.00 46.84 169 THR A N 1
ATOM 1301 C CA . THR A 1 169 ? 11.290 -28.273 33.255 1.00 46.84 169 THR A CA 1
ATOM 1302 C C . THR A 1 169 ? 9.841 -28.711 33.458 1.00 46.84 169 THR A C 1
ATOM 1304 O O . THR A 1 169 ? 9.600 -29.833 33.899 1.00 46.84 169 THR A O 1
ATOM 1307 N N . ALA A 1 170 ? 8.889 -27.876 33.042 1.00 40.22 170 ALA A N 1
ATOM 1308 C CA . ALA A 1 170 ? 7.510 -28.281 32.804 1.00 40.22 170 ALA A CA 1
ATOM 1309 C C . ALA A 1 170 ? 7.114 -27.863 31.383 1.00 40.22 170 ALA A C 1
ATOM 1311 O O . ALA A 1 170 ? 7.038 -26.676 31.065 1.00 40.22 170 ALA A O 1
ATOM 1312 N N . GLU A 1 171 ? 6.927 -28.876 30.539 1.00 40.50 171 GLU A N 1
ATOM 1313 C CA . GLU A 1 171 ? 6.313 -28.798 29.218 1.00 40.50 171 GLU A CA 1
ATOM 1314 C C . GLU A 1 171 ? 4.958 -28.084 29.295 1.00 40.50 171 GLU A C 1
ATOM 1316 O O . GLU A 1 171 ? 4.107 -28.408 30.128 1.00 40.50 171 GLU A O 1
ATOM 1321 N N . GLY A 1 172 ? 4.760 -27.119 28.400 1.00 36.84 172 GLY A N 1
ATOM 1322 C CA . GLY A 1 172 ? 3.461 -26.516 28.146 1.00 36.84 172 GLY A CA 1
ATOM 1323 C C . GLY A 1 172 ? 2.580 -27.475 27.352 1.00 36.84 172 GLY A C 1
ATOM 1324 O O . GLY A 1 172 ? 2.704 -27.567 26.136 1.00 36.84 172 GLY A O 1
ATOM 1325 N N . GLU A 1 173 ? 1.672 -28.167 28.039 1.00 41.16 173 GLU A N 1
ATOM 1326 C CA . GLU A 1 173 ? 0.436 -28.655 27.427 1.00 41.16 173 GLU A CA 1
ATOM 1327 C C . GLU A 1 173 ? -0.567 -27.494 27.374 1.00 41.16 173 GLU A C 1
ATOM 1329 O O . GLU A 1 173 ? -1.110 -27.062 28.395 1.00 41.16 173 GLU A O 1
ATOM 1334 N N . GLU A 1 174 ? -0.819 -26.997 26.165 1.00 43.91 174 GLU A N 1
ATOM 1335 C CA . GLU A 1 174 ? -1.943 -26.121 25.851 1.00 43.91 174 GLU A CA 1
ATOM 1336 C C . GLU A 1 174 ? -3.259 -26.856 26.147 1.00 43.91 174 GLU A C 1
ATOM 1338 O O . GLU A 1 174 ? -3.700 -27.733 25.402 1.00 43.91 174 GLU A O 1
ATOM 1343 N N . LYS A 1 175 ? -3.907 -26.501 27.259 1.00 40.50 175 LYS A N 1
ATOM 1344 C CA . LYS A 1 175 ? -5.324 -26.794 27.475 1.00 40.50 175 LYS A CA 1
ATOM 1345 C C . LYS A 1 175 ? -6.146 -25.605 27.005 1.00 40.50 175 LYS A C 1
ATOM 1347 O O . LYS A 1 175 ? -6.120 -24.548 27.625 1.00 40.50 175 LYS A O 1
ATOM 1352 N N . GLU A 1 176 ? -6.901 -25.829 25.931 1.00 43.97 176 GLU A N 1
ATOM 1353 C CA . GLU A 1 176 ? -8.081 -25.057 25.541 1.00 43.97 176 GLU A CA 1
ATOM 1354 C C . GLU A 1 176 ? -8.994 -24.830 26.760 1.00 43.97 176 GLU A C 1
ATOM 1356 O O . GLU A 1 176 ? -9.774 -25.697 27.163 1.00 43.97 176 GLU A O 1
ATOM 1361 N N . GLU A 1 177 ? -8.910 -23.642 27.356 1.00 38.59 177 GLU A N 1
ATOM 1362 C CA . GLU A 1 177 ? -9.925 -23.135 28.271 1.00 38.59 177 GLU A CA 1
ATOM 1363 C C . GLU A 1 177 ? -11.116 -22.636 27.450 1.00 38.59 177 GLU A C 1
ATOM 1365 O O . GLU A 1 177 ? -11.217 -21.475 27.058 1.00 38.59 177 GLU A O 1
ATOM 1370 N N . THR A 1 178 ? -12.067 -23.531 27.189 1.00 41.53 178 THR A N 1
ATOM 1371 C CA . THR A 1 178 ? -13.431 -23.115 26.859 1.00 41.53 178 THR A CA 1
ATOM 1372 C C . THR A 1 178 ? -14.003 -22.349 28.057 1.00 41.53 178 THR A C 1
ATOM 1374 O O . THR A 1 178 ? -14.012 -22.912 29.159 1.00 41.53 178 THR A O 1
ATOM 1377 N N . PRO A 1 179 ? -14.520 -21.115 27.899 1.00 46.62 179 PRO A N 1
ATOM 1378 C CA . PRO A 1 179 ? -15.153 -20.405 28.997 1.00 46.62 179 PRO A CA 1
ATOM 1379 C C . PRO A 1 179 ? -16.429 -21.155 29.378 1.00 46.62 179 PRO A C 1
ATOM 1381 O O . PRO A 1 179 ? -17.439 -21.127 28.671 1.00 46.62 179 PRO A O 1
ATOM 1384 N N . ALA A 1 180 ? -16.362 -21.866 30.502 1.00 41.97 180 ALA A N 1
ATOM 1385 C CA . ALA A 1 180 ? -17.512 -22.455 31.153 1.00 41.97 180 ALA A CA 1
ATOM 1386 C C . ALA A 1 180 ? -18.454 -21.313 31.549 1.00 41.97 180 ALA A C 1
ATOM 1388 O O . ALA A 1 180 ? -18.272 -20.658 32.575 1.00 41.97 180 ALA A O 1
ATOM 1389 N N . TYR A 1 181 ? -19.447 -21.055 30.695 1.00 44.16 181 TYR A N 1
ATOM 1390 C CA . TYR A 1 181 ? -20.601 -20.240 31.030 1.00 44.16 181 TYR A CA 1
ATOM 1391 C C . TYR A 1 181 ? -21.140 -20.730 32.368 1.00 44.16 181 TYR A C 1
ATOM 1393 O O . TYR A 1 181 ? -21.580 -21.874 32.503 1.00 44.16 181 TYR A O 1
ATOM 1401 N N . ALA A 1 182 ? -21.053 -19.846 33.356 1.00 42.47 182 ALA A N 1
ATOM 1402 C CA . ALA A 1 182 ? -21.637 -20.013 34.662 1.00 42.47 182 ALA A CA 1
ATOM 1403 C C . ALA A 1 182 ? -23.113 -20.385 34.492 1.00 42.47 182 ALA A C 1
ATOM 1405 O O . ALA A 1 182 ? -23.957 -19.544 34.177 1.00 42.47 182 ALA A O 1
ATOM 1406 N N . ALA A 1 183 ? -23.426 -21.658 34.725 1.00 44.34 183 ALA A N 1
ATOM 1407 C CA . ALA A 1 183 ? -24.737 -22.040 35.199 1.00 44.34 183 ALA A CA 1
ATOM 1408 C C . ALA A 1 183 ? -24.895 -21.355 36.560 1.00 44.34 183 ALA A C 1
ATOM 1410 O O . ALA A 1 183 ? -24.468 -21.866 37.595 1.00 44.34 183 ALA A O 1
ATOM 1411 N N . VAL A 1 184 ? -25.432 -20.135 36.532 1.00 46.88 184 VAL A N 1
ATOM 1412 C CA . VAL A 1 184 ? -26.020 -19.486 37.694 1.00 46.88 184 VAL A CA 1
ATOM 1413 C C . VAL A 1 184 ? -27.177 -20.389 38.090 1.00 46.88 184 VAL A C 1
ATOM 1415 O O . VAL A 1 184 ? -28.275 -20.300 37.548 1.00 46.88 184 VAL A O 1
ATOM 1418 N N . SER A 1 185 ? -26.887 -21.345 38.968 1.00 43.78 185 SER A N 1
ATOM 1419 C CA . SER A 1 185 ? -27.902 -22.098 39.676 1.00 43.78 185 SER A CA 1
ATOM 1420 C C . SER A 1 185 ? -28.785 -21.076 40.379 1.00 43.78 185 SER A C 1
ATOM 1422 O O . SER A 1 185 ? -28.351 -20.417 41.325 1.00 43.78 185 SER A O 1
ATOM 1424 N N . GLU A 1 186 ? -30.014 -20.932 39.887 1.00 47.69 186 GLU A N 1
ATOM 1425 C CA . GLU A 1 186 ? -31.152 -20.388 40.618 1.00 47.69 186 GLU A CA 1
ATOM 1426 C C . GLU A 1 186 ? -31.400 -21.280 41.842 1.00 47.69 186 GLU A C 1
ATOM 1428 O O . GLU A 1 186 ? -32.364 -22.038 41.920 1.00 47.69 186 GLU A O 1
ATOM 1433 N N . GLU A 1 187 ? -30.503 -21.229 42.823 1.00 45.69 187 GLU A N 1
ATOM 1434 C CA . GLU A 1 187 ? -30.780 -21.729 44.157 1.00 45.69 187 GLU A CA 1
ATOM 1435 C C . GLU A 1 187 ? -31.668 -20.672 44.812 1.00 45.69 187 GLU A C 1
ATOM 1437 O O . GLU A 1 187 ? -31.237 -19.801 45.567 1.00 45.69 187 GLU A O 1
ATOM 1442 N N . ALA A 1 188 ? -32.937 -20.693 44.399 1.00 46.97 188 ALA A N 1
ATOM 1443 C CA . ALA A 1 188 ? -34.012 -19.993 45.057 1.00 46.97 188 ALA A CA 1
ATOM 1444 C C . ALA A 1 188 ? -33.972 -20.423 46.521 1.00 46.97 188 ALA A C 1
ATOM 1446 O O . ALA A 1 188 ? -34.411 -21.518 46.873 1.00 46.97 188 ALA A O 1
ATOM 1447 N N . ALA A 1 189 ? -33.400 -19.565 47.364 1.00 48.16 189 ALA A N 1
ATOM 1448 C CA . ALA A 1 189 ? -33.517 -19.659 48.799 1.00 48.16 189 ALA A CA 1
ATOM 1449 C C . ALA A 1 189 ? -35.015 -19.680 49.108 1.00 48.16 189 ALA A C 1
ATOM 1451 O O . ALA A 1 189 ? -35.684 -18.645 49.132 1.00 48.16 189 ALA A O 1
ATOM 1452 N N . THR A 1 190 ? -35.562 -20.881 49.286 1.00 45.22 190 THR A N 1
ATOM 1453 C CA . THR A 1 190 ? -36.880 -21.102 49.853 1.00 45.22 190 THR A CA 1
ATOM 1454 C C . THR A 1 190 ? -36.787 -20.620 51.290 1.00 45.22 190 THR A C 1
ATOM 1456 O O . THR A 1 190 ? -36.483 -21.387 52.202 1.00 45.22 190 THR A O 1
ATOM 1459 N N . VAL A 1 191 ? -36.957 -19.311 51.482 1.00 52.41 191 VAL A N 1
ATOM 1460 C CA . VAL A 1 191 ? -37.210 -18.720 52.787 1.00 52.41 191 VAL A CA 1
ATOM 1461 C C . VAL A 1 191 ? -38.461 -19.426 53.284 1.00 52.41 191 VAL A C 1
ATOM 1463 O O . VAL A 1 191 ? -39.546 -19.260 52.724 1.00 52.41 191 VAL A O 1
ATOM 1466 N N . ASP A 1 192 ? -38.269 -20.298 54.268 1.00 46.97 192 ASP A N 1
ATOM 1467 C CA . ASP A 1 192 ? -39.307 -21.093 54.905 1.00 46.97 192 ASP A CA 1
ATOM 1468 C C . ASP A 1 192 ? -40.271 -20.144 55.636 1.00 46.97 192 ASP A C 1
ATOM 1470 O O . ASP A 1 192 ? -40.161 -19.862 56.828 1.00 46.97 192 ASP A O 1
ATOM 1474 N N . THR A 1 193 ? -41.204 -19.571 54.876 1.00 51.16 193 THR A N 1
ATOM 1475 C CA . THR A 1 193 ? -42.242 -18.647 55.355 1.00 51.16 193 THR A CA 1
ATOM 1476 C C . THR A 1 193 ? -43.288 -19.351 56.228 1.00 51.16 193 THR A C 1
ATOM 1478 O O . THR A 1 193 ? -44.154 -18.689 56.804 1.00 51.16 193 THR A O 1
ATOM 1481 N N . SER A 1 194 ? -43.170 -20.672 56.416 1.00 51.41 194 SER A N 1
ATOM 1482 C CA . SER A 1 194 ? -44.053 -21.501 57.244 1.00 51.41 194 SER A CA 1
ATOM 1483 C C . SER A 1 194 ? -44.073 -21.106 58.724 1.00 51.41 194 SER A C 1
ATOM 1485 O O . SER A 1 194 ? -45.017 -21.452 59.434 1.00 51.41 194 SER A O 1
ATOM 1487 N N . ALA A 1 195 ? -43.055 -20.392 59.218 1.00 50.47 195 ALA A N 1
ATOM 1488 C CA . ALA A 1 195 ? -42.958 -20.029 60.633 1.00 50.47 195 ALA A CA 1
ATOM 1489 C C . ALA A 1 195 ? -43.732 -18.750 61.016 1.00 50.47 195 ALA A C 1
ATOM 1491 O O . ALA A 1 195 ? -44.022 -18.551 62.195 1.00 50.47 195 ALA A O 1
ATOM 1492 N N . VAL A 1 196 ? -44.101 -17.892 60.054 1.00 51.19 196 VAL A N 1
ATOM 1493 C CA . VAL A 1 196 ? -44.660 -16.550 60.345 1.00 51.19 196 VAL A CA 1
ATOM 1494 C C . VAL A 1 196 ? -46.195 -16.531 60.392 1.00 51.19 196 VAL A C 1
ATOM 1496 O O . VAL A 1 196 ? -46.788 -15.614 60.955 1.00 51.19 196 VAL A O 1
ATOM 1499 N N . THR A 1 197 ? -46.875 -17.566 59.897 1.00 46.78 197 THR A N 1
ATOM 1500 C CA . THR A 1 197 ? -48.348 -17.645 59.915 1.00 46.78 197 THR A CA 1
ATOM 1501 C C . THR A 1 197 ? -48.882 -18.617 60.962 1.00 46.78 197 THR A C 1
ATOM 1503 O O . THR A 1 197 ? -49.865 -19.313 60.703 1.00 46.78 197 THR A O 1
ATOM 1506 N N . ARG A 1 198 ? -48.272 -18.701 62.152 1.00 50.66 198 ARG A N 1
ATOM 1507 C CA . ARG A 1 198 ? -48.958 -19.344 63.279 1.00 50.66 198 ARG A CA 1
ATOM 1508 C C . ARG A 1 198 ? -50.049 -18.370 63.747 1.00 50.66 198 ARG A C 1
ATOM 1510 O O . ARG A 1 198 ? -49.701 -17.291 64.226 1.00 50.66 198 ARG A O 1
ATOM 1517 N N . PRO A 1 199 ? -51.347 -18.682 63.567 1.00 48.62 199 PRO A N 1
ATOM 1518 C CA . PRO A 1 199 ? -52.417 -17.796 64.005 1.00 48.62 199 PRO A CA 1
ATOM 1519 C C . PRO A 1 199 ? -52.236 -17.567 65.503 1.00 48.62 199 PRO A C 1
ATOM 1521 O O . PRO A 1 199 ? -52.061 -18.543 66.235 1.00 48.62 199 PRO A O 1
ATOM 1524 N N . LEU A 1 200 ? -52.247 -16.308 65.956 1.00 47.09 200 LEU A N 1
ATOM 1525 C CA . LEU A 1 200 ? -52.399 -16.023 67.380 1.00 47.09 200 LEU A CA 1
ATOM 1526 C C . LEU A 1 200 ? -53.679 -16.734 67.825 1.00 47.09 200 LEU A C 1
ATOM 1528 O O . LEU A 1 200 ? -54.782 -16.304 67.480 1.00 47.09 200 LEU A O 1
ATOM 1532 N N . GLU A 1 201 ? -53.536 -17.848 68.542 1.00 52.75 201 GLU A N 1
ATOM 1533 C CA . GLU A 1 201 ? -54.665 -18.451 69.232 1.00 52.75 201 GLU A CA 1
ATOM 1534 C C . GLU A 1 201 ? -55.267 -17.363 70.131 1.00 52.75 201 GLU A C 1
ATOM 1536 O O . GLU A 1 201 ? -54.517 -16.648 70.810 1.00 52.75 201 GLU A O 1
ATOM 1541 N N . PRO A 1 202 ? -56.596 -17.161 70.090 1.00 52.16 202 PRO A N 1
ATOM 1542 C CA . PRO A 1 202 ? -57.240 -16.126 70.877 1.00 52.16 202 PRO A CA 1
ATOM 1543 C C . PRO A 1 202 ? -56.854 -16.343 72.335 1.00 52.16 202 PRO A C 1
ATOM 1545 O O . PRO A 1 202 ? -57.067 -17.430 72.875 1.00 52.16 202 PRO A O 1
ATOM 1548 N N . ALA A 1 203 ? -56.249 -15.315 72.939 1.00 51.62 203 ALA A N 1
ATOM 1549 C CA . ALA A 1 203 ? -55.836 -15.339 74.332 1.00 51.62 203 ALA A CA 1
ATOM 1550 C C . ALA A 1 203 ? -56.976 -15.943 75.169 1.00 51.62 203 ALA A C 1
ATOM 1552 O O . ALA A 1 203 ? -58.115 -15.476 75.034 1.00 51.62 203 ALA A O 1
ATOM 1553 N N . PRO A 1 204 ? -56.716 -16.997 75.968 1.00 54.81 204 PRO A N 1
ATOM 1554 C CA . PRO A 1 204 ? -57.761 -17.670 76.720 1.00 54.81 204 PRO A CA 1
ATOM 1555 C C . PRO A 1 204 ? -58.507 -16.615 77.527 1.00 54.81 204 PRO A C 1
ATOM 1557 O O . PRO A 1 204 ? -57.891 -15.853 78.280 1.00 54.81 204 PRO A O 1
ATOM 1560 N N . ALA A 1 205 ? -59.818 -16.524 77.286 1.00 53.69 205 ALA A N 1
ATOM 1561 C CA . ALA A 1 205 ? -60.683 -15.553 77.931 1.00 53.69 205 ALA A CA 1
ATOM 1562 C C . ALA A 1 205 ? -60.383 -15.561 79.430 1.00 53.69 205 ALA A C 1
ATOM 1564 O O . ALA A 1 205 ? -60.332 -16.625 80.051 1.00 53.69 205 ALA A O 1
ATOM 1565 N N . ALA A 1 206 ? -60.109 -14.370 79.967 1.00 51.47 206 ALA A N 1
ATOM 1566 C CA . ALA A 1 206 ? -59.816 -14.154 81.371 1.00 51.47 206 ALA A CA 1
ATOM 1567 C C . ALA A 1 206 ? -60.750 -15.028 82.222 1.00 51.47 206 ALA A C 1
ATOM 1569 O O . ALA A 1 206 ? -61.961 -14.845 82.102 1.00 51.47 206 ALA A O 1
ATOM 1570 N N . PRO A 1 207 ? -60.237 -15.970 83.039 1.00 54.47 207 PRO A N 1
ATOM 1571 C CA . PRO A 1 207 ? -61.095 -16.725 83.933 1.00 54.47 207 PRO A CA 1
ATOM 1572 C C . PRO A 1 207 ? -61.747 -15.712 84.866 1.00 54.47 207 PRO A C 1
ATOM 1574 O O . PRO A 1 207 ? -61.089 -15.150 85.746 1.00 54.47 207 PRO A O 1
ATOM 1577 N N . GLU A 1 208 ? -63.020 -15.411 84.612 1.00 55.31 208 GLU A N 1
ATOM 1578 C CA . GLU A 1 208 ? -63.836 -14.651 85.538 1.00 55.31 208 GLU A CA 1
ATOM 1579 C C . GLU A 1 208 ? -63.737 -15.373 86.871 1.00 55.31 208 GLU A C 1
ATOM 1581 O O . GLU A 1 208 ? -63.942 -16.585 86.960 1.00 55.31 208 GLU A O 1
ATOM 1586 N N . VAL A 1 209 ? -63.351 -14.629 87.899 1.00 59.56 209 VAL A N 1
ATOM 1587 C CA . VAL A 1 209 ? -63.296 -15.114 89.271 1.00 59.56 209 VAL A CA 1
ATOM 1588 C C . VAL A 1 209 ? -64.746 -15.318 89.719 1.00 59.56 209 VAL A C 1
ATOM 1590 O O . VAL A 1 209 ? -65.344 -14.486 90.396 1.00 59.56 209 VAL A O 1
ATOM 1593 N N . GLN A 1 210 ? -65.354 -16.406 89.253 1.00 61.78 210 GLN A N 1
ATOM 1594 C CA . GLN A 1 210 ? -66.675 -16.843 89.655 1.00 61.78 210 GLN A CA 1
ATOM 1595 C C . GLN A 1 210 ? -66.537 -17.360 91.086 1.00 61.78 210 GLN A C 1
ATOM 1597 O O . GLN A 1 210 ? -66.114 -18.484 91.315 1.00 61.78 210 GLN A O 1
ATOM 1602 N N . VAL A 1 211 ? -66.811 -16.486 92.057 1.00 61.16 211 VAL A N 1
ATOM 1603 C CA . VAL A 1 211 ? -68.095 -16.556 92.762 1.00 61.16 211 VAL A CA 1
ATOM 1604 C C . VAL A 1 211 ? -68.693 -17.937 93.029 1.00 61.16 211 VAL A C 1
ATOM 1606 O O . VAL A 1 211 ? -69.909 -18.008 92.891 1.00 61.16 211 VAL A O 1
ATOM 1609 N N . ASP A 1 212 ? -67.957 -19.016 93.324 1.00 77.44 212 ASP A N 1
ATOM 1610 C CA . ASP A 1 212 ? -68.595 -20.318 93.566 1.00 77.44 212 ASP A CA 1
ATOM 1611 C C . ASP A 1 212 ? -69.410 -20.275 94.870 1.00 77.44 212 ASP A C 1
ATOM 1613 O O . ASP A 1 212 ? -68.927 -20.468 95.990 1.00 77.44 212 ASP A O 1
ATOM 1617 N N . MET A 1 213 ? -70.690 -19.952 94.704 1.00 72.44 213 MET A N 1
ATOM 1618 C CA . MET A 1 213 ? -71.661 -19.809 95.778 1.00 72.44 213 MET A CA 1
ATOM 1619 C C . MET A 1 213 ? -71.937 -21.144 96.485 1.00 72.44 213 MET A C 1
ATOM 1621 O O . MET A 1 213 ? -72.446 -21.127 97.611 1.00 72.44 213 MET A O 1
ATOM 1625 N N . GLU A 1 214 ? -71.617 -22.290 95.870 1.00 72.25 214 GLU A N 1
ATOM 1626 C CA . GLU A 1 214 ? -71.706 -23.598 96.525 1.00 72.25 214 GLU A CA 1
ATOM 1627 C C . GLU A 1 214 ? -70.554 -23.809 97.513 1.00 72.25 214 GLU A C 1
ATOM 1629 O O . GLU A 1 214 ? -70.791 -24.282 98.626 1.00 72.25 214 GLU A O 1
ATOM 1634 N N . GLU A 1 215 ? -69.337 -23.360 97.197 1.00 70.44 215 GLU A N 1
ATOM 1635 C CA . GLU A 1 215 ? -68.202 -23.399 98.131 1.00 70.44 215 GLU A CA 1
ATOM 1636 C C . GLU A 1 215 ? -68.443 -22.491 99.356 1.00 70.44 215 GLU A C 1
ATOM 1638 O O . GLU A 1 215 ? -68.155 -22.856 100.501 1.00 70.44 215 GLU A O 1
ATOM 1643 N N . VAL A 1 216 ? -69.074 -21.330 99.144 1.00 69.38 216 VAL A N 1
ATOM 1644 C CA . VAL A 1 216 ? -69.517 -20.424 100.223 1.00 69.38 216 VAL A CA 1
ATOM 1645 C C . VAL A 1 216 ? -70.565 -21.092 101.119 1.00 69.38 216 VAL A C 1
ATOM 1647 O O . VAL A 1 216 ? -70.560 -20.907 102.337 1.00 69.38 216 VAL A O 1
ATOM 1650 N N . ARG A 1 217 ? -71.477 -21.884 100.542 1.00 71.19 217 ARG A N 1
ATOM 1651 C CA . ARG A 1 217 ? -72.496 -22.617 101.310 1.00 71.19 217 ARG A CA 1
ATOM 1652 C C . ARG A 1 217 ? -71.896 -23.764 102.116 1.00 71.19 217 ARG A C 1
ATOM 1654 O O . ARG A 1 217 ? -72.219 -23.892 103.293 1.00 71.19 217 ARG A O 1
ATOM 1661 N N . THR A 1 218 ? -71.023 -24.568 101.519 1.00 71.25 218 THR A N 1
ATOM 1662 C CA . THR A 1 218 ? -70.426 -25.735 102.188 1.00 71.25 218 THR A CA 1
ATOM 1663 C C . THR A 1 218 ? -69.471 -25.334 103.312 1.00 71.25 218 THR A C 1
ATOM 1665 O O . THR A 1 218 ? -69.485 -25.939 104.384 1.00 71.25 218 THR A O 1
ATOM 1668 N N . THR A 1 219 ? -68.689 -24.267 103.133 1.00 70.00 219 THR A N 1
ATOM 1669 C CA . THR A 1 219 ? -67.839 -23.714 104.203 1.00 70.00 219 THR A CA 1
ATOM 1670 C C . THR A 1 219 ? -68.661 -23.170 105.373 1.00 70.00 219 THR A C 1
ATOM 1672 O O . THR A 1 219 ? -68.276 -23.370 106.527 1.00 70.00 219 THR A O 1
ATOM 1675 N N . LEU A 1 220 ? -69.821 -22.562 105.100 1.00 65.62 220 LEU A N 1
ATOM 1676 C CA . LEU A 1 220 ? -70.768 -22.071 106.107 1.00 65.62 220 LEU A CA 1
ATOM 1677 C C . LEU A 1 220 ? -71.491 -23.203 106.862 1.00 65.62 220 LEU A C 1
ATOM 1679 O O . LEU A 1 220 ? -71.799 -23.055 108.044 1.00 65.62 220 LEU A O 1
ATOM 1683 N N . GLU A 1 221 ? -71.758 -24.330 106.200 1.00 67.31 221 GLU A N 1
ATOM 1684 C CA . GLU A 1 221 ? -72.383 -25.511 106.813 1.00 67.31 221 GLU A CA 1
ATOM 1685 C C . GLU A 1 221 ? -71.409 -26.312 107.695 1.00 67.31 221 GLU A C 1
ATOM 1687 O O . GLU A 1 221 ? -71.803 -26.771 108.767 1.00 67.31 221 GLU A O 1
ATOM 1692 N N . ASN A 1 222 ? -70.133 -26.418 107.309 1.00 67.00 222 ASN A N 1
ATOM 1693 C CA . ASN A 1 222 ? -69.122 -27.213 108.024 1.00 67.00 222 ASN A CA 1
ATOM 1694 C C . ASN A 1 222 ? -68.518 -26.530 109.266 1.00 67.00 222 ASN A C 1
ATOM 1696 O O . ASN A 1 222 ? -67.857 -27.181 110.071 1.00 67.00 222 ASN A O 1
ATOM 1700 N N . SER A 1 223 ? -68.719 -25.223 109.433 1.00 62.66 223 SER A N 1
ATOM 1701 C CA . SER A 1 223 ? -68.162 -24.422 110.539 1.00 62.66 223 SER A CA 1
ATOM 1702 C C . SER A 1 223 ? -69.154 -24.193 111.693 1.00 62.66 223 SER A C 1
ATOM 1704 O O . SER A 1 223 ? -68.825 -23.547 112.696 1.00 62.66 223 SER A O 1
ATOM 1706 N N . ALA A 1 224 ? -70.359 -24.767 111.603 1.00 56.69 224 ALA A N 1
ATOM 1707 C CA . ALA A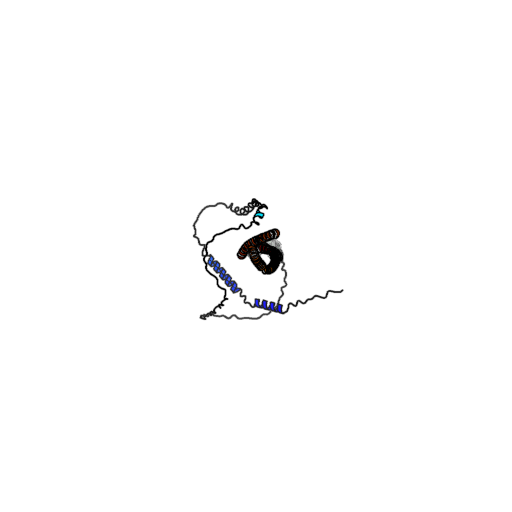 1 224 ? -71.283 -24.858 112.725 1.00 56.69 224 ALA A CA 1
ATOM 1708 C C . ALA A 1 224 ? -70.736 -25.847 113.783 1.00 56.69 224 ALA A C 1
ATOM 1710 O O . ALA A 1 224 ? -70.354 -26.961 113.429 1.00 56.69 224 ALA A O 1
ATOM 1711 N N . PRO A 1 225 ? -70.682 -25.481 115.081 1.00 50.78 225 PRO A N 1
ATOM 1712 C CA . PRO A 1 225 ? -70.210 -26.387 116.125 1.00 50.78 225 PRO A CA 1
ATOM 1713 C C . PRO A 1 225 ? -71.120 -27.620 116.189 1.00 50.78 225 PRO A C 1
ATOM 1715 O O . PRO A 1 225 ? -72.336 -27.495 116.324 1.00 50.78 225 PRO A O 1
ATOM 1718 N N . VAL A 1 226 ? -70.514 -28.801 116.058 1.00 55.78 226 VAL A N 1
ATOM 1719 C CA . VAL A 1 226 ? -71.200 -30.096 115.879 1.00 55.78 226 VAL A CA 1
ATOM 1720 C C . VAL A 1 226 ? -71.830 -30.632 117.173 1.00 55.78 226 VAL A C 1
ATOM 1722 O O . VAL A 1 226 ? -72.587 -31.597 117.136 1.00 55.78 226 VAL A O 1
ATOM 1725 N N . GLU A 1 227 ? -71.633 -29.983 118.317 1.00 53.75 227 GLU A N 1
ATOM 1726 C CA . GLU A 1 227 ? -72.296 -30.402 119.553 1.00 53.75 227 GLU A CA 1
ATOM 1727 C C . GLU A 1 227 ? -73.611 -29.625 119.765 1.00 53.75 227 GLU A C 1
ATOM 1729 O O . GLU A 1 227 ? -73.625 -28.435 120.075 1.00 53.75 227 GLU A O 1
ATOM 1734 N N . GLU A 1 228 ? -74.713 -30.362 119.564 1.00 53.38 228 GLU A N 1
ATOM 1735 C CA . GLU A 1 228 ? -76.130 -30.046 119.831 1.00 53.38 228 GLU A CA 1
ATOM 1736 C C . GLU A 1 228 ? -76.930 -29.202 118.815 1.00 53.38 228 GLU A C 1
ATOM 1738 O O . GLU A 1 228 ? -77.575 -28.223 119.194 1.00 53.38 228 GLU A O 1
ATOM 1743 N N . VAL A 1 229 ? -77.047 -29.612 117.539 1.00 49.16 229 VAL A N 1
ATOM 1744 C CA . VAL A 1 229 ? -78.172 -29.136 116.692 1.00 49.16 229 VAL A CA 1
ATOM 1745 C C . VAL A 1 229 ? -78.644 -30.161 115.641 1.00 49.16 229 VAL A C 1
ATOM 1747 O O . VAL A 1 229 ? -78.438 -29.975 114.440 1.00 49.16 229 VAL A O 1
ATOM 1750 N N . GLU A 1 230 ? -79.399 -31.184 116.056 1.00 51.69 230 GLU A N 1
ATOM 1751 C CA . GLU A 1 230 ? -80.144 -32.055 115.120 1.00 51.69 230 GLU A CA 1
ATOM 1752 C C . GLU A 1 230 ? -81.662 -31.790 115.032 1.00 51.69 230 GLU A C 1
ATOM 1754 O O . GLU A 1 230 ? -82.339 -32.428 114.235 1.00 51.69 230 GLU A O 1
ATOM 1759 N N . GLN A 1 231 ? -82.233 -30.808 115.747 1.00 53.16 231 GLN A N 1
ATOM 1760 C CA . GLN A 1 231 ? -83.701 -30.606 115.752 1.00 53.16 231 GLN A CA 1
ATOM 1761 C C . GLN A 1 231 ? -84.192 -29.153 115.598 1.00 53.16 231 GLN A C 1
ATOM 1763 O O . GLN A 1 231 ? -85.206 -28.772 116.176 1.00 53.16 231 GLN A O 1
ATOM 1768 N N . LEU A 1 232 ? -83.523 -28.319 114.790 1.00 47.72 232 LEU A N 1
ATOM 1769 C CA . LEU A 1 232 ? -84.033 -26.977 114.454 1.00 47.72 232 LEU A CA 1
ATOM 1770 C C . LEU A 1 232 ? -84.282 -26.803 112.941 1.00 47.72 232 LEU A C 1
ATOM 1772 O O . LEU A 1 232 ? -83.431 -27.196 112.135 1.00 47.72 232 LEU A O 1
ATOM 1776 N N . PRO A 1 233 ? -85.430 -26.206 112.541 1.00 55.72 233 PRO A N 1
ATOM 1777 C CA . PRO A 1 233 ? -85.805 -26.000 111.142 1.00 55.72 233 PRO A CA 1
ATOM 1778 C C . PRO A 1 233 ? -84.746 -25.167 110.413 1.00 55.72 233 PRO A C 1
ATOM 1780 O O . PRO A 1 233 ? -84.160 -24.254 110.997 1.00 55.72 233 PRO A O 1
ATOM 1783 N N . ARG A 1 234 ? -84.505 -25.478 109.129 1.00 54.03 234 ARG A N 1
ATOM 1784 C CA . ARG A 1 234 ? -83.377 -24.981 108.308 1.00 54.03 234 ARG A CA 1
ATOM 1785 C C . ARG A 1 234 ? -83.136 -23.456 108.381 1.00 54.03 234 ARG A C 1
ATOM 1787 O O . ARG A 1 234 ? -81.998 -23.027 108.261 1.00 54.03 234 ARG A O 1
ATOM 1794 N N . GLY A 1 235 ? -84.157 -22.641 108.669 1.00 53.97 235 GLY A N 1
ATOM 1795 C CA . GLY A 1 235 ? -84.037 -21.183 108.845 1.00 53.97 235 GLY A CA 1
ATOM 1796 C C . GLY A 1 235 ? -83.520 -20.680 110.210 1.00 53.97 235 GLY A C 1
ATOM 1797 O O . GLY A 1 235 ? -83.290 -19.482 110.363 1.00 53.97 235 GLY A O 1
ATOM 1798 N N . ALA A 1 236 ? -83.348 -21.543 111.219 1.00 51.88 236 ALA A N 1
ATOM 1799 C CA . ALA A 1 236 ? -82.904 -21.160 112.570 1.00 51.88 236 ALA A CA 1
ATOM 1800 C C . ALA A 1 236 ? -81.427 -21.487 112.862 1.00 51.88 236 ALA A C 1
ATOM 1802 O O . ALA A 1 236 ? -80.847 -20.898 113.776 1.00 51.88 236 ALA A O 1
ATOM 1803 N N . LYS A 1 237 ? -80.798 -22.368 112.069 1.00 52.75 237 LYS A N 1
ATOM 1804 C CA . LYS A 1 237 ? -79.392 -22.784 112.242 1.00 52.75 237 LYS A CA 1
ATOM 1805 C C . LYS A 1 237 ? -78.407 -21.614 112.090 1.00 52.75 237 LYS A C 1
ATOM 1807 O O . LYS A 1 237 ? -77.446 -21.514 112.844 1.00 52.75 237 LYS A O 1
ATOM 1812 N N . TYR A 1 238 ? -78.729 -20.648 111.231 1.00 53.50 238 TYR A N 1
ATOM 1813 C CA . TYR A 1 238 ? -77.916 -19.449 110.998 1.00 53.50 238 TYR A CA 1
ATOM 1814 C C . TYR A 1 238 ? -77.991 -18.391 112.117 1.00 53.50 238 TYR A C 1
ATOM 1816 O O . TYR A 1 238 ? -77.195 -17.460 112.113 1.00 53.50 238 TYR A O 1
ATOM 1824 N N . ARG A 1 239 ? -78.906 -18.510 113.099 1.00 55.97 239 ARG A N 1
ATOM 1825 C CA . ARG A 1 239 ? -79.022 -17.533 114.210 1.00 55.97 239 ARG A CA 1
ATOM 1826 C C . ARG A 1 239 ? -78.081 -17.808 115.388 1.00 55.97 239 ARG A C 1
ATOM 1828 O O . ARG A 1 239 ? -77.930 -16.938 116.240 1.00 55.97 239 ARG A O 1
ATOM 1835 N N . ARG A 1 240 ? -77.486 -19.006 115.465 1.00 52.97 240 ARG A N 1
ATOM 1836 C CA . ARG A 1 240 ? -76.543 -19.407 116.532 1.00 52.97 240 ARG A CA 1
ATOM 1837 C C . ARG A 1 240 ? -75.081 -19.403 116.105 1.00 52.97 240 ARG A C 1
ATOM 1839 O O . ARG A 1 240 ? -74.223 -19.537 116.975 1.00 52.97 240 ARG A O 1
ATOM 1846 N N . ILE A 1 241 ? -74.795 -19.219 114.815 1.00 58.44 241 ILE A N 1
ATOM 1847 C CA . ILE A 1 241 ? -73.438 -18.899 114.379 1.00 58.44 241 ILE A CA 1
ATOM 1848 C C . ILE A 1 241 ? -73.118 -17.560 115.037 1.00 58.44 241 ILE A C 1
ATOM 1850 O O . ILE A 1 241 ? -73.745 -16.539 114.739 1.00 58.44 241 ILE A O 1
ATOM 1854 N N . ARG A 1 242 ? -72.220 -17.579 116.027 1.00 69.25 242 ARG A N 1
ATOM 1855 C CA . ARG A 1 242 ? -71.818 -16.352 116.717 1.00 69.25 242 ARG A CA 1
ATOM 1856 C C . ARG A 1 242 ? -71.315 -15.393 115.644 1.00 69.25 242 ARG A C 1
ATOM 1858 O O . ARG A 1 242 ? -70.653 -15.830 114.709 1.00 69.25 242 ARG A O 1
ATOM 1865 N N . LYS A 1 243 ? -71.627 -14.101 115.768 1.00 74.19 243 LYS A N 1
ATOM 1866 C CA . LYS A 1 243 ? -71.189 -13.051 114.828 1.00 74.19 243 LYS A CA 1
ATOM 1867 C C . LYS A 1 243 ? -69.703 -13.214 114.442 1.00 74.19 243 LYS A C 1
ATOM 1869 O O . LYS A 1 243 ? -69.347 -13.051 113.283 1.00 74.19 243 LYS A O 1
ATOM 1874 N N . GLU A 1 244 ? -68.892 -13.658 115.403 1.00 75.81 244 GLU A N 1
ATOM 1875 C CA . GLU A 1 244 ? -67.485 -14.047 115.266 1.00 75.81 244 GLU A CA 1
ATOM 1876 C C . GLU A 1 244 ? -67.195 -15.128 114.206 1.00 75.81 244 GLU A C 1
ATOM 1878 O O . GLU A 1 244 ? -66.284 -14.972 113.405 1.00 75.81 244 GLU A O 1
ATOM 1883 N N . GLN A 1 245 ? -67.974 -16.211 114.162 1.00 79.62 245 GLN A N 1
ATOM 1884 C CA . GLN A 1 245 ? -67.791 -17.313 113.210 1.00 79.62 245 GLN A CA 1
ATOM 1885 C C . GLN A 1 245 ? -68.165 -16.892 111.781 1.00 79.62 245 GLN A C 1
ATOM 1887 O O . GLN A 1 245 ? -67.466 -17.248 110.839 1.00 79.62 245 GLN A O 1
ATOM 1892 N N . LEU A 1 246 ? -69.211 -16.071 111.608 1.00 81.06 246 LEU A N 1
ATOM 1893 C CA . LEU A 1 246 ? -69.529 -15.476 110.301 1.00 81.06 246 LEU A CA 1
ATOM 1894 C C . LEU A 1 246 ? -68.403 -14.555 109.817 1.00 81.06 246 LEU A C 1
ATOM 1896 O O . LEU A 1 246 ? -68.029 -14.617 108.648 1.00 81.06 246 LEU A O 1
ATOM 1900 N N . PHE A 1 247 ? -67.830 -13.739 110.708 1.00 85.06 247 PHE A N 1
ATOM 1901 C CA . PHE A 1 247 ? -66.663 -12.922 110.370 1.00 85.06 247 PHE A CA 1
ATOM 1902 C C . PHE A 1 247 ? -65.448 -13.773 109.990 1.00 85.06 247 PHE A C 1
ATOM 1904 O O . PHE A 1 247 ? -64.749 -13.409 109.050 1.00 85.06 247 PHE A O 1
ATOM 1911 N N . GLN A 1 248 ? -65.217 -14.908 110.659 1.00 86.12 248 GLN A N 1
ATOM 1912 C CA . GLN A 1 248 ? -64.133 -15.835 110.312 1.00 86.12 248 GLN A CA 1
ATOM 1913 C C . GLN A 1 248 ? -64.318 -16.448 108.919 1.00 86.12 248 GLN A C 1
ATOM 1915 O O . GLN A 1 248 ? -63.388 -16.406 108.121 1.00 86.12 248 GLN A O 1
ATOM 1920 N N . ILE A 1 249 ? -65.516 -16.939 108.593 1.00 84.94 249 ILE A N 1
ATOM 1921 C CA . ILE A 1 249 ? -65.811 -17.554 107.286 1.00 84.94 249 ILE A CA 1
ATOM 1922 C C . ILE A 1 249 ? -65.690 -16.523 106.159 1.00 84.94 249 ILE A C 1
ATOM 1924 O O . ILE A 1 249 ? -65.065 -16.789 105.136 1.00 84.94 249 ILE A O 1
ATOM 1928 N N . VAL A 1 250 ? -66.228 -15.313 106.357 1.00 87.69 250 VAL A N 1
ATOM 1929 C CA . VAL A 1 250 ? -66.080 -14.216 105.387 1.00 87.69 250 VAL A CA 1
ATOM 1930 C C . VAL A 1 250 ? -64.611 -13.812 105.244 1.00 87.69 250 VAL A C 1
ATOM 1932 O O . VAL A 1 250 ? -64.151 -13.609 104.126 1.00 87.69 250 VAL A O 1
ATOM 1935 N N . ALA A 1 251 ? -63.849 -13.737 106.338 1.00 89.75 251 ALA A N 1
ATOM 1936 C CA . ALA A 1 251 ? -62.421 -13.427 106.282 1.00 89.75 251 ALA A CA 1
ATOM 1937 C C . ALA A 1 251 ? -61.613 -14.511 105.546 1.00 89.75 251 ALA A C 1
ATOM 1939 O O . ALA A 1 251 ? -60.689 -14.177 104.803 1.00 89.75 251 ALA A O 1
ATOM 1940 N N . GLU A 1 252 ? -61.953 -15.792 105.714 1.00 89.94 252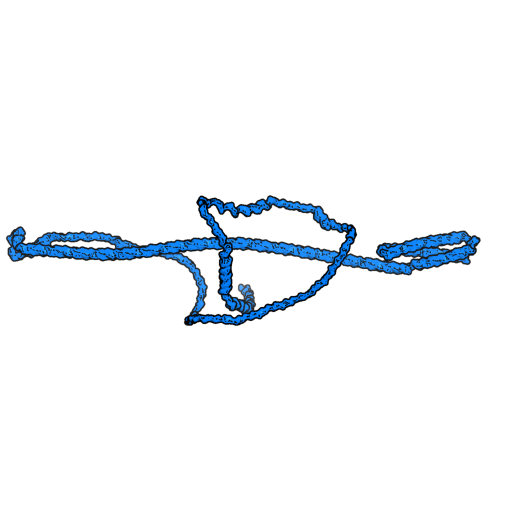 GLU A N 1
ATOM 1941 C CA . GLU A 1 252 ? -61.332 -16.891 104.968 1.00 89.94 252 GLU A CA 1
ATOM 1942 C C . GLU A 1 252 ? -61.684 -16.860 103.482 1.00 89.94 252 GLU A C 1
ATOM 1944 O O . GLU A 1 252 ? -60.784 -16.986 102.652 1.00 89.94 252 GLU A O 1
ATOM 1949 N N . LEU A 1 253 ? -62.952 -16.634 103.130 1.00 87.12 253 LEU A N 1
ATOM 1950 C CA . LEU A 1 253 ? -63.379 -16.484 101.738 1.00 87.12 253 LEU A CA 1
ATOM 1951 C C . LEU A 1 253 ? -62.689 -15.294 101.073 1.00 87.12 253 LEU A C 1
ATOM 1953 O O . LEU A 1 253 ? -62.116 -15.447 99.999 1.00 87.12 253 LEU A O 1
ATOM 1957 N N . VAL A 1 254 ? -62.660 -14.132 101.732 1.00 92.62 254 VAL A N 1
ATOM 1958 C CA . VAL A 1 254 ? -61.934 -12.952 101.240 1.00 92.62 254 VAL A CA 1
ATOM 1959 C C . VAL A 1 254 ? -60.446 -13.260 101.080 1.00 92.62 254 VAL A C 1
ATOM 1961 O O . VAL A 1 254 ? -59.868 -12.871 100.070 1.00 92.62 254 VAL A O 1
ATOM 1964 N N . ARG A 1 255 ? -59.819 -14.003 102.006 1.00 93.94 255 ARG A N 1
ATOM 1965 C CA . ARG A 1 255 ? -58.424 -14.451 101.842 1.00 93.94 255 ARG A CA 1
ATOM 1966 C C . ARG A 1 255 ? -58.238 -15.369 100.641 1.00 93.94 255 ARG A C 1
ATOM 1968 O O . ARG A 1 255 ? -57.284 -15.158 99.903 1.00 93.94 255 ARG A O 1
ATOM 1975 N N . ARG A 1 256 ? -59.100 -16.373 100.441 1.00 91.12 256 ARG A N 1
ATOM 1976 C CA . ARG A 1 256 ? -59.002 -17.304 99.302 1.00 91.12 256 ARG A CA 1
ATOM 1977 C C . ARG A 1 256 ? -59.196 -16.578 97.976 1.00 91.12 256 ARG A C 1
ATOM 1979 O O . ARG A 1 256 ? -58.379 -16.746 97.079 1.00 91.12 256 ARG A O 1
ATOM 1986 N N . TYR A 1 257 ? -60.213 -15.724 97.882 1.00 89.75 257 TYR A N 1
ATOM 1987 C CA . TYR A 1 257 ? -60.465 -14.911 96.691 1.00 89.75 257 TYR A CA 1
ATOM 1988 C C . TYR A 1 257 ? -59.334 -13.924 96.418 1.00 89.75 257 TYR A C 1
ATOM 1990 O O . TYR A 1 257 ? -58.882 -13.819 95.280 1.00 89.75 257 TYR A O 1
ATOM 1998 N N . ALA A 1 258 ? -58.827 -13.242 97.448 1.00 92.06 258 ALA A N 1
ATOM 1999 C CA . ALA A 1 258 ? -57.666 -12.370 97.307 1.00 92.06 258 ALA A CA 1
ATOM 2000 C C . ALA A 1 258 ? -56.426 -13.157 96.859 1.00 92.06 258 ALA A C 1
ATOM 2002 O O . ALA A 1 258 ? -55.722 -12.704 95.964 1.00 92.06 258 ALA A O 1
ATOM 2003 N N . ALA A 1 259 ? -56.186 -14.349 97.416 1.00 92.38 259 ALA A N 1
ATOM 2004 C CA . ALA A 1 259 ? -55.072 -15.209 97.023 1.00 92.38 259 ALA A CA 1
ATOM 2005 C C . ALA A 1 259 ? -55.199 -15.694 95.569 1.00 92.38 259 ALA A C 1
ATOM 2007 O O . ALA A 1 259 ? -54.226 -15.626 94.824 1.00 92.38 259 ALA A O 1
ATOM 2008 N N . ALA A 1 260 ? -56.391 -16.116 95.136 1.00 91.88 260 ALA A N 1
ATOM 2009 C CA . ALA A 1 260 ? -56.647 -16.522 93.755 1.00 91.88 260 ALA A CA 1
ATOM 2010 C C . ALA A 1 260 ? -56.489 -15.349 92.773 1.00 91.88 260 ALA A C 1
ATOM 2012 O O . ALA A 1 260 ? -55.846 -15.495 91.735 1.00 91.88 260 ALA A O 1
ATOM 2013 N N . ALA A 1 261 ? -57.007 -14.164 93.114 1.00 92.50 261 ALA A N 1
ATOM 2014 C CA . ALA A 1 261 ? -56.836 -12.956 92.309 1.00 92.50 261 ALA A CA 1
ATOM 2015 C C . ALA A 1 261 ? -55.361 -12.530 92.219 1.00 92.50 261 ALA A C 1
ATOM 2017 O O . ALA A 1 261 ? -54.892 -12.178 91.139 1.00 92.50 261 ALA A O 1
ATOM 2018 N N . MET A 1 262 ? -54.611 -12.616 93.324 1.00 95.06 262 MET A N 1
ATOM 2019 C CA . MET A 1 262 ? -53.163 -12.381 93.334 1.00 95.06 262 MET A CA 1
ATOM 2020 C C . MET A 1 262 ? -52.418 -13.405 92.473 1.00 95.06 262 MET A C 1
ATOM 2022 O O . MET A 1 262 ? -51.518 -13.026 91.733 1.00 95.06 262 MET A O 1
ATOM 2026 N N . GLN A 1 263 ? -52.807 -14.682 92.515 1.00 95.12 263 GLN A N 1
ATOM 2027 C CA . GLN A 1 263 ? -52.203 -15.718 91.678 1.00 95.12 263 GLN A CA 1
ATOM 2028 C C . GLN A 1 263 ? -52.477 -15.476 90.186 1.00 95.12 263 GLN A C 1
ATOM 2030 O O . GLN A 1 263 ? -51.566 -15.602 89.371 1.00 95.12 263 GLN A O 1
ATOM 2035 N N . GLN A 1 264 ? -53.701 -15.083 89.822 1.00 94.44 264 GLN A N 1
ATOM 2036 C CA . GLN A 1 264 ? -54.033 -14.710 88.444 1.00 94.44 264 GLN A CA 1
ATOM 2037 C C . GLN A 1 264 ? -53.278 -13.457 87.983 1.00 94.44 264 GLN A C 1
ATOM 2039 O O . GLN A 1 264 ? -52.808 -13.415 86.847 1.00 94.44 264 GLN A O 1
ATOM 2044 N N . LEU A 1 265 ? -53.150 -12.440 88.844 1.00 95.31 265 LEU A N 1
ATOM 2045 C CA . LEU A 1 265 ? -52.344 -11.251 88.556 1.00 95.31 265 LEU A CA 1
ATOM 2046 C C . LEU A 1 265 ? -50.882 -11.631 88.319 1.00 95.31 265 LEU A C 1
ATOM 2048 O O . LEU A 1 265 ? -50.340 -11.262 87.284 1.00 95.31 265 LEU A O 1
ATOM 2052 N N . ALA A 1 266 ? -50.294 -12.453 89.189 1.00 95.38 266 ALA A N 1
ATOM 2053 C CA . ALA A 1 266 ? -48.923 -12.929 89.031 1.00 95.38 266 ALA A CA 1
ATOM 2054 C C . ALA A 1 266 ? -48.720 -13.712 87.718 1.00 95.38 266 ALA A C 1
ATOM 2056 O O . ALA A 1 266 ? -47.719 -13.519 87.033 1.00 95.38 266 ALA A O 1
ATOM 2057 N N . GLN A 1 267 ? -49.680 -14.558 87.321 1.00 96.00 267 GLN A N 1
ATOM 2058 C CA . GLN A 1 267 ? -49.628 -15.268 86.035 1.00 96.00 267 GLN A CA 1
ATOM 2059 C C . GLN A 1 267 ? -49.690 -14.312 84.839 1.00 96.00 267 GLN A C 1
ATOM 2061 O O . GLN A 1 267 ? -48.929 -14.467 83.885 1.00 96.00 267 GLN A O 1
ATOM 2066 N N . ARG A 1 268 ? -50.574 -13.308 84.878 1.00 94.81 268 ARG A N 1
ATOM 2067 C CA . ARG A 1 268 ? -50.662 -12.294 83.817 1.00 94.81 268 ARG A CA 1
ATOM 2068 C C . ARG A 1 268 ? -49.417 -11.422 83.753 1.00 94.81 268 ARG A C 1
ATOM 2070 O O . ARG A 1 268 ? -48.970 -11.107 82.659 1.00 94.81 268 ARG A O 1
ATOM 2077 N N . GLU A 1 269 ? -48.848 -11.055 84.896 1.00 96.69 269 GLU A N 1
ATOM 2078 C CA . GLU A 1 269 ? -47.586 -10.316 84.966 1.00 96.69 269 GLU A CA 1
ATOM 2079 C C . GLU A 1 269 ? -46.444 -11.122 84.339 1.00 96.69 269 GLU A C 1
ATOM 2081 O O . GLU A 1 269 ? -45.701 -10.577 83.527 1.00 96.69 269 GLU A O 1
ATOM 2086 N N . GLN A 1 270 ? -46.359 -12.429 84.613 1.00 97.19 270 GLN A N 1
ATOM 2087 C CA . GLN A 1 270 ? -45.395 -13.317 83.953 1.00 97.19 270 GLN A CA 1
ATOM 2088 C C . GLN A 1 270 ? -45.620 -13.405 82.436 1.00 97.19 270 GLN A C 1
ATOM 2090 O O . GLN A 1 270 ? -44.663 -13.322 81.672 1.00 97.19 270 GLN A O 1
ATOM 2095 N N . GLN A 1 271 ? -46.870 -13.529 81.976 1.00 97.06 271 GLN A N 1
ATOM 2096 C CA . GLN A 1 271 ? -47.185 -13.533 80.541 1.00 97.06 271 GLN A CA 1
ATOM 2097 C C . GLN A 1 271 ? -46.827 -12.203 79.865 1.00 97.06 271 GLN A C 1
ATOM 2099 O O . GLN A 1 271 ? -46.277 -12.200 78.767 1.00 97.06 271 GLN A O 1
ATOM 2104 N N . LEU A 1 272 ? -47.106 -11.070 80.517 1.00 96.69 272 LEU A N 1
ATOM 2105 C CA . LEU A 1 272 ? -46.736 -9.748 80.009 1.00 96.69 272 LEU A CA 1
ATOM 2106 C C . LEU A 1 272 ? -45.217 -9.583 79.928 1.00 96.69 272 LEU A C 1
ATOM 2108 O O . LEU A 1 272 ? -44.736 -9.044 78.936 1.00 96.69 272 LEU A O 1
ATOM 2112 N N . GLN A 1 273 ? -44.469 -10.081 80.917 1.00 97.00 273 GLN A N 1
ATOM 2113 C CA . GLN A 1 273 ? -43.004 -10.095 80.879 1.00 97.00 273 GLN A CA 1
ATOM 2114 C C . GLN A 1 273 ? -42.485 -10.931 79.703 1.00 97.00 273 GLN A C 1
ATOM 2116 O O . GLN A 1 273 ? -41.663 -10.445 78.934 1.00 97.00 273 GLN A O 1
ATOM 2121 N N . GLN A 1 274 ? -43.028 -12.133 79.487 1.00 97.44 274 GLN A N 1
ATOM 2122 C CA . GLN A 1 274 ? -42.650 -12.984 78.350 1.00 97.44 274 GLN A CA 1
ATOM 2123 C C . GLN A 1 274 ? -42.947 -12.324 76.997 1.00 97.44 274 GLN A C 1
ATOM 2125 O O . GLN A 1 274 ? -42.108 -12.345 76.098 1.00 97.44 274 GLN A O 1
ATOM 2130 N N . LEU A 1 275 ? -44.124 -11.710 76.843 1.00 97.12 275 LEU A N 1
ATOM 2131 C CA . LEU A 1 275 ? -44.486 -10.993 75.618 1.00 97.12 275 LEU A CA 1
ATOM 2132 C C . LEU A 1 275 ? -43.604 -9.761 75.394 1.00 97.12 275 LEU A C 1
ATOM 2134 O O . LEU A 1 275 ? -43.240 -9.470 74.256 1.00 97.12 275 LEU A O 1
ATOM 2138 N N . GLN A 1 276 ? -43.231 -9.048 76.459 1.00 97.19 276 GLN A N 1
ATOM 2139 C CA . GLN A 1 276 ? -42.279 -7.942 76.373 1.00 97.19 276 GLN A CA 1
ATOM 2140 C C . GLN A 1 276 ? -40.898 -8.430 75.929 1.00 97.19 276 GLN A C 1
ATOM 2142 O O . GLN A 1 276 ? -40.327 -7.850 75.009 1.00 97.19 276 GLN A O 1
ATOM 2147 N N . GLU A 1 277 ? -40.386 -9.516 76.509 1.00 97.44 277 GLU A N 1
ATOM 2148 C CA . GLU A 1 277 ? -39.113 -10.120 76.103 1.00 97.44 277 GLU A CA 1
ATOM 2149 C C . GLU A 1 277 ? -39.134 -10.531 74.622 1.00 97.44 277 GLU A C 1
ATOM 2151 O O . GLU A 1 277 ? -38.235 -10.145 73.871 1.00 97.44 277 GLU A O 1
ATOM 2156 N N . GLN A 1 278 ? -40.195 -11.207 74.163 1.00 97.94 278 GLN A N 1
ATOM 2157 C CA . GLN A 1 278 ? -40.378 -11.567 72.750 1.00 97.94 278 GLN A CA 1
ATOM 2158 C C . GLN A 1 278 ? -40.428 -10.342 71.831 1.00 97.94 278 GLN A C 1
ATOM 2160 O O . GLN A 1 278 ? -39.772 -10.322 70.790 1.00 97.94 278 GLN A O 1
ATOM 2165 N N . LEU A 1 279 ? -41.159 -9.293 72.220 1.00 97.38 279 LEU A N 1
ATOM 2166 C CA . LEU A 1 279 ? -41.238 -8.055 71.447 1.00 97.38 279 LEU A CA 1
ATOM 2167 C C . LEU A 1 279 ? -39.859 -7.396 71.319 1.00 97.38 279 LEU A C 1
ATOM 2169 O O . LEU A 1 279 ? -39.483 -6.977 70.226 1.00 97.38 279 LEU A O 1
ATOM 2173 N N . THR A 1 280 ? -39.075 -7.358 72.402 1.00 97.81 280 THR A N 1
ATOM 2174 C CA . THR A 1 280 ? -37.704 -6.827 72.344 1.00 97.81 280 THR A CA 1
ATOM 2175 C C . THR A 1 280 ? -36.766 -7.690 71.498 1.00 97.81 280 THR A C 1
ATOM 2177 O O . THR A 1 280 ? -35.885 -7.150 70.830 1.00 97.81 280 THR A O 1
ATOM 2180 N N . ALA A 1 281 ? -36.950 -9.014 71.481 1.00 97.38 281 ALA A N 1
ATOM 2181 C CA . ALA A 1 281 ? -36.171 -9.916 70.637 1.00 97.38 281 ALA A CA 1
ATOM 2182 C C . ALA A 1 281 ? -36.475 -9.690 69.147 1.00 97.38 281 ALA A C 1
ATOM 2184 O O . ALA A 1 281 ? -35.551 -9.473 68.364 1.00 97.38 281 ALA A O 1
ATOM 2185 N N . HIS A 1 282 ? -37.755 -9.632 68.770 1.00 97.69 282 HIS A N 1
ATOM 2186 C CA . HIS A 1 282 ? -38.156 -9.358 67.387 1.00 97.69 282 HIS A CA 1
ATOM 2187 C C . HIS A 1 282 ? -37.778 -7.948 66.922 1.00 97.69 282 HIS A C 1
ATOM 2189 O O . HIS A 1 282 ? -37.437 -7.761 65.758 1.00 97.69 282 HIS A O 1
ATOM 2195 N N . GLN A 1 283 ? -37.787 -6.949 67.810 1.00 97.88 283 GLN A N 1
ATOM 2196 C CA . GLN A 1 283 ? -37.282 -5.611 67.482 1.00 97.88 283 GLN A CA 1
ATOM 2197 C C . GLN A 1 283 ? -35.797 -5.643 67.109 1.00 97.88 283 GLN A C 1
ATOM 2199 O O . GLN A 1 283 ? -35.423 -5.094 66.074 1.00 97.88 283 GLN A O 1
ATOM 2204 N N . LYS A 1 284 ? -34.969 -6.344 67.892 1.00 97.94 284 LYS A N 1
ATOM 2205 C CA . LYS A 1 284 ? -33.540 -6.518 67.584 1.00 97.94 284 LYS A CA 1
ATOM 2206 C C . LYS A 1 284 ? -33.320 -7.275 66.273 1.00 97.94 284 LYS A C 1
ATOM 2208 O O . LYS A 1 284 ? -32.431 -6.924 65.502 1.00 97.94 284 LYS A O 1
ATOM 2213 N N . GLU A 1 285 ? -34.133 -8.293 66.004 1.00 98.25 285 GLU A N 1
ATOM 2214 C CA . GLU A 1 285 ? -34.079 -9.052 64.752 1.00 98.25 285 GLU A CA 1
ATOM 2215 C C . GLU A 1 285 ? -34.444 -8.176 63.542 1.00 98.25 285 GLU A C 1
ATOM 2217 O O . GLU A 1 285 ? -33.716 -8.161 62.551 1.00 98.25 285 GLU A O 1
ATOM 2222 N N . LEU A 1 286 ? -35.499 -7.360 63.643 1.00 97.88 286 LEU A N 1
ATOM 2223 C CA . LEU A 1 286 ? -35.880 -6.396 62.604 1.00 97.88 286 LEU A CA 1
ATOM 2224 C C . LEU A 1 286 ? -34.800 -5.337 62.358 1.00 97.88 286 LEU A C 1
ATOM 2226 O O . LEU A 1 286 ? -34.563 -4.962 61.211 1.00 97.88 286 LEU A O 1
ATOM 2230 N N . GLU A 1 287 ? -34.143 -4.845 63.408 1.00 98.25 287 GLU A N 1
ATOM 2231 C CA . GLU A 1 287 ? -33.016 -3.915 63.276 1.00 98.25 287 GLU A CA 1
ATOM 2232 C C . GLU A 1 287 ? -31.826 -4.568 62.561 1.00 98.25 287 GLU A C 1
ATOM 2234 O O . GLU A 1 287 ? -31.244 -3.963 61.657 1.00 98.25 287 GLU A O 1
ATOM 2239 N N . SER A 1 288 ? -31.508 -5.824 62.893 1.00 98.25 288 SER A N 1
ATOM 2240 C CA . SER A 1 288 ? -30.464 -6.592 62.206 1.00 98.25 288 SER A CA 1
ATOM 2241 C C . SER A 1 288 ? -30.797 -6.822 60.730 1.00 98.25 288 SER A C 1
ATOM 2243 O O . SER A 1 288 ? -29.950 -6.576 59.870 1.00 98.25 288 SER A O 1
ATOM 2245 N N . LEU A 1 289 ? -32.031 -7.226 60.416 1.00 98.12 289 LEU A N 1
ATOM 2246 C CA . LEU A 1 289 ? -32.475 -7.439 59.038 1.00 98.12 289 LEU A CA 1
ATOM 2247 C C . LEU A 1 289 ? -32.443 -6.145 58.221 1.00 98.12 289 LEU A C 1
ATOM 2249 O O . LEU A 1 289 ? -31.948 -6.159 57.099 1.00 98.12 289 LEU A O 1
ATOM 2253 N N . ARG A 1 290 ? -32.881 -5.015 58.791 1.00 98.00 290 ARG A N 1
ATOM 2254 C CA . ARG A 1 290 ? -32.801 -3.702 58.126 1.00 98.00 290 ARG A CA 1
ATOM 2255 C C . ARG A 1 290 ? -31.363 -3.275 57.850 1.00 98.00 290 ARG A C 1
ATOM 2257 O O . ARG A 1 290 ? -31.090 -2.727 56.786 1.00 98.00 290 ARG A O 1
ATOM 2264 N N . SER A 1 291 ? -30.447 -3.533 58.784 1.00 97.94 291 SER A N 1
ATOM 2265 C CA . SER A 1 291 ? -29.017 -3.271 58.585 1.00 97.94 291 SER A CA 1
ATOM 2266 C C . SER A 1 291 ? -28.450 -4.117 57.439 1.00 97.94 291 SER A C 1
ATOM 2268 O O . SER A 1 291 ? -27.783 -3.595 56.544 1.00 97.94 291 SER A O 1
ATOM 2270 N N . ASN A 1 292 ? -28.791 -5.409 57.399 1.00 98.25 292 ASN A N 1
ATOM 2271 C CA . ASN A 1 292 ? -28.379 -6.310 56.321 1.00 98.25 292 ASN A CA 1
ATOM 2272 C C . ASN A 1 292 ? -28.959 -5.886 54.963 1.00 98.25 292 ASN A C 1
ATOM 2274 O O . ASN A 1 292 ? -28.241 -5.859 53.966 1.00 98.25 292 ASN A O 1
ATOM 2278 N N . GLU A 1 293 ? -30.238 -5.515 54.922 1.00 97.88 293 GLU A N 1
ATOM 2279 C CA . GLU A 1 293 ? -30.920 -5.030 53.720 1.00 97.88 293 GLU A CA 1
ATOM 2280 C C . GLU A 1 293 ? -30.279 -3.737 53.192 1.00 97.88 293 GLU A C 1
ATOM 2282 O O . GLU A 1 293 ? -30.044 -3.609 51.991 1.00 97.88 293 GLU A O 1
ATOM 2287 N N . ALA A 1 294 ? -29.926 -2.801 54.079 1.00 97.62 294 ALA A N 1
ATOM 2288 C CA . ALA A 1 294 ? -29.186 -1.595 53.714 1.00 97.62 294 ALA A CA 1
ATOM 2289 C C . ALA A 1 294 ? -27.791 -1.925 53.151 1.00 97.62 294 ALA A C 1
ATOM 2291 O O . ALA A 1 294 ? -27.389 -1.360 52.136 1.00 97.62 294 ALA A O 1
ATOM 2292 N N . GLY A 1 295 ? -27.080 -2.884 53.754 1.00 98.31 295 GLY A N 1
ATOM 2293 C CA . GLY A 1 295 ? -25.783 -3.349 53.256 1.00 98.31 295 GLY A CA 1
ATOM 2294 C C . GLY A 1 295 ? -25.863 -4.011 51.876 1.00 98.31 295 GLY A C 1
ATOM 2295 O O . GLY A 1 295 ? -24.991 -3.794 51.037 1.00 98.31 295 GLY A O 1
ATOM 2296 N N . LEU A 1 296 ? -26.915 -4.790 51.611 1.00 97.81 296 LEU A N 1
ATOM 2297 C CA . LEU A 1 296 ? -27.153 -5.394 50.297 1.00 97.81 296 LEU A CA 1
ATOM 2298 C C . LEU A 1 296 ? -27.524 -4.348 49.241 1.00 97.81 296 LEU A C 1
ATOM 2300 O O . LEU A 1 296 ? -27.016 -4.431 48.126 1.00 97.81 296 LEU A O 1
ATOM 2304 N N . ARG A 1 297 ? -28.338 -3.342 49.588 1.00 98.44 297 ARG A N 1
ATOM 2305 C CA . ARG A 1 297 ? -28.638 -2.214 48.688 1.00 98.44 297 ARG A CA 1
ATOM 2306 C C . ARG A 1 297 ? -27.378 -1.449 48.296 1.00 98.44 297 ARG A C 1
ATOM 2308 O O . ARG A 1 297 ? -27.143 -1.265 47.110 1.00 98.44 297 ARG A O 1
ATOM 2315 N N . ALA A 1 298 ? -26.530 -1.106 49.265 1.00 98.25 298 ALA A N 1
ATOM 2316 C CA . ALA A 1 298 ? -25.269 -0.419 48.989 1.00 98.25 298 ALA A CA 1
ATOM 2317 C C . ALA A 1 298 ? -24.346 -1.245 48.071 1.00 98.25 298 ALA A C 1
ATOM 2319 O O . ALA A 1 298 ? -23.710 -0.703 47.171 1.00 98.25 298 ALA A O 1
ATOM 2320 N N . LYS A 1 299 ? -24.298 -2.574 48.254 1.00 98.44 299 LYS A N 1
ATOM 2321 C CA . LYS A 1 299 ? -23.557 -3.470 47.349 1.00 98.44 299 LYS A CA 1
ATOM 2322 C C . LYS A 1 299 ? -24.157 -3.509 45.942 1.00 98.44 299 LYS A C 1
ATOM 2324 O O . LYS A 1 299 ? -23.400 -3.521 44.978 1.00 98.44 299 LYS A O 1
ATOM 2329 N N . ALA A 1 300 ? -25.484 -3.536 45.818 1.00 98.06 300 ALA A N 1
ATOM 2330 C CA . ALA A 1 300 ? -26.161 -3.525 44.523 1.00 98.06 300 ALA A CA 1
ATOM 2331 C C . ALA A 1 300 ? -25.894 -2.219 43.756 1.00 98.06 300 ALA A C 1
ATOM 2333 O O . ALA A 1 300 ? -25.556 -2.268 42.577 1.00 98.06 300 ALA A O 1
ATOM 2334 N N . GLU A 1 301 ? -25.957 -1.072 44.437 1.00 98.44 301 GLU A N 1
ATOM 2335 C CA . GLU A 1 301 ? -25.628 0.239 43.861 1.00 98.44 301 GLU A CA 1
ATOM 2336 C C . GLU A 1 301 ? -24.160 0.307 43.408 1.00 98.44 301 GLU A C 1
ATOM 2338 O O . GLU A 1 301 ? -23.879 0.741 42.291 1.00 98.44 301 GLU A O 1
ATOM 2343 N N . ALA A 1 302 ? -23.225 -0.203 44.217 1.00 98.25 302 ALA A N 1
ATOM 2344 C CA . ALA A 1 302 ? -21.809 -0.257 43.851 1.00 98.25 302 ALA A CA 1
ATOM 2345 C C . ALA A 1 302 ? -21.547 -1.150 42.624 1.00 98.25 302 ALA A C 1
ATOM 2347 O O . ALA A 1 302 ? -20.782 -0.776 41.736 1.00 98.25 302 ALA A O 1
ATOM 2348 N N . LEU A 1 303 ? -22.194 -2.319 42.545 1.00 98.31 303 LEU A N 1
ATOM 2349 C CA . LEU A 1 303 ? -22.088 -3.203 41.379 1.00 98.31 303 LEU A CA 1
ATOM 2350 C C . LEU A 1 303 ? -22.698 -2.570 40.126 1.00 98.31 303 LEU A C 1
ATOM 2352 O O . LEU A 1 303 ? -22.134 -2.705 39.044 1.00 98.31 303 LEU A O 1
ATOM 2356 N N . GLN A 1 304 ? -23.813 -1.853 40.264 1.00 98.50 304 GLN A N 1
ATOM 2357 C CA . GLN A 1 304 ? -24.426 -1.129 39.155 1.00 98.50 304 GLN A CA 1
ATOM 2358 C C . GLN A 1 304 ? -23.508 -0.017 38.632 1.00 98.50 304 GLN A C 1
ATOM 2360 O O . GLN A 1 304 ? -23.366 0.141 37.420 1.00 98.50 304 GLN A O 1
ATOM 2365 N N . GLN A 1 305 ? -22.828 0.704 39.525 1.00 98.50 305 GLN A N 1
ATOM 2366 C CA . GLN A 1 305 ? -21.837 1.704 39.135 1.00 98.50 305 GLN A CA 1
ATOM 2367 C C . GLN A 1 305 ? -20.654 1.062 38.392 1.00 98.50 305 GLN A C 1
ATOM 2369 O O . GLN A 1 305 ? -20.315 1.499 37.293 1.00 98.50 305 GLN A O 1
ATOM 2374 N N . GLN A 1 306 ? -20.092 -0.033 38.914 1.00 98.50 306 GLN A N 1
ATOM 2375 C CA . GLN A 1 306 ? -19.023 -0.776 38.230 1.00 98.50 306 GLN A CA 1
ATOM 2376 C C . GLN A 1 306 ? -19.443 -1.302 36.853 1.00 98.50 306 GLN A C 1
ATOM 2378 O O . GLN A 1 306 ? -18.633 -1.317 35.926 1.00 98.50 306 GLN A O 1
ATOM 2383 N N . LEU A 1 307 ? -20.694 -1.745 36.713 1.00 98.44 307 LEU A N 1
ATOM 2384 C CA . LEU A 1 307 ? -21.237 -2.201 35.438 1.00 98.44 307 LEU A CA 1
ATOM 2385 C C . LEU A 1 307 ? -21.286 -1.046 34.430 1.00 98.44 307 LEU A C 1
ATOM 2387 O O . LEU A 1 307 ? -20.749 -1.194 33.338 1.00 98.44 307 LEU A O 1
ATOM 2391 N N . SER A 1 308 ? -21.789 0.125 34.834 1.00 98.12 308 SER A N 1
ATOM 2392 C CA . SER A 1 308 ? -21.814 1.316 33.969 1.00 98.12 308 SER A CA 1
ATOM 2393 C C . SER A 1 308 ? -20.415 1.800 33.555 1.00 98.12 308 SER A C 1
ATOM 2395 O O . SER A 1 308 ? -20.197 2.179 32.406 1.00 98.12 308 SER A O 1
ATOM 2397 N N . GLU A 1 309 ? -19.426 1.726 34.453 1.00 98.56 309 GLU A N 1
ATOM 2398 C CA . GLU A 1 309 ? -18.031 2.061 34.136 1.00 98.56 309 GLU A CA 1
ATOM 2399 C C . GLU A 1 309 ? -17.418 1.073 33.137 1.00 98.56 309 GLU A C 1
ATOM 2401 O O . GLU A 1 309 ? -16.654 1.467 32.254 1.00 98.56 309 GLU A O 1
ATOM 2406 N N . ARG A 1 310 ? -17.733 -0.221 33.265 1.00 98.50 310 ARG A N 1
ATOM 2407 C CA . ARG A 1 310 ? -17.281 -1.242 32.313 1.00 98.50 310 ARG A CA 1
ATOM 2408 C C . ARG A 1 310 ? -17.957 -1.092 30.957 1.00 98.50 310 ARG A C 1
ATOM 2410 O O . ARG A 1 310 ? -17.262 -1.197 29.956 1.00 98.50 310 ARG A O 1
ATOM 2417 N N . GLU A 1 311 ? -19.253 -0.799 30.915 1.00 98.50 311 GLU A N 1
ATOM 2418 C CA . GLU A 1 311 ? -19.978 -0.516 29.669 1.00 98.50 311 GLU A CA 1
ATOM 2419 C C . GLU A 1 311 ? -19.374 0.686 28.931 1.00 98.50 311 GLU A C 1
ATOM 2421 O O . GLU A 1 311 ? -19.132 0.608 27.729 1.00 98.50 311 GLU A O 1
ATOM 2426 N N . ALA A 1 312 ? -19.026 1.758 29.652 1.00 98.19 312 ALA A N 1
ATOM 2427 C CA . ALA A 1 312 ? -18.346 2.910 29.063 1.00 98.19 312 ALA A CA 1
ATOM 2428 C C . ALA A 1 312 ? -16.961 2.555 28.486 1.00 98.19 312 ALA A C 1
ATOM 2430 O O . ALA A 1 312 ? -16.614 3.015 27.400 1.00 98.19 312 ALA A O 1
ATOM 2431 N N . LYS A 1 313 ? -16.181 1.706 29.176 1.00 98.50 313 LYS A N 1
ATOM 2432 C CA . LYS A 1 313 ? -14.882 1.216 28.674 1.00 98.50 313 LYS A CA 1
ATOM 2433 C C . LYS A 1 313 ? -15.022 0.304 27.456 1.00 98.50 313 LYS A C 1
ATOM 2435 O O . LYS A 1 313 ? -14.190 0.357 26.560 1.00 98.50 313 LYS A O 1
ATOM 2440 N N . VAL A 1 314 ? -16.052 -0.541 27.413 1.00 98.56 314 VAL A N 1
ATOM 2441 C CA . VAL A 1 314 ? -16.329 -1.374 26.233 1.00 98.56 314 VAL A CA 1
ATOM 2442 C C . VAL A 1 314 ? -16.661 -0.480 25.041 1.00 98.56 314 VAL A C 1
ATOM 2444 O O . VAL A 1 314 ? -16.047 -0.637 23.993 1.00 98.56 314 VAL A O 1
ATOM 2447 N N . ALA A 1 315 ? -17.528 0.519 25.225 1.00 98.19 315 ALA A N 1
ATOM 2448 C CA . ALA A 1 315 ? -17.866 1.467 24.167 1.00 98.19 315 ALA A CA 1
ATOM 2449 C C . ALA A 1 315 ? -16.643 2.260 23.662 1.00 98.19 315 ALA A C 1
ATOM 2451 O O . ALA A 1 315 ? -16.519 2.490 22.460 1.00 98.19 315 ALA A O 1
ATOM 2452 N N . SER A 1 316 ? -15.716 2.653 24.548 1.00 98.44 316 SER A N 1
ATOM 2453 C CA . SER A 1 316 ? -14.487 3.340 24.125 1.00 98.44 316 SER A CA 1
ATOM 2454 C C . SER A 1 316 ? -13.555 2.425 23.328 1.00 98.44 316 SER A C 1
ATOM 2456 O O . SER A 1 316 ? -13.060 2.830 22.282 1.00 98.44 316 SER A O 1
ATOM 2458 N N . LEU A 1 317 ? -13.355 1.179 23.772 1.00 98.44 317 LEU A N 1
ATOM 2459 C CA . LEU A 1 317 ? -12.526 0.203 23.056 1.00 98.44 317 LEU A CA 1
ATOM 2460 C C . LEU A 1 317 ? -13.127 -0.182 21.698 1.00 98.44 317 LEU A C 1
ATOM 2462 O O . LEU A 1 317 ? -12.395 -0.373 20.731 1.00 98.44 317 LEU A O 1
ATOM 2466 N N . GLU A 1 318 ? -14.453 -0.278 21.594 1.00 98.50 318 GLU A N 1
ATOM 2467 C CA . GLU A 1 318 ? -15.134 -0.509 20.316 1.00 98.50 318 GLU A CA 1
ATOM 2468 C C . GLU A 1 318 ? -14.913 0.648 19.331 1.00 98.50 318 GLU A C 1
ATOM 2470 O O . GLU A 1 318 ? -14.689 0.398 18.144 1.00 98.50 318 GLU A O 1
ATOM 2475 N N . ALA A 1 319 ? -14.912 1.896 19.813 1.00 98.44 319 ALA A N 1
ATOM 2476 C CA . ALA A 1 319 ? -14.599 3.067 18.996 1.00 98.44 319 ALA A CA 1
ATOM 2477 C C . ALA A 1 319 ? -13.128 3.077 18.537 1.00 98.44 319 ALA A C 1
ATOM 2479 O O . ALA A 1 319 ? -12.861 3.291 17.355 1.00 98.44 319 ALA A O 1
ATOM 2480 N N . GLU A 1 320 ? -12.183 2.769 19.432 1.00 98.56 320 GLU A N 1
ATOM 2481 C CA . GLU A 1 320 ? -10.758 2.639 19.086 1.00 98.56 320 GLU A CA 1
ATOM 2482 C C . GLU A 1 320 ? -10.519 1.522 18.056 1.00 98.56 320 GLU A C 1
ATOM 2484 O O . GLU A 1 320 ? -9.785 1.709 17.084 1.00 98.56 320 GLU A O 1
ATOM 2489 N N . LEU A 1 321 ? -11.178 0.367 18.210 1.00 98.31 321 LEU A N 1
ATOM 2490 C CA . LEU A 1 321 ? -11.111 -0.725 17.234 1.00 98.31 321 LEU A CA 1
ATOM 2491 C C . LEU A 1 321 ? -11.689 -0.328 15.872 1.00 98.31 321 LEU A C 1
ATOM 2493 O O . LEU A 1 321 ? -11.170 -0.769 14.845 1.00 98.31 321 LEU A O 1
ATOM 2497 N N . ALA A 1 322 ? -12.752 0.478 15.838 1.00 98.38 322 ALA A N 1
ATOM 2498 C CA . ALA A 1 322 ? -13.301 0.996 14.588 1.00 98.38 322 ALA A CA 1
ATOM 2499 C C . ALA A 1 322 ? -12.308 1.938 13.884 1.00 98.38 322 ALA A C 1
ATOM 2501 O O . ALA A 1 322 ? -12.074 1.784 12.687 1.00 98.38 322 ALA A O 1
ATOM 2502 N N . GLU A 1 323 ? -11.657 2.839 14.625 1.00 98.56 323 GLU A N 1
ATOM 2503 C CA . GLU A 1 323 ? -10.637 3.742 14.078 1.00 98.56 323 GLU A CA 1
ATOM 2504 C C . GLU A 1 323 ? -9.407 2.976 13.559 1.00 98.56 323 GLU A C 1
ATOM 2506 O O . GLU A 1 323 ? -8.882 3.273 12.484 1.00 98.56 323 GLU A O 1
ATOM 2511 N N . LEU A 1 324 ? -8.948 1.956 14.292 1.00 98.38 324 LEU A N 1
ATOM 2512 C CA . LEU A 1 324 ? -7.839 1.105 13.853 1.00 98.38 324 LEU A CA 1
ATOM 2513 C C . LEU A 1 324 ? -8.177 0.319 12.583 1.00 98.38 324 LEU A C 1
ATOM 2515 O O . LEU A 1 324 ? -7.319 0.190 11.712 1.00 98.38 324 LEU A O 1
ATOM 2519 N N . ARG A 1 325 ? -9.416 -0.167 12.445 1.00 98.44 325 ARG A N 1
ATOM 2520 C CA . ARG A 1 325 ? -9.883 -0.814 11.208 1.00 98.44 325 ARG A CA 1
ATOM 2521 C C . ARG A 1 325 ? -9.882 0.155 10.032 1.00 98.44 325 ARG A C 1
ATOM 2523 O O . ARG A 1 325 ? -9.363 -0.192 8.980 1.00 98.44 325 ARG A O 1
ATOM 2530 N N . GLU A 1 326 ? -10.360 1.383 10.224 1.00 98.62 326 GLU A N 1
ATOM 2531 C CA . GLU A 1 326 ? -10.320 2.411 9.176 1.00 98.62 326 GLU A CA 1
ATOM 2532 C C . GLU A 1 326 ? -8.873 2.745 8.763 1.00 98.62 326 GLU A C 1
ATOM 2534 O O . GLU A 1 326 ? -8.568 2.907 7.580 1.00 98.62 326 GLU A O 1
ATOM 2539 N N . LYS A 1 327 ? -7.944 2.824 9.726 1.00 98.50 327 LYS A N 1
ATOM 2540 C CA . LYS A 1 327 ? -6.512 3.012 9.438 1.00 98.50 327 LYS A CA 1
ATOM 2541 C C . LYS A 1 327 ? -5.923 1.830 8.665 1.00 98.50 327 LYS A C 1
ATOM 2543 O O . LYS A 1 327 ? -5.143 2.066 7.743 1.00 98.50 327 LYS A O 1
ATOM 2548 N N . ALA A 1 328 ? -6.294 0.598 9.012 1.00 98.44 328 ALA A N 1
ATOM 2549 C CA . ALA A 1 328 ? -5.864 -0.597 8.291 1.00 98.44 328 ALA A CA 1
ATOM 2550 C C . ALA A 1 328 ? -6.360 -0.577 6.835 1.00 98.44 328 ALA A C 1
ATOM 2552 O O . ALA A 1 328 ? -5.549 -0.705 5.925 1.00 98.44 328 ALA A O 1
ATOM 2553 N N . GLU A 1 329 ? -7.639 -0.268 6.601 1.00 98.56 329 GLU A N 1
ATOM 2554 C CA . GLU A 1 329 ? -8.203 -0.146 5.246 1.00 98.56 329 GLU A CA 1
ATOM 2555 C C . GLU A 1 329 ? -7.497 0.937 4.409 1.00 98.56 329 GLU A C 1
ATOM 2557 O O . GLU A 1 329 ? -7.231 0.749 3.220 1.00 98.56 329 GLU A O 1
ATOM 2562 N N . LYS A 1 330 ? -7.132 2.074 5.020 1.00 98.56 330 LYS A N 1
ATOM 2563 C CA . LYS A 1 330 ? -6.349 3.124 4.342 1.00 98.56 330 LYS A CA 1
ATOM 2564 C C . LYS A 1 330 ? -4.944 2.655 3.963 1.00 98.56 330 LYS A C 1
ATOM 2566 O O . LYS A 1 330 ? -4.453 3.033 2.897 1.00 98.56 330 LYS A O 1
ATOM 2571 N N . LEU A 1 331 ? -4.290 1.881 4.829 1.00 98.44 331 LEU A N 1
ATOM 2572 C CA . LEU A 1 331 ? -2.972 1.309 4.550 1.00 98.44 331 LEU A CA 1
ATOM 2573 C C . LEU A 1 331 ? -3.046 0.251 3.447 1.00 98.44 331 LEU A C 1
ATOM 2575 O O . LEU A 1 331 ? -2.203 0.277 2.554 1.00 98.44 331 LEU A O 1
ATOM 2579 N N . ASP A 1 332 ? -4.077 -0.593 3.446 1.00 98.38 332 ASP A N 1
ATOM 2580 C CA . ASP A 1 332 ? -4.310 -1.575 2.383 1.00 98.38 332 ASP A CA 1
ATOM 2581 C C . ASP A 1 332 ? -4.498 -0.878 1.028 1.00 98.38 332 ASP A C 1
ATOM 2583 O O . ASP A 1 332 ? -3.796 -1.184 0.063 1.00 98.38 332 ASP A O 1
ATOM 2587 N N . ALA A 1 333 ? -5.337 0.162 0.972 1.00 98.19 333 ALA A N 1
ATOM 2588 C CA . ALA A 1 333 ? -5.529 0.964 -0.238 1.00 98.19 333 ALA A CA 1
ATOM 2589 C C . ALA A 1 333 ? -4.241 1.678 -0.700 1.00 98.19 333 ALA A C 1
ATOM 2591 O O . ALA A 1 333 ? -4.033 1.915 -1.894 1.00 98.19 333 ALA A O 1
ATOM 2592 N N . PHE A 1 334 ? -3.363 2.060 0.231 1.00 98.25 334 PHE A N 1
ATOM 2593 C CA . PHE A 1 334 ? -2.050 2.609 -0.105 1.00 98.25 334 PHE A CA 1
ATOM 2594 C C . PHE A 1 334 ? -1.111 1.533 -0.664 1.00 98.25 334 PHE A C 1
ATOM 2596 O O . PHE A 1 334 ? -0.400 1.800 -1.635 1.00 98.25 334 PHE A O 1
ATOM 2603 N N . GLY A 1 335 ? -1.144 0.324 -0.097 1.00 98.19 335 GLY A N 1
ATOM 2604 C CA . GLY A 1 335 ? -0.426 -0.846 -0.598 1.00 98.19 335 GLY A CA 1
ATOM 2605 C C . GLY A 1 335 ? -0.821 -1.196 -2.032 1.00 98.19 335 GLY A C 1
ATOM 2606 O O . GLY A 1 335 ? 0.053 -1.334 -2.885 1.00 98.19 335 GLY A O 1
ATOM 2607 N N . GLU A 1 336 ? -2.121 -1.228 -2.339 1.00 98.44 336 GLU A N 1
ATOM 2608 C CA . GLU A 1 336 ? -2.627 -1.467 -3.701 1.00 98.44 336 GLU A CA 1
ATOM 2609 C C . GLU A 1 336 ? -2.096 -0.438 -4.711 1.00 98.44 336 GLU A C 1
ATOM 2611 O O . GLU A 1 336 ? -1.616 -0.805 -5.784 1.00 98.44 336 GLU A O 1
ATOM 2616 N N . LYS A 1 337 ? -2.092 0.854 -4.352 1.00 98.62 337 LYS A N 1
ATOM 2617 C CA . LYS A 1 337 ? -1.545 1.922 -5.211 1.00 98.62 337 LYS A CA 1
ATOM 2618 C C . LYS A 1 337 ? -0.042 1.792 -5.443 1.00 98.62 337 LYS A C 1
ATOM 2620 O O . LYS A 1 337 ? 0.448 2.171 -6.506 1.00 98.62 337 LYS A O 1
ATOM 2625 N N . TRP A 1 338 ? 0.708 1.322 -4.448 1.00 98.44 338 TRP A N 1
ATOM 2626 C CA . TRP A 1 338 ? 2.138 1.066 -4.609 1.00 98.44 338 TRP A CA 1
ATOM 2627 C C . TRP A 1 338 ? 2.403 -0.121 -5.523 1.00 98.44 338 TRP A C 1
ATOM 2629 O O . TRP A 1 338 ? 3.246 0.006 -6.408 1.00 98.44 338 TRP A O 1
ATOM 2639 N N . MET A 1 339 ? 1.648 -1.210 -5.373 1.00 97.25 339 MET A N 1
ATOM 2640 C CA . MET A 1 339 ? 1.746 -2.359 -6.275 1.00 97.25 339 MET A CA 1
ATOM 2641 C C . MET A 1 339 ? 1.404 -1.971 -7.718 1.00 97.25 339 MET A C 1
ATOM 2643 O O . MET A 1 339 ? 2.136 -2.325 -8.635 1.00 97.25 339 MET A O 1
ATOM 2647 N N . GLU A 1 340 ? 0.367 -1.157 -7.940 1.00 98.56 340 GLU A N 1
ATOM 2648 C CA . GLU A 1 340 ? 0.032 -0.668 -9.285 1.00 98.56 340 GLU A CA 1
ATOM 2649 C C . GLU A 1 340 ? 1.167 0.175 -9.900 1.00 98.56 340 GLU A C 1
ATOM 2651 O O . GLU A 1 340 ? 1.477 0.056 -11.091 1.00 98.56 340 GLU A O 1
ATOM 2656 N N . LYS A 1 341 ? 1.828 1.017 -9.091 1.00 98.38 341 LYS A N 1
ATOM 2657 C CA . LYS A 1 341 ? 3.012 1.771 -9.530 1.00 98.38 341 LYS A CA 1
ATOM 2658 C C . LYS A 1 341 ? 4.191 0.854 -9.840 1.00 98.38 341 LYS A C 1
ATOM 2660 O O . LYS A 1 341 ? 4.859 1.066 -10.850 1.00 98.38 341 LYS A O 1
ATOM 2665 N N . GLU A 1 342 ? 4.447 -0.145 -9.005 1.00 98.38 342 GLU A N 1
ATOM 2666 C CA . GLU A 1 342 ? 5.497 -1.140 -9.227 1.00 98.38 342 GLU A CA 1
ATOM 2667 C C . GLU A 1 342 ? 5.264 -1.907 -10.535 1.00 98.38 342 GLU A C 1
ATOM 2669 O O . GLU A 1 342 ? 6.156 -1.961 -11.383 1.00 98.38 342 GLU A O 1
ATOM 2674 N N . ASP A 1 343 ? 4.040 -2.379 -10.774 1.00 98.56 343 ASP A N 1
ATOM 2675 C CA . ASP A 1 343 ? 3.644 -3.032 -12.024 1.00 98.56 343 ASP A CA 1
ATOM 2676 C C . ASP A 1 343 ? 3.834 -2.119 -13.245 1.00 98.56 343 ASP A C 1
ATOM 2678 O O . ASP A 1 343 ? 4.257 -2.573 -14.317 1.00 98.56 343 ASP A O 1
ATOM 2682 N N . ASN A 1 344 ? 3.551 -0.819 -13.103 1.00 98.56 344 ASN A N 1
ATOM 2683 C CA . ASN A 1 344 ? 3.798 0.169 -14.151 1.00 98.56 344 ASN A CA 1
ATOM 2684 C C . ASN A 1 344 ? 5.298 0.314 -14.455 1.00 98.56 344 ASN A C 1
ATOM 2686 O O . ASN A 1 344 ? 5.690 0.268 -15.623 1.00 98.56 344 ASN A O 1
ATOM 2690 N N . TYR A 1 345 ? 6.142 0.419 -13.424 1.00 98.31 345 TYR A N 1
ATOM 2691 C CA . TYR A 1 345 ? 7.593 0.488 -13.596 1.00 98.31 345 TYR A CA 1
ATOM 2692 C C . TYR A 1 345 ? 8.154 -0.786 -14.227 1.00 98.31 345 TYR A C 1
ATOM 2694 O O . TYR A 1 345 ? 8.942 -0.697 -15.168 1.00 98.31 345 TYR A O 1
ATOM 2702 N N . ILE A 1 346 ? 7.703 -1.964 -13.791 1.00 98.50 346 ILE A N 1
ATOM 2703 C CA . ILE A 1 346 ? 8.095 -3.248 -14.385 1.00 98.50 346 ILE A CA 1
ATOM 2704 C C . ILE A 1 346 ? 7.713 -3.294 -15.870 1.00 98.50 346 ILE A C 1
ATOM 2706 O O . ILE A 1 346 ? 8.518 -3.715 -16.704 1.00 98.50 346 ILE A O 1
ATOM 2710 N N . ARG A 1 347 ? 6.507 -2.836 -16.235 1.00 98.56 347 ARG A N 1
ATOM 2711 C CA . ARG A 1 347 ? 6.085 -2.738 -17.642 1.00 98.56 347 ARG A CA 1
ATOM 2712 C C . ARG A 1 347 ? 6.997 -1.802 -18.432 1.00 98.56 347 ARG A C 1
ATOM 2714 O O . ARG A 1 347 ? 7.457 -2.181 -19.506 1.00 98.56 347 ARG A O 1
ATOM 2721 N N . ARG A 1 348 ? 7.304 -0.624 -17.884 1.00 98.50 348 ARG A N 1
ATOM 2722 C CA . ARG A 1 348 ? 8.170 0.360 -18.541 1.00 98.50 348 ARG A CA 1
ATOM 2723 C C . ARG A 1 348 ? 9.591 -0.160 -18.748 1.00 98.50 348 ARG A C 1
ATOM 2725 O O . ARG A 1 348 ? 10.177 0.082 -19.797 1.00 98.50 348 ARG A O 1
ATOM 2732 N N . ILE A 1 349 ? 10.135 -0.890 -17.776 1.00 98.25 349 ILE A N 1
ATOM 2733 C CA . ILE A 1 349 ? 11.449 -1.534 -17.895 1.00 98.25 349 ILE A CA 1
ATOM 2734 C C . ILE A 1 349 ? 11.441 -2.539 -19.052 1.00 98.25 349 ILE A C 1
ATOM 2736 O O . ILE A 1 349 ? 12.317 -2.466 -19.909 1.00 98.25 349 ILE A O 1
ATOM 2740 N N . ARG A 1 350 ? 10.422 -3.405 -19.147 1.00 98.44 350 ARG A N 1
ATOM 2741 C CA . ARG A 1 350 ? 10.303 -4.376 -20.252 1.00 98.44 350 ARG A CA 1
ATOM 2742 C C . ARG A 1 350 ? 10.216 -3.702 -21.622 1.00 98.44 350 ARG A C 1
ATOM 2744 O O . ARG A 1 350 ? 10.875 -4.140 -22.558 1.00 98.44 350 ARG A O 1
ATOM 2751 N N . GLU A 1 351 ? 9.447 -2.619 -21.744 1.00 98.56 351 GLU A N 1
ATOM 2752 C CA . GLU A 1 351 ? 9.381 -1.829 -22.984 1.00 98.56 351 GLU A CA 1
ATOM 2753 C C . GLU A 1 351 ? 10.762 -1.294 -23.388 1.00 98.56 351 GLU A C 1
ATOM 2755 O O . GLU A 1 351 ? 11.171 -1.432 -24.541 1.00 98.56 351 GLU A O 1
ATOM 2760 N N . LEU A 1 352 ? 11.513 -0.733 -22.435 1.00 98.12 352 LEU A N 1
ATOM 2761 C CA . LEU A 1 352 ? 12.861 -0.215 -22.683 1.00 98.12 352 LEU A CA 1
ATOM 2762 C C . LEU A 1 352 ? 13.859 -1.328 -23.041 1.00 98.12 352 LEU A C 1
ATOM 2764 O O . LEU A 1 352 ? 14.738 -1.126 -23.883 1.00 98.12 352 LEU A O 1
ATOM 2768 N N . GLU A 1 353 ? 13.731 -2.512 -22.441 1.00 98.44 353 GLU A N 1
ATOM 2769 C CA . GLU A 1 353 ? 14.530 -3.694 -22.786 1.00 98.44 353 GLU A CA 1
ATOM 2770 C C . GLU A 1 353 ? 14.239 -4.175 -24.217 1.00 98.44 353 GLU A C 1
ATOM 2772 O O . GLU A 1 353 ? 15.167 -4.500 -24.972 1.00 98.44 353 GLU A O 1
ATOM 2777 N N . GLU A 1 354 ? 12.969 -4.170 -24.631 1.00 98.50 354 GLU A N 1
ATOM 2778 C CA . GLU A 1 354 ? 12.569 -4.475 -26.005 1.00 98.50 354 GLU A CA 1
ATOM 2779 C C . GLU A 1 354 ? 13.097 -3.436 -27.000 1.00 98.50 354 GLU A C 1
ATOM 2781 O O . GLU A 1 354 ? 13.656 -3.809 -28.034 1.00 98.50 354 GLU A O 1
ATOM 2786 N N . GLU A 1 355 ? 12.96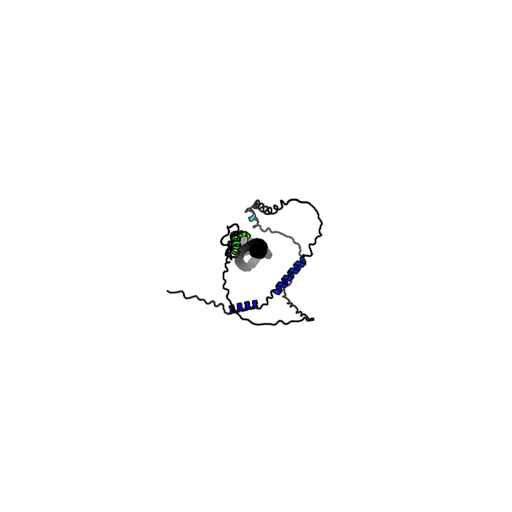7 -2.141 -26.701 1.00 98.56 355 GLU A N 1
ATOM 2787 C CA . GLU A 1 355 ? 13.514 -1.055 -27.524 1.00 98.56 355 GLU A CA 1
ATOM 2788 C C . GLU A 1 355 ? 15.034 -1.181 -27.671 1.00 98.56 355 GLU A C 1
ATOM 2790 O O . GLU A 1 355 ? 15.563 -1.125 -28.784 1.00 98.56 355 GLU A O 1
ATOM 2795 N N . THR A 1 356 ? 15.737 -1.449 -26.570 1.00 98.12 356 THR A N 1
ATOM 2796 C CA . THR A 1 356 ? 17.187 -1.676 -26.569 1.00 98.12 356 THR A CA 1
ATOM 2797 C C . THR A 1 356 ? 17.564 -2.882 -27.431 1.00 98.12 356 THR A C 1
ATOM 2799 O O . THR A 1 356 ? 18.531 -2.828 -28.196 1.00 98.12 356 THR A O 1
ATOM 2802 N N . SER A 1 357 ? 16.784 -3.963 -27.363 1.00 98.31 357 SER A N 1
ATOM 2803 C CA . SER A 1 357 ? 16.991 -5.164 -28.181 1.00 98.31 357 SER A CA 1
ATOM 2804 C C . SER A 1 357 ? 16.772 -4.889 -29.671 1.00 98.31 357 SER A C 1
ATOM 2806 O O . SER A 1 357 ? 17.580 -5.308 -30.505 1.00 98.31 357 SER A O 1
ATOM 2808 N N . ARG A 1 358 ? 15.729 -4.121 -30.017 1.00 98.62 358 ARG A N 1
ATOM 2809 C CA . ARG A 1 358 ? 15.460 -3.678 -31.395 1.00 98.62 358 ARG A CA 1
ATOM 2810 C C . ARG A 1 358 ? 16.608 -2.826 -31.928 1.00 98.62 358 ARG A C 1
ATOM 2812 O O . ARG A 1 358 ? 17.138 -3.139 -32.994 1.00 98.62 358 ARG A O 1
ATOM 2819 N N . LEU A 1 359 ? 17.046 -1.815 -31.177 1.00 98.44 359 LEU A N 1
ATOM 2820 C CA . LEU A 1 359 ? 18.163 -0.949 -31.568 1.00 98.44 359 LEU A CA 1
ATOM 2821 C C . LEU A 1 359 ? 19.463 -1.737 -31.758 1.00 98.44 359 LEU A C 1
ATOM 2823 O O . LEU A 1 359 ? 20.163 -1.525 -32.747 1.00 98.44 359 LEU A O 1
ATOM 2827 N N . ARG A 1 360 ? 19.761 -2.693 -30.870 1.00 98.44 360 ARG A N 1
ATOM 2828 C CA . ARG A 1 360 ? 20.933 -3.569 -31.007 1.00 98.44 360 ARG A CA 1
ATOM 2829 C C . ARG A 1 360 ? 20.885 -4.382 -32.303 1.00 98.44 360 ARG A C 1
ATOM 2831 O O . ARG A 1 360 ? 21.871 -4.403 -33.033 1.00 98.44 360 ARG A O 1
ATOM 2838 N N . SER A 1 361 ? 19.740 -4.990 -32.622 1.00 98.19 361 SER A N 1
ATOM 2839 C CA . SER A 1 361 ? 19.572 -5.765 -33.862 1.00 98.19 361 SER A CA 1
ATOM 2840 C C . SER A 1 361 ? 19.683 -4.901 -35.128 1.00 98.19 361 SER A C 1
ATOM 2842 O O . SER A 1 361 ? 20.281 -5.317 -36.124 1.00 98.19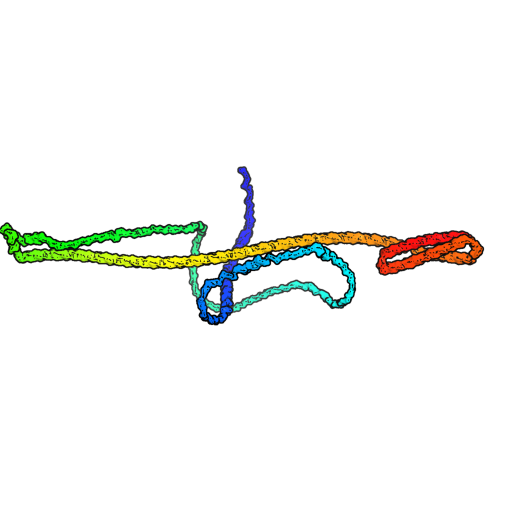 361 SER A O 1
ATOM 2844 N N . ALA A 1 362 ? 19.165 -3.669 -35.085 1.00 98.00 362 ALA A N 1
ATOM 2845 C CA . ALA A 1 362 ? 19.281 -2.712 -36.181 1.00 98.00 362 ALA A CA 1
ATOM 2846 C C . ALA A 1 362 ? 20.740 -2.285 -36.395 1.00 98.00 362 ALA A C 1
ATOM 2848 O O . ALA A 1 362 ? 21.211 -2.238 -37.533 1.00 98.00 362 ALA A O 1
ATOM 2849 N N . LEU A 1 363 ? 21.474 -2.036 -35.305 1.00 97.94 363 LEU A N 1
ATOM 2850 C CA . LEU A 1 363 ? 22.895 -1.706 -35.351 1.00 97.94 363 LEU A CA 1
ATOM 2851 C C . LEU A 1 363 ? 23.728 -2.865 -35.914 1.00 97.94 363 LEU A C 1
ATOM 2853 O O . LEU A 1 363 ? 24.579 -2.634 -36.768 1.00 97.94 363 LEU A O 1
ATOM 2857 N N . GLU A 1 364 ? 23.459 -4.103 -35.498 1.00 98.31 364 GLU A N 1
ATOM 2858 C CA . GLU A 1 364 ? 24.134 -5.304 -36.013 1.00 98.31 364 GLU A CA 1
ATOM 2859 C C . GLU A 1 364 ? 23.871 -5.514 -37.514 1.00 98.31 364 GLU A C 1
ATOM 2861 O O . GLU A 1 364 ? 24.789 -5.800 -38.291 1.00 98.31 364 GLU A O 1
ATOM 2866 N N . THR A 1 365 ? 22.628 -5.284 -37.948 1.00 98.12 365 THR A N 1
ATOM 2867 C CA . THR A 1 365 ? 22.243 -5.348 -39.365 1.00 98.12 365 THR A CA 1
ATOM 2868 C C . THR A 1 365 ? 22.963 -4.274 -40.186 1.00 98.12 365 THR A C 1
ATOM 2870 O O . THR A 1 365 ? 23.552 -4.583 -41.222 1.00 98.12 365 THR A O 1
ATOM 2873 N N . SER A 1 366 ? 22.964 -3.023 -39.716 1.00 98.06 366 SER A N 1
ATOM 2874 C CA . SER A 1 366 ? 23.659 -1.907 -40.373 1.00 98.06 366 SER A CA 1
ATOM 2875 C C . SER A 1 366 ? 25.177 -2.126 -40.419 1.00 98.06 366 SER A C 1
ATOM 2877 O O . SER A 1 366 ? 25.801 -1.949 -41.466 1.00 98.06 366 SER A O 1
ATOM 2879 N N . GLY A 1 367 ? 25.771 -2.609 -39.322 1.00 97.56 367 GLY A N 1
ATOM 2880 C CA . GLY A 1 367 ? 27.185 -2.981 -39.262 1.00 97.56 367 GLY A CA 1
ATOM 2881 C C . GLY A 1 367 ? 27.550 -4.039 -40.306 1.00 97.56 367 GLY A C 1
ATOM 2882 O O . GLY A 1 367 ? 28.514 -3.862 -41.049 1.00 97.56 367 GLY A O 1
ATOM 2883 N N . SER A 1 368 ? 26.724 -5.081 -40.442 1.00 97.75 368 SER A N 1
ATOM 2884 C CA . SER A 1 368 ? 26.902 -6.128 -41.460 1.00 97.75 368 SER A CA 1
ATOM 2885 C C . SER A 1 368 ? 26.808 -5.577 -42.890 1.00 97.75 368 SER A C 1
ATOM 2887 O O . SER A 1 368 ? 27.612 -5.936 -43.751 1.00 97.75 368 SER A O 1
ATOM 2889 N N . GLN A 1 369 ? 25.865 -4.664 -43.153 1.00 97.75 369 GLN A N 1
ATOM 2890 C CA . GLN A 1 369 ? 25.721 -4.005 -44.459 1.00 97.75 369 GLN A CA 1
ATOM 2891 C C . GLN A 1 369 ? 26.929 -3.127 -44.805 1.00 97.75 369 GLN A C 1
ATOM 2893 O O . GLN A 1 369 ? 27.428 -3.168 -45.933 1.00 97.75 369 GLN A O 1
ATOM 2898 N N . LEU A 1 370 ? 27.420 -2.337 -43.845 1.00 97.31 370 LEU A N 1
ATOM 2899 C CA . LEU A 1 370 ? 28.611 -1.509 -44.031 1.00 97.31 370 LEU A CA 1
ATOM 2900 C C . LEU A 1 370 ? 29.847 -2.370 -44.297 1.00 97.31 370 LEU A C 1
ATOM 2902 O O . LEU A 1 370 ? 30.598 -2.073 -45.225 1.00 97.31 370 LEU A O 1
ATOM 2906 N N . GLN A 1 371 ? 30.023 -3.462 -43.552 1.00 98.06 371 GLN A N 1
ATOM 2907 C CA . GLN A 1 371 ? 31.126 -4.397 -43.760 1.00 98.06 371 GLN A CA 1
ATOM 2908 C C . GLN A 1 371 ? 31.078 -5.037 -45.154 1.00 98.06 371 GLN A C 1
ATOM 2910 O O . GLN A 1 371 ? 32.094 -5.069 -45.848 1.00 98.06 371 GLN A O 1
ATOM 2915 N N . GLN A 1 372 ? 29.895 -5.446 -45.621 1.00 98.00 372 GLN A N 1
ATOM 2916 C CA . GLN A 1 372 ? 29.713 -5.949 -46.984 1.00 98.00 372 GLN A CA 1
ATOM 2917 C C . GLN A 1 372 ? 30.074 -4.894 -48.044 1.00 98.00 372 GLN A C 1
ATOM 2919 O O . GLN A 1 372 ? 30.710 -5.210 -49.050 1.00 98.00 372 GLN A O 1
ATOM 2924 N N . LYS A 1 373 ? 29.684 -3.629 -47.841 1.00 97.81 373 LYS A N 1
ATOM 2925 C CA . LYS A 1 373 ? 30.015 -2.531 -48.763 1.00 97.81 373 LYS A CA 1
ATOM 2926 C C . LYS A 1 373 ? 31.517 -2.235 -48.788 1.00 97.81 373 LYS A C 1
ATOM 2928 O O . LYS A 1 373 ? 32.050 -1.959 -49.861 1.00 97.81 373 LYS A O 1
ATOM 2933 N N . ILE A 1 374 ? 32.196 -2.309 -47.641 1.00 97.06 374 ILE A N 1
ATOM 2934 C CA . ILE A 1 374 ? 33.660 -2.198 -47.559 1.00 97.06 374 ILE A CA 1
ATOM 2935 C C . ILE A 1 374 ? 34.309 -3.307 -48.390 1.00 97.06 374 ILE A C 1
ATOM 2937 O O . ILE A 1 374 ? 35.109 -2.999 -49.269 1.00 97.06 374 ILE A O 1
ATOM 2941 N N . GLU A 1 375 ? 33.896 -4.564 -48.208 1.00 98.06 375 GLU A N 1
ATOM 2942 C CA . GLU A 1 375 ? 34.434 -5.697 -48.972 1.00 98.06 375 GLU A CA 1
ATOM 2943 C C . GLU A 1 375 ? 34.206 -5.528 -50.488 1.00 98.06 375 GLU A C 1
ATOM 2945 O O . GLU A 1 375 ? 35.108 -5.756 -51.296 1.00 98.06 375 GLU A O 1
ATOM 2950 N N . GLN A 1 376 ? 33.029 -5.041 -50.899 1.00 97.88 376 GLN A N 1
ATOM 2951 C CA . GLN A 1 376 ? 32.751 -4.711 -52.303 1.00 97.88 376 GLN A CA 1
ATOM 2952 C C . GLN A 1 376 ? 33.681 -3.616 -52.848 1.00 97.88 376 GLN A C 1
ATOM 2954 O O . GLN A 1 376 ? 34.182 -3.731 -53.970 1.00 97.88 376 GLN A O 1
ATOM 2959 N N . LEU A 1 377 ? 33.923 -2.549 -52.080 1.00 97.12 377 LEU A N 1
ATOM 2960 C CA . LEU A 1 377 ? 34.829 -1.469 -52.478 1.00 97.12 377 LEU A CA 1
ATOM 2961 C C . LEU A 1 377 ? 36.286 -1.949 -52.552 1.00 97.12 377 LEU A C 1
ATOM 2963 O O . LEU A 1 377 ? 36.995 -1.594 -53.492 1.00 97.12 377 LEU A O 1
ATOM 2967 N N . GLU A 1 378 ? 36.731 -2.799 -51.627 1.00 97.31 378 GLU A N 1
ATOM 2968 C CA . GLU A 1 378 ? 38.065 -3.414 -51.654 1.00 97.31 378 GLU A CA 1
ATOM 2969 C C . GLU A 1 378 ? 38.269 -4.293 -52.897 1.00 97.31 378 GLU A C 1
ATOM 2971 O O . GLU A 1 378 ? 39.314 -4.221 -53.560 1.00 97.31 378 GLU A O 1
ATOM 2976 N N . GLN A 1 379 ? 37.250 -5.070 -53.278 1.00 97.75 379 GLN A N 1
ATOM 2977 C CA . GLN A 1 379 ? 37.250 -5.837 -54.526 1.00 97.75 379 GLN A CA 1
ATOM 2978 C C . GLN A 1 379 ? 37.363 -4.914 -55.750 1.00 97.75 379 GLN A C 1
ATOM 2980 O O . GLN A 1 379 ? 38.188 -5.164 -56.631 1.00 97.75 379 GLN A O 1
ATOM 2985 N N . GLN A 1 380 ? 36.605 -3.812 -55.794 1.00 96.62 380 GLN A N 1
ATOM 2986 C CA . GLN A 1 380 ? 36.704 -2.825 -56.878 1.00 96.62 380 GLN A CA 1
ATOM 2987 C C . GLN A 1 380 ? 38.094 -2.185 -56.957 1.00 96.62 380 GLN A C 1
ATOM 2989 O O . GLN A 1 380 ? 38.665 -2.096 -58.043 1.00 96.62 380 GLN A O 1
ATOM 2994 N N . ILE A 1 381 ? 38.672 -1.782 -55.820 1.00 95.62 381 ILE A N 1
ATOM 2995 C CA . ILE A 1 381 ? 40.036 -1.239 -55.754 1.00 95.62 381 ILE A CA 1
ATOM 2996 C C . ILE A 1 381 ? 41.040 -2.249 -56.312 1.00 95.62 381 ILE A C 1
ATOM 2998 O O . ILE A 1 381 ? 41.939 -1.867 -57.060 1.00 95.62 381 ILE A O 1
ATOM 3002 N N . THR A 1 382 ? 40.883 -3.534 -55.993 1.00 97.94 382 THR A N 1
ATOM 3003 C CA . THR A 1 382 ? 41.761 -4.602 -56.493 1.00 97.94 382 THR A CA 1
ATOM 3004 C C . THR A 1 382 ? 41.670 -4.736 -58.015 1.00 97.94 382 THR A C 1
ATOM 3006 O O . THR A 1 382 ? 42.698 -4.798 -58.690 1.00 97.94 382 THR A O 1
ATOM 3009 N N . VAL A 1 383 ? 40.456 -4.689 -58.575 1.00 97.75 383 VAL A N 1
ATOM 3010 C CA . VAL A 1 383 ? 40.233 -4.680 -60.031 1.00 97.75 383 VAL A CA 1
ATOM 3011 C C . VAL A 1 383 ? 40.873 -3.451 -60.686 1.00 97.75 383 VAL A C 1
ATOM 3013 O O . VAL A 1 383 ? 41.565 -3.581 -61.698 1.00 97.75 383 VAL A O 1
ATOM 3016 N N . TYR A 1 384 ? 40.692 -2.258 -60.111 1.00 95.69 384 TYR A N 1
ATOM 3017 C CA . TYR A 1 384 ? 41.297 -1.035 -60.642 1.00 95.69 384 TYR A CA 1
ATOM 3018 C C . TYR A 1 384 ? 42.822 -1.052 -60.568 1.00 95.69 384 TYR A C 1
ATOM 3020 O O . TYR A 1 384 ? 43.463 -0.643 -61.533 1.00 95.69 384 TYR A O 1
ATOM 3028 N N . LYS A 1 385 ? 43.412 -1.564 -59.481 1.00 95.25 385 LYS A N 1
ATOM 3029 C CA . LYS A 1 385 ? 44.864 -1.765 -59.377 1.00 95.25 385 LYS A CA 1
ATOM 3030 C C . LYS A 1 385 ? 45.375 -2.673 -60.493 1.00 95.25 385 LYS A C 1
ATOM 3032 O O . LYS A 1 385 ? 46.308 -2.284 -61.188 1.00 95.25 385 LYS A O 1
ATOM 3037 N N . GLY A 1 386 ? 44.711 -3.805 -60.739 1.00 95.50 386 GLY A N 1
ATOM 3038 C CA . GLY A 1 386 ? 45.058 -4.701 -61.848 1.00 95.50 386 GLY A CA 1
ATOM 3039 C C . GLY A 1 386 ? 45.003 -4.004 -63.212 1.00 95.50 386 GLY A C 1
ATOM 3040 O O . GLY A 1 386 ? 45.947 -4.091 -63.992 1.00 95.50 386 GLY A O 1
ATOM 3041 N N . ARG A 1 387 ? 43.948 -3.223 -63.476 1.00 96.00 387 ARG A N 1
ATOM 3042 C CA . ARG A 1 387 ? 43.826 -2.443 -64.719 1.00 96.00 387 ARG A CA 1
ATOM 3043 C C . ARG A 1 387 ? 44.901 -1.359 -64.848 1.00 96.00 387 ARG A C 1
ATOM 3045 O O . ARG A 1 387 ? 45.383 -1.112 -65.949 1.00 96.00 387 ARG A O 1
ATOM 3052 N N . ILE A 1 388 ? 45.276 -0.703 -63.750 1.00 91.56 388 ILE A N 1
ATOM 3053 C CA . ILE A 1 388 ? 46.373 0.275 -63.734 1.00 91.56 388 ILE A CA 1
ATOM 3054 C C . ILE A 1 388 ? 47.698 -0.417 -64.055 1.00 91.56 388 ILE A C 1
ATOM 3056 O O . ILE A 1 388 ? 48.436 0.090 -64.892 1.00 91.56 388 ILE A O 1
ATOM 3060 N N . GLU A 1 389 ? 47.989 -1.573 -63.459 1.00 95.12 389 GLU A N 1
ATOM 3061 C CA . GLU A 1 389 ? 49.194 -2.351 -63.775 1.00 95.12 389 GLU A CA 1
ATOM 3062 C C . GLU A 1 389 ? 49.226 -2.797 -65.243 1.00 95.12 389 GLU A C 1
ATOM 3064 O O . GLU A 1 389 ? 50.270 -2.732 -65.888 1.00 95.12 389 GLU A O 1
ATOM 3069 N N . GLU A 1 390 ? 48.090 -3.227 -65.801 1.00 94.88 390 GLU A N 1
ATOM 3070 C CA . GLU A 1 390 ? 47.970 -3.554 -67.227 1.00 94.88 390 GLU A CA 1
ATOM 3071 C C . GLU A 1 390 ? 48.261 -2.342 -68.118 1.00 94.88 390 GLU A C 1
ATOM 3073 O O . GLU A 1 390 ? 49.018 -2.455 -69.083 1.00 94.88 390 GLU A O 1
ATOM 3078 N N . LEU A 1 391 ? 47.709 -1.173 -67.778 1.00 90.56 391 LEU A N 1
ATOM 3079 C CA . LEU A 1 391 ? 47.982 0.076 -68.489 1.00 90.56 391 LEU A CA 1
ATOM 3080 C C . LEU A 1 391 ? 49.448 0.503 -68.347 1.00 90.56 391 LEU A C 1
ATOM 3082 O O . LEU A 1 391 ? 50.042 0.937 -69.330 1.00 90.56 391 LEU A O 1
ATOM 3086 N N . GLN A 1 392 ? 50.050 0.345 -67.166 1.00 88.00 392 GLN A N 1
ATOM 3087 C CA . GLN A 1 392 ? 51.470 0.620 -66.931 1.00 88.00 392 GLN A CA 1
ATOM 3088 C C . GLN A 1 392 ? 52.367 -0.290 -67.779 1.00 88.00 392 GLN A C 1
ATOM 3090 O O . GLN A 1 392 ? 53.268 0.216 -68.443 1.00 88.00 392 GLN A O 1
ATOM 3095 N N . ARG A 1 393 ? 52.084 -1.600 -67.848 1.00 90.31 393 ARG A N 1
ATOM 3096 C CA . ARG A 1 393 ? 52.794 -2.527 -68.754 1.00 90.31 393 ARG A CA 1
ATOM 3097 C C . ARG A 1 393 ? 52.595 -2.156 -70.224 1.00 90.31 393 ARG A C 1
ATOM 3099 O O . ARG A 1 393 ? 53.529 -2.251 -71.015 1.00 90.31 393 ARG A O 1
ATOM 3106 N N . GLY A 1 394 ? 51.386 -1.731 -70.598 1.00 86.19 394 GLY A N 1
ATOM 3107 C CA . GLY A 1 394 ? 51.091 -1.236 -71.943 1.00 86.19 394 GLY A CA 1
ATOM 3108 C C . GLY A 1 394 ? 51.918 0.001 -72.303 1.00 86.19 394 GLY A C 1
ATOM 3109 O O . GLY A 1 394 ? 52.477 0.063 -73.395 1.00 86.19 394 GLY A O 1
ATOM 3110 N N . LEU A 1 395 ? 52.054 0.952 -71.376 1.00 78.81 395 LEU A N 1
ATOM 3111 C CA . LEU A 1 395 ? 52.889 2.143 -71.549 1.00 78.81 395 LEU A CA 1
ATOM 3112 C C . LEU A 1 395 ? 54.382 1.807 -71.619 1.00 78.81 395 LEU A C 1
ATOM 3114 O O . LEU A 1 395 ? 55.072 2.360 -72.466 1.00 78.81 395 LEU A O 1
ATOM 3118 N N . GLU A 1 396 ? 54.877 0.882 -70.793 1.00 79.00 396 GLU A N 1
ATOM 3119 C CA . GLU A 1 396 ? 56.270 0.412 -70.861 1.00 79.00 396 GLU A CA 1
ATOM 3120 C C . GLU A 1 396 ? 56.583 -0.218 -72.231 1.00 79.00 396 GLU A C 1
ATOM 3122 O O . GLU A 1 396 ? 57.628 0.051 -72.824 1.00 79.00 396 GLU A O 1
ATOM 3127 N N . TYR A 1 397 ? 55.636 -0.979 -72.792 1.00 75.00 397 TYR A N 1
ATOM 3128 C CA . TYR A 1 397 ? 55.756 -1.537 -74.139 1.00 75.00 397 TYR A CA 1
ATOM 3129 C C . TYR A 1 397 ? 55.785 -0.454 -75.230 1.00 75.00 397 TYR A C 1
ATOM 3131 O O . TYR A 1 397 ? 56.569 -0.560 -76.171 1.00 75.00 397 TYR A O 1
ATOM 3139 N N . VAL A 1 398 ? 54.967 0.599 -75.110 1.00 68.06 398 VAL A N 1
ATOM 3140 C CA . VAL A 1 398 ? 54.965 1.729 -76.060 1.00 68.06 398 VAL A CA 1
ATOM 3141 C C . VAL A 1 398 ? 56.236 2.575 -75.931 1.00 68.06 398 VAL A C 1
ATOM 3143 O O . VAL A 1 398 ? 56.819 2.932 -76.952 1.00 68.06 398 VAL A O 1
ATOM 3146 N N . GLY A 1 399 ? 56.728 2.824 -74.715 1.00 59.25 399 GLY A N 1
ATOM 3147 C CA . GLY A 1 399 ? 57.991 3.535 -74.486 1.00 59.25 399 GLY A CA 1
ATOM 3148 C C . GLY A 1 399 ? 59.193 2.831 -75.126 1.00 59.25 399 GLY A C 1
ATOM 3149 O O . GLY A 1 399 ? 60.064 3.485 -75.692 1.00 59.25 399 GLY A O 1
ATOM 3150 N N . PHE A 1 400 ? 59.197 1.493 -75.154 1.00 55.03 400 PHE A N 1
ATOM 3151 C CA . PHE A 1 400 ? 60.207 0.721 -75.888 1.00 55.03 400 PHE A CA 1
ATOM 3152 C C . PHE A 1 400 ? 60.129 0.920 -77.416 1.00 55.03 400 PHE A C 1
ATOM 3154 O O . PHE A 1 400 ? 61.129 0.779 -78.120 1.00 55.03 400 PHE A O 1
ATOM 3161 N N . VAL A 1 401 ? 58.952 1.260 -77.954 1.00 53.00 401 VAL A N 1
ATOM 3162 C CA . VAL A 1 401 ? 58.764 1.535 -79.387 1.00 53.00 401 VAL A CA 1
ATOM 3163 C C . VAL A 1 401 ? 59.200 2.960 -79.753 1.00 53.00 401 VAL A C 1
ATOM 3165 O O . VAL A 1 401 ? 59.672 3.158 -80.869 1.00 53.00 401 VAL A O 1
ATOM 3168 N N . GLU A 1 402 ? 59.129 3.933 -78.839 1.00 51.16 402 GLU A N 1
ATOM 3169 C CA . GLU A 1 402 ? 59.563 5.320 -79.097 1.00 51.16 402 GLU A CA 1
ATOM 3170 C C . GLU A 1 402 ? 61.093 5.500 -79.168 1.00 51.16 402 GLU A C 1
ATOM 3172 O O . GLU A 1 402 ? 61.564 6.399 -79.868 1.00 51.16 402 GLU A O 1
ATOM 3177 N N . GLU A 1 403 ? 61.892 4.611 -78.562 1.00 51.19 403 GLU A N 1
ATOM 3178 C CA . GLU A 1 403 ? 63.350 4.573 -78.795 1.00 51.19 403 GLU A CA 1
ATOM 3179 C C . GLU A 1 403 ? 63.729 4.023 -80.185 1.00 51.19 403 GLU A C 1
ATOM 3181 O O . GLU A 1 403 ? 64.857 4.218 -80.648 1.00 51.19 403 GLU A O 1
ATOM 3186 N N . PHE A 1 404 ? 62.792 3.391 -80.902 1.00 48.03 404 PHE A N 1
ATOM 3187 C CA . PHE A 1 404 ? 63.009 2.887 -82.255 1.00 48.03 404 PHE A CA 1
ATOM 3188 C C . PHE A 1 404 ? 62.393 3.809 -83.329 1.00 48.03 404 PHE A C 1
ATOM 3190 O O . PHE A 1 404 ? 61.186 3.877 -83.539 1.00 48.03 404 PHE A O 1
ATOM 3197 N N . ASP A 1 405 ? 63.285 4.414 -84.118 1.00 55.69 405 ASP A N 1
ATOM 3198 C CA . ASP A 1 405 ? 63.094 4.837 -85.517 1.00 55.69 405 ASP A CA 1
ATOM 3199 C C . ASP A 1 405 ? 62.426 6.177 -85.876 1.00 55.69 405 ASP A C 1
ATOM 3201 O O . ASP A 1 405 ? 62.442 6.518 -87.060 1.00 55.69 405 ASP A O 1
ATOM 3205 N N . VAL A 1 406 ? 61.958 7.027 -84.953 1.00 55.12 406 VAL A N 1
ATOM 3206 C CA . VAL A 1 406 ? 61.591 8.410 -85.365 1.00 55.12 406 VAL A CA 1
ATOM 3207 C C . VAL A 1 406 ? 62.850 9.240 -85.640 1.00 55.12 406 VAL A C 1
ATOM 3209 O O . VAL A 1 406 ? 62.978 9.860 -86.698 1.00 55.12 406 VAL A O 1
ATOM 3212 N N . ALA A 1 407 ? 63.834 9.190 -84.737 1.00 59.59 407 ALA A N 1
ATOM 3213 C CA . ALA A 1 407 ? 65.135 9.824 -84.953 1.00 59.59 407 ALA A CA 1
ATOM 3214 C C . ALA A 1 407 ? 65.900 9.175 -86.124 1.00 59.59 407 ALA A C 1
ATOM 3216 O O . ALA A 1 407 ? 66.494 9.884 -86.936 1.00 59.59 407 ALA A O 1
ATOM 3217 N N . GLY A 1 408 ? 65.826 7.844 -86.255 1.00 63.44 408 GLY A N 1
ATOM 3218 C CA . GLY A 1 408 ? 66.416 7.095 -87.371 1.00 63.44 408 GLY A CA 1
ATOM 3219 C C . GLY A 1 408 ? 65.796 7.462 -88.722 1.00 63.44 408 GLY A C 1
ATOM 3220 O O . GLY A 1 408 ? 66.518 7.780 -89.666 1.00 63.44 408 GLY A O 1
ATOM 3221 N N . GLY A 1 409 ? 64.463 7.516 -88.802 1.00 62.66 409 GLY A N 1
ATOM 3222 C CA . GLY A 1 409 ? 63.739 7.906 -90.011 1.00 62.66 409 GLY A CA 1
ATOM 3223 C C . GLY A 1 409 ? 63.994 9.354 -90.437 1.00 62.66 409 GLY A C 1
ATOM 3224 O O . GLY A 1 409 ? 64.162 9.615 -91.628 1.00 62.66 409 GLY A O 1
ATOM 3225 N N . LEU A 1 410 ? 64.086 10.293 -89.488 1.00 63.50 410 LEU A N 1
ATOM 3226 C CA . LEU A 1 410 ? 64.422 11.693 -89.776 1.00 63.50 410 LEU A CA 1
ATOM 3227 C C . LEU A 1 410 ? 65.876 11.865 -90.234 1.00 63.50 410 LEU A C 1
ATOM 3229 O O . LEU A 1 410 ? 66.130 12.629 -91.168 1.00 63.50 410 LEU A O 1
ATOM 3233 N N . LEU A 1 411 ? 66.822 11.139 -89.629 1.00 70.06 411 LEU A N 1
ATOM 3234 C CA . LEU A 1 411 ? 68.221 11.142 -90.061 1.00 70.06 411 LEU A CA 1
ATOM 3235 C C . LEU A 1 411 ? 68.349 10.589 -91.489 1.00 70.06 411 LEU A C 1
ATOM 3237 O O . LEU A 1 411 ? 68.991 11.201 -92.340 1.00 70.06 411 LEU A O 1
ATOM 3241 N N . GLN A 1 412 ? 67.664 9.480 -91.779 1.00 66.81 412 GLN A N 1
ATOM 3242 C CA . GLN A 1 412 ? 67.673 8.852 -93.099 1.00 66.81 412 GLN A CA 1
ATOM 3243 C C . GLN A 1 412 ? 67.006 9.744 -94.161 1.00 66.81 412 GLN A C 1
ATOM 3245 O O . GLN A 1 412 ? 67.504 9.849 -95.280 1.00 66.81 412 GLN A O 1
ATOM 3250 N N . ALA A 1 413 ? 65.927 10.453 -93.813 1.00 62.94 413 ALA A N 1
ATOM 3251 C CA . ALA A 1 413 ? 65.314 11.460 -94.680 1.00 62.94 413 ALA A CA 1
ATOM 3252 C C . ALA A 1 413 ? 66.280 12.619 -94.990 1.00 62.94 413 ALA A C 1
ATOM 3254 O O . ALA A 1 413 ? 66.393 13.037 -96.144 1.00 62.94 413 ALA A O 1
ATOM 3255 N N . ALA A 1 414 ? 67.009 13.108 -93.981 1.00 70.75 414 ALA A N 1
ATOM 3256 C CA . ALA A 1 414 ? 68.004 14.164 -94.153 1.00 70.75 414 ALA A CA 1
ATOM 3257 C C . ALA A 1 414 ? 69.177 13.720 -95.048 1.00 70.75 414 ALA A C 1
ATOM 3259 O O . ALA A 1 414 ? 69.589 14.479 -95.923 1.00 70.75 414 ALA A O 1
ATOM 3260 N N . GLU A 1 415 ? 69.668 12.486 -94.895 1.00 75.50 415 GLU A N 1
ATOM 3261 C CA . GLU A 1 415 ? 70.694 11.904 -95.776 1.00 75.50 415 GLU A CA 1
ATOM 3262 C C . GLU A 1 415 ? 70.207 11.715 -97.221 1.00 75.50 415 GLU A C 1
ATOM 3264 O O . GLU A 1 415 ? 70.953 11.934 -98.175 1.00 75.50 415 GLU A O 1
ATOM 3269 N N . LEU A 1 416 ? 68.952 11.306 -97.418 1.00 71.00 416 LEU A N 1
ATOM 3270 C CA . LEU A 1 416 ? 68.378 11.200 -98.761 1.00 71.00 416 LEU A CA 1
ATOM 3271 C C . LEU A 1 416 ? 68.221 12.565 -99.418 1.00 71.00 416 LEU A C 1
ATOM 3273 O O . LEU A 1 416 ? 68.445 12.689 -100.622 1.00 71.00 416 LEU A O 1
ATOM 3277 N N . ARG A 1 417 ? 67.884 13.593 -98.637 1.00 70.94 417 ARG A N 1
ATOM 3278 C CA . ARG A 1 417 ? 67.819 14.966 -99.125 1.00 70.94 417 ARG A CA 1
ATOM 3279 C C . ARG A 1 417 ? 69.187 15.458 -99.586 1.00 70.94 417 ARG A C 1
ATOM 3281 O O . ARG A 1 417 ? 69.271 15.998 -100.684 1.00 70.94 417 ARG A O 1
ATOM 3288 N N . THR A 1 418 ? 70.247 15.254 -98.803 1.00 77.38 418 THR A N 1
ATOM 3289 C CA . THR A 1 418 ? 71.596 15.675 -99.216 1.00 77.38 418 THR A CA 1
ATOM 3290 C C . THR A 1 418 ? 72.049 14.936 -100.474 1.00 77.38 418 THR A C 1
ATOM 3292 O O . THR A 1 418 ? 72.519 15.581 -101.407 1.00 77.38 418 THR A O 1
ATOM 3295 N N . LYS A 1 419 ? 71.802 13.621 -100.574 1.00 74.31 419 LYS A N 1
ATOM 3296 C CA . LYS A 1 419 ? 72.073 12.845 -101.801 1.00 74.31 419 LYS A CA 1
ATOM 3297 C C . LYS A 1 419 ? 71.264 13.331 -103.005 1.00 74.31 419 LYS A C 1
ATOM 3299 O O . LYS A 1 419 ? 71.786 13.388 -104.116 1.00 74.31 419 LYS A O 1
ATOM 3304 N N . LEU A 1 420 ? 69.994 13.692 -102.810 1.00 68.31 420 LEU A N 1
ATOM 3305 C CA . LEU A 1 420 ? 69.153 14.248 -103.869 1.00 68.31 420 LEU A CA 1
ATOM 3306 C C . LEU A 1 420 ? 69.657 15.632 -104.306 1.00 68.31 420 LEU A C 1
ATOM 3308 O O . LEU A 1 420 ? 69.723 15.898 -105.501 1.00 68.31 420 LEU A O 1
ATOM 3312 N N . GLU A 1 421 ? 70.028 16.505 -103.367 1.00 73.94 421 GLU A N 1
ATOM 3313 C CA . GLU A 1 421 ? 70.589 17.829 -103.660 1.00 73.94 421 GLU A CA 1
ATOM 3314 C C . GLU A 1 421 ? 71.941 17.722 -104.388 1.00 73.94 421 GLU A C 1
ATOM 3316 O O . GLU A 1 421 ? 72.171 18.475 -105.337 1.00 73.94 421 GLU A O 1
ATOM 3321 N N . GLU A 1 422 ? 72.794 16.754 -104.034 1.00 74.12 422 GLU A N 1
ATOM 3322 C CA . GLU A 1 422 ? 74.030 16.432 -104.763 1.00 74.12 422 GLU A CA 1
ATOM 3323 C C . GLU A 1 422 ? 73.750 15.915 -106.178 1.00 74.12 422 GLU A C 1
ATOM 3325 O O . GLU A 1 422 ? 74.351 16.409 -107.133 1.00 74.12 422 GLU A O 1
ATOM 3330 N N . LEU A 1 423 ? 72.808 14.978 -106.346 1.00 67.50 423 LEU A N 1
ATOM 3331 C CA . LEU A 1 423 ? 72.396 14.485 -107.664 1.00 67.50 423 LEU A CA 1
ATOM 3332 C C . LEU A 1 423 ? 71.823 15.614 -108.521 1.00 67.50 423 LEU A C 1
ATOM 3334 O O . LEU A 1 423 ? 72.216 15.754 -109.673 1.00 67.50 423 LEU A O 1
ATOM 3338 N N . ILE A 1 424 ? 70.944 16.456 -107.976 1.00 66.06 424 ILE A N 1
ATOM 3339 C CA . ILE A 1 424 ? 70.363 17.600 -108.692 1.00 66.06 424 ILE A CA 1
ATOM 3340 C C . ILE A 1 424 ? 71.448 18.620 -109.062 1.00 66.06 424 ILE A C 1
ATOM 3342 O O . ILE A 1 424 ? 71.436 19.126 -110.184 1.00 66.06 424 ILE A O 1
ATOM 3346 N N . SER A 1 425 ? 72.401 18.900 -108.169 1.00 69.31 425 SER A N 1
ATOM 3347 C CA . SER A 1 425 ? 73.484 19.862 -108.422 1.00 69.31 425 SER A CA 1
ATOM 3348 C C . SER A 1 425 ? 74.497 19.331 -109.443 1.00 69.31 425 SER A C 1
ATOM 3350 O O . SER A 1 425 ? 74.848 20.042 -110.384 1.00 69.31 425 SER A O 1
ATOM 3352 N N . GLY A 1 426 ? 74.894 18.057 -109.340 1.00 62.53 426 GLY A N 1
ATOM 3353 C CA . GLY A 1 426 ? 75.783 17.394 -110.302 1.00 62.53 426 GLY A CA 1
ATOM 3354 C C . GLY A 1 426 ? 75.139 17.187 -111.679 1.00 62.53 426 GLY A C 1
ATOM 3355 O O . GLY A 1 426 ? 75.791 17.338 -112.712 1.00 62.53 426 GLY A O 1
ATOM 3356 N N . VAL A 1 427 ? 73.831 16.917 -111.722 1.00 56.16 427 VAL A N 1
ATOM 3357 C CA . VAL A 1 427 ? 73.045 16.818 -112.965 1.00 56.16 427 VAL A CA 1
ATOM 3358 C C . VAL A 1 427 ? 72.763 18.200 -113.568 1.00 56.16 427 VAL A C 1
ATOM 3360 O O . VAL A 1 427 ? 72.706 18.329 -114.797 1.00 56.16 427 VAL A O 1
ATOM 3363 N N . GLY A 1 428 ? 72.627 19.239 -112.742 1.00 54.19 428 GLY A N 1
ATOM 3364 C CA . GLY A 1 428 ? 72.401 20.622 -113.164 1.00 54.19 428 GLY A CA 1
ATOM 3365 C C . GLY A 1 428 ? 73.529 21.182 -114.033 1.00 54.19 428 GLY A C 1
ATOM 3366 O O . GLY A 1 428 ? 73.254 21.864 -115.022 1.00 54.19 428 GLY A O 1
ATOM 3367 N N . GLU A 1 429 ? 74.783 20.824 -113.741 1.00 54.00 429 GLU A N 1
ATOM 3368 C CA . GLU A 1 429 ? 75.941 21.271 -114.528 1.00 54.00 429 GLU A CA 1
ATOM 3369 C C . GLU A 1 429 ? 76.231 20.389 -115.757 1.00 54.00 429 GLU A C 1
ATOM 3371 O O . GLU A 1 429 ? 76.667 20.905 -116.788 1.00 54.00 429 GLU A O 1
ATOM 3376 N N . ALA A 1 430 ? 75.925 19.086 -115.721 1.00 52.41 430 ALA A N 1
ATOM 3377 C CA . ALA A 1 430 ? 76.234 18.168 -116.826 1.00 52.41 430 ALA A CA 1
ATOM 3378 C C . ALA A 1 430 ? 75.119 18.021 -117.887 1.00 52.41 430 ALA A C 1
ATOM 3380 O O . ALA A 1 430 ? 75.376 17.525 -118.988 1.00 52.41 430 ALA A O 1
ATOM 3381 N N . THR A 1 431 ? 73.874 18.444 -117.615 1.00 49.75 431 THR A N 1
ATOM 3382 C CA . THR A 1 431 ? 72.720 17.859 -118.334 1.00 49.75 431 THR A CA 1
ATOM 3383 C C . THR A 1 431 ? 71.595 18.807 -118.738 1.00 49.75 431 THR A C 1
ATOM 3385 O O . THR A 1 431 ? 70.430 18.423 -118.803 1.00 49.75 431 THR A O 1
ATOM 3388 N N . SER A 1 432 ? 71.936 20.012 -119.192 1.00 53.59 432 SER A N 1
ATOM 3389 C CA . SER A 1 432 ? 70.977 20.834 -119.952 1.00 53.59 432 SER A CA 1
ATOM 3390 C C . SER A 1 432 ? 70.821 20.415 -121.432 1.00 53.59 432 SER A C 1
ATOM 3392 O O . SER A 1 432 ? 69.953 20.949 -122.119 1.00 53.59 432 SER A O 1
ATOM 3394 N N . ARG A 1 433 ? 71.613 19.457 -121.960 1.00 53.00 433 ARG A N 1
ATOM 3395 C CA . ARG A 1 433 ? 71.586 19.100 -123.403 1.00 53.00 433 ARG A CA 1
ATOM 3396 C C . ARG A 1 433 ? 71.365 17.632 -123.799 1.00 53.00 433 ARG A C 1
ATOM 3398 O O . ARG A 1 433 ? 71.068 17.423 -124.969 1.00 53.00 433 ARG A O 1
ATOM 3405 N N . ILE A 1 434 ? 71.486 16.637 -122.909 1.00 55.78 434 ILE A N 1
ATOM 3406 C CA . ILE A 1 434 ? 71.526 15.210 -123.335 1.00 55.78 434 ILE A CA 1
ATOM 3407 C C . ILE A 1 434 ? 70.493 14.299 -122.631 1.00 55.78 434 ILE A C 1
ATOM 3409 O O . ILE A 1 434 ? 70.228 13.200 -123.106 1.00 55.78 434 ILE A O 1
ATOM 3413 N N . MET A 1 435 ? 69.826 14.741 -121.560 1.00 60.91 435 MET A N 1
ATOM 3414 C CA . MET A 1 435 ? 68.840 13.892 -120.869 1.00 60.91 435 MET A CA 1
ATOM 3415 C C . MET A 1 435 ? 67.580 13.624 -121.714 1.00 60.91 435 MET A C 1
ATOM 3417 O O . MET A 1 435 ? 66.944 14.586 -122.161 1.00 60.91 435 MET A O 1
ATOM 3421 N N . PRO A 1 436 ? 67.151 12.354 -121.866 1.00 70.12 436 PRO A N 1
ATOM 3422 C CA . PRO A 1 436 ? 65.836 12.017 -122.403 1.00 70.12 436 PRO A CA 1
ATOM 3423 C C . PRO A 1 436 ? 64.728 12.623 -121.533 1.00 70.12 436 PRO A C 1
ATOM 3425 O O . PRO A 1 436 ? 64.805 12.577 -120.303 1.00 70.12 436 PRO A O 1
ATOM 3428 N N . ALA A 1 437 ? 6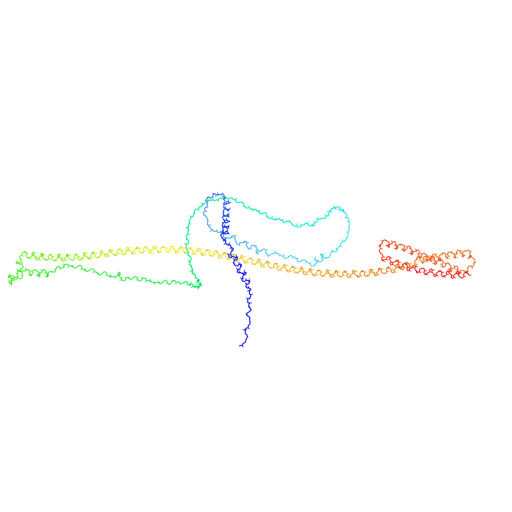3.671 13.153 -122.155 1.00 72.31 437 ALA A N 1
ATOM 3429 C CA . ALA A 1 437 ? 62.552 13.788 -121.447 1.00 72.31 437 ALA A CA 1
ATOM 3430 C C . ALA A 1 437 ? 61.936 12.883 -120.359 1.00 72.31 437 ALA A C 1
ATOM 3432 O O . ALA A 1 437 ? 61.569 13.368 -119.294 1.00 72.31 437 ALA A O 1
ATOM 3433 N N . SER A 1 438 ? 61.932 11.565 -120.580 1.00 72.44 438 SER A N 1
ATOM 3434 C CA . SER A 1 438 ? 61.425 10.567 -119.632 1.00 72.44 438 SER A CA 1
ATOM 3435 C C . SER A 1 438 ? 62.217 10.476 -118.323 1.00 72.44 438 SER A C 1
ATOM 3437 O O . SER A 1 438 ? 61.651 10.117 -117.295 1.00 72.44 438 SER A O 1
ATOM 3439 N N . VAL A 1 439 ? 63.521 10.774 -118.332 1.00 74.94 439 VAL A N 1
ATOM 3440 C CA . VAL A 1 439 ? 64.347 10.772 -117.109 1.00 74.94 439 VAL A CA 1
ATOM 3441 C C . VAL A 1 439 ? 64.123 12.061 -116.325 1.00 74.94 439 VAL A C 1
ATOM 3443 O O . VAL A 1 439 ? 64.010 12.026 -115.102 1.00 74.94 439 VAL A O 1
ATOM 3446 N N . ARG A 1 440 ? 63.967 13.189 -117.030 1.00 71.69 440 ARG A N 1
ATOM 3447 C CA . ARG A 1 440 ? 63.640 14.482 -116.419 1.00 71.69 440 ARG A CA 1
ATOM 3448 C C . ARG A 1 440 ? 62.281 14.447 -115.725 1.00 71.69 440 ARG A C 1
ATOM 3450 O O . ARG A 1 440 ? 62.192 14.834 -114.570 1.00 71.69 440 ARG A O 1
ATOM 3457 N N . GLU A 1 441 ? 61.263 13.908 -116.390 1.00 77.69 441 GLU A N 1
ATOM 3458 C CA . GLU A 1 441 ? 59.916 13.775 -115.824 1.00 77.69 441 GLU A CA 1
ATOM 3459 C C . GLU A 1 441 ? 59.907 12.871 -114.578 1.00 77.69 441 GLU A C 1
ATOM 3461 O O . GLU A 1 441 ? 59.266 13.189 -113.578 1.00 77.69 441 GLU A O 1
ATOM 3466 N N . ARG A 1 442 ? 60.693 11.782 -114.576 1.00 75.81 442 ARG A N 1
ATOM 3467 C CA . ARG A 1 442 ? 60.861 10.918 -113.393 1.00 75.81 442 ARG A CA 1
ATOM 3468 C C . ARG A 1 442 ? 61.606 11.606 -112.249 1.00 75.81 442 ARG A C 1
ATOM 3470 O O . ARG A 1 442 ? 61.209 11.436 -111.101 1.00 75.81 442 ARG A O 1
ATOM 3477 N N . LEU A 1 443 ? 62.652 12.383 -112.535 1.00 75.12 443 LEU A N 1
ATOM 3478 C CA . LEU A 1 443 ? 63.373 13.159 -111.518 1.00 75.12 443 LEU A CA 1
ATOM 3479 C C . LEU A 1 443 ? 62.509 14.280 -110.931 1.00 75.12 443 LEU A C 1
ATOM 3481 O O . LEU A 1 443 ? 62.533 14.492 -109.720 1.00 75.12 443 LEU A O 1
ATOM 3485 N N . GLU A 1 444 ? 61.718 14.967 -111.756 1.00 79.69 444 GLU A N 1
ATOM 3486 C CA . GLU A 1 444 ? 60.748 15.969 -111.300 1.00 79.69 444 GLU A CA 1
ATOM 3487 C C . GLU A 1 444 ? 59.666 15.328 -110.425 1.00 79.69 444 GLU A C 1
ATOM 3489 O O . GLU A 1 444 ? 59.362 15.854 -109.355 1.00 79.69 444 GLU A O 1
ATOM 3494 N N . PHE A 1 445 ? 59.151 14.157 -110.818 1.00 81.88 445 PHE A N 1
ATOM 3495 C CA . PHE A 1 445 ? 58.203 13.388 -110.012 1.00 81.88 445 PHE A CA 1
ATOM 3496 C C . PHE A 1 445 ? 58.800 12.971 -108.662 1.00 81.88 445 PHE A C 1
ATOM 3498 O O . PHE A 1 445 ? 58.176 13.189 -107.625 1.00 81.88 445 PHE A O 1
ATOM 3505 N N . ILE A 1 446 ? 60.020 12.425 -108.657 1.00 75.62 446 ILE A N 1
ATOM 3506 C CA . ILE A 1 446 ? 60.721 12.044 -107.426 1.00 75.62 446 ILE A CA 1
ATOM 3507 C C . ILE A 1 446 ? 60.937 13.271 -106.534 1.00 75.62 446 ILE A C 1
ATOM 3509 O O . ILE A 1 446 ? 60.582 13.239 -105.362 1.00 75.62 446 ILE A O 1
ATOM 3513 N N . THR A 1 447 ? 61.431 14.380 -107.087 1.00 76.00 447 THR A N 1
ATOM 3514 C CA . THR A 1 447 ? 61.673 15.622 -106.334 1.00 76.00 447 THR A CA 1
ATOM 3515 C C . THR A 1 447 ? 60.379 16.189 -105.744 1.00 76.00 447 THR A C 1
ATOM 3517 O O . THR A 1 447 ? 60.357 16.621 -104.589 1.00 76.00 447 THR A O 1
ATOM 3520 N N . ALA A 1 448 ? 59.285 16.176 -106.512 1.00 79.94 448 ALA A N 1
ATOM 3521 C CA . ALA A 1 448 ? 57.974 16.598 -106.031 1.00 79.94 448 ALA A CA 1
ATOM 3522 C C . ALA A 1 448 ? 57.477 15.689 -104.899 1.00 79.94 448 ALA A C 1
ATOM 3524 O O . ALA A 1 448 ? 56.995 16.193 -103.884 1.00 79.94 448 ALA A O 1
ATOM 3525 N N . LYS A 1 449 ? 57.653 14.367 -105.032 1.00 80.31 449 LYS A N 1
ATOM 3526 C CA . LYS A 1 449 ? 57.239 13.400 -104.013 1.00 80.31 449 LYS A CA 1
ATOM 3527 C C . LYS A 1 449 ? 58.072 13.510 -102.736 1.00 80.31 449 LYS A C 1
ATOM 3529 O O . LYS A 1 449 ? 57.497 13.483 -101.653 1.00 80.31 449 LYS A O 1
ATOM 3534 N N . THR A 1 450 ? 59.383 13.723 -102.842 1.00 75.88 450 THR A N 1
ATOM 3535 C CA . THR A 1 450 ? 60.252 13.983 -101.684 1.00 75.88 450 THR A CA 1
ATOM 3536 C C . THR A 1 450 ? 59.804 15.237 -100.934 1.00 75.88 450 THR A C 1
ATOM 3538 O O . THR A 1 450 ? 59.598 15.173 -99.726 1.00 75.88 450 THR A O 1
ATOM 3541 N N . ARG A 1 451 ? 59.537 16.352 -101.637 1.00 79.75 451 ARG A N 1
ATOM 3542 C CA . ARG A 1 451 ? 59.006 17.578 -101.006 1.00 79.75 451 ARG A CA 1
ATOM 3543 C C . ARG A 1 451 ? 57.654 17.369 -100.334 1.00 79.75 451 ARG A C 1
ATOM 3545 O O . ARG A 1 451 ? 57.400 17.946 -99.281 1.00 79.75 451 ARG A O 1
ATOM 3552 N N . GLU A 1 452 ? 56.767 16.594 -100.952 1.00 81.69 452 GLU A N 1
ATOM 3553 C CA . GLU A 1 452 ? 55.464 16.279 -100.365 1.00 81.69 452 GLU A CA 1
ATOM 3554 C C . GLU A 1 452 ? 55.633 15.510 -99.048 1.00 81.69 452 GLU A C 1
ATOM 3556 O O . GLU A 1 452 ? 55.017 15.875 -98.045 1.00 81.69 452 GLU A O 1
ATOM 3561 N N . ILE A 1 453 ? 56.509 14.500 -99.027 1.00 75.25 453 ILE A N 1
ATOM 3562 C CA . ILE A 1 453 ? 56.789 13.716 -97.819 1.00 75.25 453 ILE A CA 1
ATOM 3563 C C . ILE A 1 453 ? 57.446 14.589 -96.736 1.00 75.25 453 ILE A C 1
ATOM 3565 O O . ILE A 1 453 ? 57.050 14.516 -95.576 1.00 75.25 453 ILE A O 1
ATOM 3569 N N . GLU A 1 454 ? 58.371 15.483 -97.093 1.00 74.75 454 GLU A N 1
ATOM 3570 C CA . GLU A 1 454 ? 58.979 16.440 -96.154 1.00 74.75 454 GLU A CA 1
ATOM 3571 C C . GLU A 1 454 ? 57.952 17.392 -95.529 1.00 74.75 454 GLU A C 1
ATOM 3573 O O . GLU A 1 454 ? 57.979 17.643 -94.324 1.00 74.75 454 GLU A O 1
ATOM 3578 N N . GLN A 1 455 ? 57.021 17.925 -96.327 1.00 82.25 455 GLN A N 1
ATOM 3579 C CA . GLN A 1 455 ? 55.956 18.781 -95.800 1.00 82.25 455 GLN A CA 1
ATOM 3580 C C . GLN A 1 455 ? 55.059 18.023 -94.825 1.00 82.25 455 GLN A C 1
ATOM 3582 O O . GLN A 1 455 ? 54.639 18.590 -93.817 1.00 82.25 455 GLN A O 1
ATOM 3587 N N . GLN A 1 456 ? 54.765 16.754 -95.109 1.00 78.56 456 GLN A N 1
ATOM 3588 C CA . GLN A 1 456 ? 53.990 15.915 -94.202 1.00 78.56 456 GLN A CA 1
ATOM 3589 C C . GLN A 1 456 ? 54.769 15.622 -92.915 1.00 78.56 456 GLN A C 1
ATOM 3591 O O . GLN A 1 456 ? 54.217 15.812 -91.835 1.00 78.56 456 GLN A O 1
ATOM 3596 N N . LEU A 1 457 ? 56.057 15.275 -93.007 1.00 74.12 457 LEU A N 1
ATOM 3597 C CA . LEU A 1 457 ? 56.924 15.065 -91.842 1.00 74.12 457 LEU A CA 1
ATOM 3598 C C . LEU A 1 457 ? 57.033 16.314 -90.959 1.00 74.12 457 LEU A C 1
ATOM 3600 O O . LEU A 1 457 ? 56.922 16.200 -89.743 1.00 74.12 457 LEU A O 1
ATOM 3604 N N . ASN A 1 458 ? 57.175 17.507 -91.541 1.00 78.06 458 ASN A N 1
ATOM 3605 C CA . ASN A 1 458 ? 57.225 18.752 -90.767 1.00 78.06 458 ASN A CA 1
ATOM 3606 C C . ASN A 1 458 ? 55.900 19.051 -90.058 1.00 78.06 458 ASN A C 1
ATOM 3608 O O . ASN A 1 458 ? 55.911 19.429 -88.891 1.00 78.06 458 ASN A O 1
ATOM 3612 N N . ARG A 1 459 ? 54.757 18.818 -90.721 1.00 83.00 459 ARG A N 1
ATOM 3613 C CA . ARG A 1 459 ? 53.446 18.938 -90.061 1.00 83.00 459 ARG A CA 1
ATOM 3614 C C . ARG A 1 459 ? 53.329 17.967 -88.890 1.00 83.00 459 ARG A C 1
ATOM 3616 O O . ARG A 1 459 ? 52.880 18.383 -87.831 1.00 83.00 459 ARG A O 1
ATOM 3623 N N . TYR A 1 460 ? 53.761 16.714 -89.067 1.00 79.75 460 TYR A N 1
ATOM 3624 C CA . TYR A 1 460 ? 53.749 15.723 -87.988 1.00 79.75 460 TYR A CA 1
ATOM 3625 C C . TYR A 1 460 ? 54.686 16.095 -86.840 1.00 79.75 460 TYR A C 1
ATOM 3627 O O . TYR A 1 460 ? 54.322 15.909 -85.683 1.00 79.75 460 TYR A O 1
ATOM 3635 N N . ARG A 1 461 ? 55.855 16.671 -87.139 1.00 80.12 461 ARG A N 1
ATOM 3636 C CA . ARG A 1 461 ? 56.787 17.173 -86.126 1.00 80.12 461 ARG A CA 1
ATOM 3637 C C . ARG A 1 461 ? 56.153 18.275 -85.281 1.00 80.12 461 ARG A C 1
ATOM 3639 O O . ARG A 1 461 ? 56.208 18.204 -84.061 1.00 80.12 461 ARG A O 1
ATOM 3646 N N . ASP A 1 462 ? 55.529 19.263 -85.916 1.00 81.50 462 ASP A N 1
ATOM 3647 C CA . ASP A 1 462 ? 54.933 20.390 -85.197 1.00 81.50 462 ASP A CA 1
ATOM 3648 C C . ASP A 1 462 ? 53.724 19.938 -84.353 1.00 81.50 462 ASP A C 1
ATOM 3650 O O . ASP A 1 462 ? 53.555 20.391 -83.221 1.00 81.50 462 ASP A O 1
ATOM 3654 N N . THR A 1 463 ? 52.915 18.993 -84.852 1.00 83.38 463 THR A N 1
ATOM 3655 C CA . THR A 1 463 ? 51.826 18.399 -84.058 1.00 83.38 463 THR A CA 1
ATOM 3656 C C . THR A 1 463 ? 52.337 17.523 -82.915 1.00 83.38 463 THR A C 1
ATOM 3658 O O . THR A 1 463 ? 51.739 17.529 -81.843 1.00 83.38 463 THR A O 1
ATOM 3661 N N . TYR A 1 464 ? 53.444 16.804 -83.116 1.00 75.31 464 TYR A N 1
ATOM 3662 C CA . TYR A 1 464 ? 54.089 16.013 -82.068 1.00 75.31 464 TYR A CA 1
ATOM 3663 C C . TYR A 1 464 ? 54.623 16.918 -80.952 1.00 75.31 464 TYR A C 1
ATOM 3665 O O . TYR A 1 464 ? 54.332 16.667 -79.789 1.00 75.31 464 TYR A O 1
ATOM 3673 N N . SER A 1 465 ? 55.308 18.020 -81.283 1.00 80.62 465 SER A N 1
ATOM 3674 C CA . SER A 1 465 ? 55.755 19.005 -80.286 1.00 80.62 465 SER A CA 1
ATOM 3675 C C . SER A 1 465 ? 54.591 19.565 -79.463 1.00 80.62 465 SER A C 1
ATOM 3677 O O . SER A 1 465 ? 54.669 19.585 -78.242 1.00 80.62 465 SER A O 1
ATOM 3679 N N . GLN A 1 466 ? 53.470 19.914 -80.105 1.00 82.81 466 GLN A N 1
ATOM 3680 C CA . GLN A 1 466 ? 52.275 20.380 -79.387 1.00 82.81 466 GLN A CA 1
ATOM 3681 C C . GLN A 1 466 ? 51.673 19.321 -78.451 1.00 82.81 466 GLN A C 1
ATOM 3683 O O . GLN A 1 466 ? 51.106 19.671 -77.418 1.00 82.81 466 GLN A O 1
ATOM 3688 N N . LEU A 1 467 ? 51.737 18.036 -78.813 1.00 78.06 467 LEU A N 1
ATOM 3689 C CA . LEU A 1 467 ? 51.272 16.944 -77.952 1.00 78.06 467 LEU A CA 1
ATOM 3690 C C . LEU A 1 467 ? 52.222 16.708 -76.776 1.00 78.06 467 LEU A C 1
ATOM 3692 O O . LEU A 1 467 ? 51.752 16.511 -75.660 1.00 78.06 467 LEU A O 1
ATOM 3696 N N . VAL A 1 468 ? 53.536 16.783 -76.996 1.00 76.44 468 VAL A N 1
ATOM 3697 C CA . VAL A 1 468 ? 54.536 16.680 -75.923 1.00 76.44 468 VAL A CA 1
ATOM 3698 C C . VAL A 1 468 ? 54.369 17.814 -74.911 1.00 76.44 468 VAL A C 1
ATOM 3700 O O . VAL A 1 468 ? 54.275 17.535 -73.718 1.00 76.44 468 VAL A O 1
ATOM 3703 N N . ASP A 1 469 ? 54.188 19.057 -75.367 1.00 79.25 469 ASP A N 1
ATOM 3704 C CA . ASP A 1 469 ? 53.924 20.203 -74.483 1.00 79.25 469 ASP A CA 1
ATOM 3705 C C . ASP A 1 469 ? 52.643 19.994 -73.645 1.00 79.25 469 ASP A C 1
ATOM 3707 O O . ASP A 1 469 ? 52.570 20.372 -72.474 1.00 79.25 469 ASP A O 1
ATOM 3711 N N . LYS A 1 470 ? 51.610 19.354 -74.215 1.00 78.44 470 LYS A N 1
ATOM 3712 C CA . LYS A 1 470 ? 50.389 18.987 -73.475 1.00 78.44 470 LYS A CA 1
ATOM 3713 C C . LYS A 1 470 ? 50.635 17.888 -72.439 1.00 78.44 470 LYS A C 1
ATOM 3715 O O . LYS A 1 470 ? 50.055 17.956 -71.356 1.00 78.44 470 LYS A O 1
ATOM 3720 N N . MET A 1 471 ? 51.499 16.909 -72.730 1.00 71.88 471 MET A N 1
ATOM 3721 C CA . MET A 1 471 ? 51.887 15.888 -71.746 1.00 71.88 471 MET A CA 1
ATOM 3722 C C . MET A 1 471 ? 52.655 16.489 -70.570 1.00 71.88 471 MET A C 1
ATOM 3724 O O . MET A 1 471 ? 52.376 16.133 -69.424 1.00 71.88 471 MET A O 1
ATOM 3728 N N . GLU A 1 472 ? 53.585 17.411 -70.830 1.00 75.88 472 GLU A N 1
ATOM 3729 C CA . GLU A 1 472 ? 54.350 18.089 -69.774 1.00 75.88 472 GLU A CA 1
ATOM 3730 C C . GLU A 1 472 ? 53.438 18.894 -68.833 1.00 75.88 472 GLU A C 1
ATOM 3732 O O . GLU A 1 472 ? 53.671 18.934 -67.623 1.00 75.88 472 GLU A O 1
ATOM 3737 N N . ASN A 1 473 ? 52.328 19.426 -69.354 1.00 77.75 473 ASN A N 1
ATOM 3738 C CA . ASN A 1 473 ? 51.314 20.145 -68.579 1.00 77.75 473 ASN A CA 1
ATOM 3739 C C . ASN A 1 473 ? 50.301 19.239 -67.842 1.00 77.75 473 ASN A C 1
ATOM 3741 O O . ASN A 1 473 ? 49.375 19.746 -67.214 1.00 77.75 473 ASN A O 1
ATOM 3745 N N . LYS A 1 474 ? 50.480 17.906 -67.860 1.00 61.59 474 LYS A N 1
ATOM 3746 C CA . LYS A 1 474 ? 49.667 16.891 -67.147 1.00 61.59 474 LYS A CA 1
ATOM 3747 C C . LYS A 1 474 ? 48.164 16.863 -67.478 1.00 61.59 474 LYS A C 1
ATOM 3749 O O . LYS A 1 474 ? 47.409 16.154 -66.809 1.00 61.59 474 LYS A O 1
ATOM 3754 N N . GLU A 1 475 ? 47.713 17.549 -68.524 1.00 52.97 475 GLU A N 1
ATOM 3755 C CA . GLU A 1 475 ? 46.324 17.483 -68.983 1.00 52.97 475 GLU A CA 1
ATOM 3756 C C . GLU A 1 475 ? 46.124 16.252 -69.885 1.00 52.97 475 GLU A C 1
ATOM 3758 O O . GLU A 1 475 ? 46.438 16.259 -71.072 1.00 52.97 475 GLU A O 1
ATOM 3763 N N . GLY A 1 476 ? 45.596 15.162 -69.319 1.00 58.81 476 GLY A N 1
ATOM 3764 C CA . GLY A 1 476 ? 45.102 14.025 -70.107 1.00 58.81 476 GLY A CA 1
ATOM 3765 C C . GLY A 1 476 ? 46.180 13.088 -70.665 1.00 58.81 476 GLY A C 1
ATOM 3766 O O . GLY A 1 476 ? 46.127 12.709 -71.834 1.00 58.81 476 GLY A O 1
ATOM 3767 N N . THR A 1 477 ? 47.111 12.647 -69.816 1.00 61.56 477 THR A N 1
ATOM 3768 C CA . THR A 1 477 ? 48.246 11.761 -70.154 1.00 61.56 477 THR A CA 1
ATOM 3769 C C . THR A 1 477 ? 47.889 10.546 -71.014 1.00 61.56 477 THR A C 1
ATOM 3771 O O . THR A 1 477 ? 48.654 10.194 -71.904 1.00 61.56 477 THR A O 1
ATOM 3774 N N . ILE A 1 478 ? 46.730 9.912 -70.805 1.00 62.31 478 ILE A N 1
ATOM 3775 C CA . ILE A 1 478 ? 46.351 8.708 -71.566 1.00 62.31 478 ILE A CA 1
ATOM 3776 C C . ILE A 1 478 ? 45.871 9.054 -72.984 1.00 62.31 478 ILE A C 1
ATOM 3778 O O . ILE A 1 478 ? 46.270 8.394 -73.939 1.00 62.31 478 ILE A O 1
ATOM 3782 N N . ALA A 1 479 ? 45.032 10.082 -73.142 1.00 66.56 479 ALA A N 1
ATOM 3783 C CA . ALA A 1 479 ? 44.513 10.469 -74.457 1.00 66.56 479 ALA A CA 1
ATOM 3784 C C . ALA A 1 479 ? 45.633 11.020 -75.353 1.00 66.56 479 ALA A C 1
ATOM 3786 O O . ALA A 1 479 ? 45.732 10.657 -76.522 1.00 66.56 479 ALA A O 1
ATOM 3787 N N . VAL A 1 480 ? 46.527 11.823 -74.769 1.00 71.56 480 VAL A N 1
ATOM 3788 C CA . VAL A 1 480 ? 47.678 12.393 -75.473 1.00 71.56 480 VAL A CA 1
ATOM 3789 C C . VAL A 1 480 ? 48.678 11.302 -75.887 1.00 71.56 480 VAL A C 1
ATOM 3791 O O . VAL A 1 480 ? 49.172 11.339 -77.011 1.00 71.56 480 VAL A O 1
ATOM 3794 N N . ALA A 1 481 ? 48.908 10.279 -75.053 1.00 68.62 481 ALA A N 1
ATOM 3795 C CA . ALA A 1 481 ? 49.767 9.144 -75.406 1.00 68.62 481 ALA A CA 1
ATOM 3796 C C . ALA A 1 481 ? 49.226 8.324 -76.597 1.00 68.62 481 ALA A C 1
ATOM 3798 O O . ALA A 1 481 ? 49.999 7.893 -77.453 1.00 68.62 481 ALA A O 1
ATOM 3799 N N . VAL A 1 482 ? 47.902 8.137 -76.696 1.00 72.38 482 VAL A N 1
ATOM 3800 C CA . VAL A 1 482 ? 47.284 7.446 -77.845 1.00 72.38 482 VAL A CA 1
ATOM 3801 C C . VAL A 1 482 ? 47.478 8.242 -79.137 1.00 72.38 482 VAL A C 1
ATOM 3803 O O . VAL A 1 482 ? 47.854 7.667 -80.160 1.00 72.38 482 VAL A O 1
ATOM 3806 N N . ASP A 1 483 ? 47.275 9.560 -79.099 1.00 73.25 483 ASP A N 1
ATOM 3807 C CA . ASP A 1 483 ? 47.473 10.420 -80.270 1.00 73.25 483 ASP A CA 1
ATOM 3808 C C . ASP A 1 483 ? 48.941 10.438 -80.731 1.00 73.25 483 ASP A C 1
ATOM 3810 O O . ASP A 1 483 ? 49.213 10.410 -81.936 1.00 73.25 483 ASP A O 1
ATOM 3814 N N . ILE A 1 484 ? 49.889 10.409 -79.788 1.00 73.19 484 ILE A N 1
ATOM 3815 C CA . ILE A 1 484 ? 51.323 10.296 -80.077 1.00 73.19 484 ILE A CA 1
ATOM 3816 C C . ILE A 1 484 ? 51.648 8.963 -80.765 1.00 73.19 484 ILE A C 1
ATOM 3818 O O . ILE A 1 484 ? 52.302 8.964 -81.812 1.00 73.19 484 ILE A O 1
ATOM 3822 N N . ALA A 1 485 ? 51.131 7.841 -80.255 1.00 70.81 485 ALA A N 1
ATOM 3823 C CA . ALA A 1 485 ? 51.349 6.525 -80.859 1.00 70.81 485 ALA A CA 1
ATOM 3824 C C . ALA A 1 485 ? 50.817 6.454 -82.306 1.00 70.81 485 ALA A C 1
ATOM 3826 O O . ALA A 1 485 ? 51.504 5.966 -83.208 1.00 70.81 485 ALA A O 1
ATOM 3827 N N . VAL A 1 486 ? 49.629 7.018 -82.563 1.00 75.69 486 VAL A N 1
ATOM 3828 C CA . VAL A 1 486 ? 49.058 7.104 -83.921 1.00 75.69 486 VAL A CA 1
ATOM 3829 C C . VAL A 1 486 ? 49.920 7.978 -84.841 1.00 75.69 486 VAL A C 1
ATOM 3831 O O . VAL A 1 486 ? 50.065 7.674 -86.031 1.00 75.69 486 VAL A O 1
ATOM 3834 N N . MET A 1 487 ? 50.510 9.064 -84.329 1.00 75.50 487 MET A N 1
ATOM 3835 C CA . MET A 1 487 ? 51.444 9.882 -85.110 1.00 75.50 487 MET A CA 1
ATOM 3836 C C . MET A 1 487 ? 52.739 9.138 -85.435 1.00 75.50 487 MET A C 1
ATOM 3838 O O . MET A 1 487 ? 53.187 9.207 -86.582 1.00 75.50 487 MET A O 1
ATOM 3842 N N . ALA A 1 488 ? 53.307 8.395 -84.485 1.00 71.81 488 ALA A N 1
ATOM 3843 C CA . ALA A 1 488 ? 54.521 7.611 -84.703 1.00 71.81 488 ALA A CA 1
ATOM 3844 C C . ALA A 1 488 ? 54.343 6.578 -85.833 1.00 71.81 488 ALA A C 1
ATOM 3846 O O . ALA A 1 488 ? 55.202 6.449 -86.709 1.00 71.81 488 ALA A O 1
ATOM 3847 N N . GLU A 1 489 ? 53.191 5.903 -85.895 1.00 76.06 489 GLU A N 1
ATOM 3848 C CA . GLU A 1 489 ? 52.903 4.925 -86.951 1.00 76.06 489 GLU A CA 1
ATOM 3849 C C . GLU A 1 489 ? 52.749 5.574 -88.339 1.00 76.06 489 GLU A C 1
ATOM 3851 O O . GLU A 1 489 ? 53.230 5.043 -89.346 1.00 76.06 489 GLU A O 1
ATOM 3856 N N . ARG A 1 490 ? 52.168 6.780 -88.405 1.00 78.25 490 ARG A N 1
ATOM 3857 C CA . ARG A 1 490 ? 52.112 7.568 -89.649 1.00 78.25 490 ARG A CA 1
ATOM 3858 C C . ARG A 1 490 ? 53.496 8.019 -90.110 1.00 78.25 490 ARG A C 1
ATOM 3860 O O . ARG A 1 490 ? 53.774 7.954 -91.307 1.00 78.25 490 ARG A O 1
ATOM 3867 N N . ILE A 1 491 ? 54.363 8.435 -89.185 1.00 74.25 491 ILE A N 1
ATOM 3868 C CA . ILE A 1 491 ? 55.756 8.791 -89.490 1.00 74.25 491 ILE A CA 1
ATOM 3869 C C . ILE A 1 491 ? 56.492 7.577 -90.067 1.00 74.25 491 ILE A C 1
ATOM 3871 O O . ILE A 1 491 ? 57.110 7.707 -91.122 1.00 74.25 491 ILE A O 1
ATOM 3875 N N . ARG A 1 492 ? 56.347 6.388 -89.464 1.00 75.69 492 ARG A N 1
ATOM 3876 C CA . ARG A 1 492 ? 56.940 5.142 -89.984 1.00 75.69 492 ARG A CA 1
ATOM 3877 C C . ARG A 1 492 ? 56.508 4.859 -91.427 1.00 75.69 492 ARG A C 1
ATOM 3879 O O . ARG A 1 492 ? 57.355 4.587 -92.275 1.00 75.69 492 ARG A O 1
ATOM 3886 N N . GLY A 1 493 ? 55.217 5.002 -91.737 1.00 79.12 493 GLY A N 1
ATOM 3887 C CA . GLY A 1 493 ? 54.711 4.833 -93.104 1.00 79.12 493 GLY A CA 1
ATOM 3888 C C . GLY A 1 493 ? 55.330 5.812 -94.114 1.00 79.12 493 GLY A C 1
ATOM 3889 O O . GLY A 1 493 ? 55.603 5.435 -95.255 1.00 79.12 493 GLY A O 1
ATOM 3890 N N . LEU A 1 494 ? 55.607 7.054 -93.704 1.00 75.69 494 LEU A N 1
ATOM 3891 C CA . LEU A 1 494 ? 56.314 8.029 -94.542 1.00 75.69 494 LEU A CA 1
ATOM 3892 C C . LEU A 1 494 ? 57.796 7.694 -94.715 1.00 75.69 494 LEU A C 1
ATOM 3894 O O . LEU A 1 494 ? 58.335 7.865 -95.810 1.00 75.69 494 LEU A O 1
ATOM 3898 N N . THR A 1 495 ? 58.452 7.182 -93.675 1.00 73.75 495 THR A N 1
ATOM 3899 C CA . THR A 1 495 ? 59.836 6.698 -93.761 1.00 73.75 495 THR A CA 1
ATOM 3900 C C . THR A 1 495 ? 59.958 5.539 -94.753 1.00 73.75 495 THR A C 1
ATOM 3902 O O . THR A 1 495 ? 60.875 5.528 -95.576 1.00 73.75 495 THR A O 1
ATOM 3905 N N . ASP A 1 496 ? 59.001 4.608 -94.763 1.00 78.88 496 ASP A N 1
ATOM 3906 C CA . ASP A 1 496 ? 58.970 3.527 -95.752 1.00 78.88 496 ASP A CA 1
ATOM 3907 C C . ASP A 1 496 ? 58.766 4.055 -97.182 1.00 78.88 496 ASP A C 1
ATOM 3909 O O . ASP A 1 496 ? 59.428 3.594 -98.116 1.00 78.88 496 ASP A O 1
ATOM 3913 N N . GLN A 1 497 ? 57.923 5.077 -97.371 1.00 77.75 497 GLN A N 1
ATOM 3914 C CA . GLN A 1 497 ? 57.790 5.748 -98.670 1.00 77.75 497 GLN A CA 1
ATOM 3915 C C . GLN A 1 497 ? 59.097 6.422 -99.110 1.00 77.75 497 GLN A C 1
ATOM 3917 O O . GLN A 1 497 ? 59.476 6.303 -100.277 1.00 77.75 497 GLN A O 1
ATOM 3922 N N . LEU A 1 498 ? 59.821 7.078 -98.197 1.00 74.62 498 LEU A N 1
ATOM 3923 C CA . LEU A 1 498 ? 61.136 7.660 -98.488 1.00 74.62 498 LEU A CA 1
ATOM 3924 C C . LEU A 1 498 ? 62.156 6.601 -98.899 1.00 74.62 498 LEU A C 1
ATOM 3926 O O . LEU A 1 498 ? 62.930 6.838 -99.823 1.00 74.62 498 LEU A O 1
ATOM 3930 N N . ARG A 1 499 ? 62.132 5.416 -98.282 1.00 78.50 499 ARG A N 1
ATOM 3931 C CA . ARG A 1 499 ? 62.994 4.295 -98.681 1.00 78.50 499 ARG A CA 1
ATOM 3932 C C . ARG A 1 499 ? 62.710 3.844 -100.115 1.00 78.50 499 ARG A C 1
ATOM 3934 O O . ARG A 1 499 ? 63.645 3.572 -100.865 1.00 78.50 499 ARG A O 1
ATOM 3941 N N . VAL A 1 500 ? 61.444 3.808 -100.529 1.00 81.69 500 VAL A N 1
ATOM 3942 C CA . VAL A 1 500 ? 61.082 3.509 -101.926 1.00 81.69 500 VAL A CA 1
ATOM 3943 C C . VAL A 1 500 ? 61.592 4.602 -102.868 1.00 81.69 500 VAL A C 1
ATOM 3945 O O . VAL A 1 500 ? 62.156 4.296 -103.918 1.00 81.69 500 VAL A O 1
ATOM 3948 N N . VAL A 1 501 ? 61.449 5.875 -102.490 1.00 75.25 501 VAL A N 1
ATOM 3949 C CA . VAL A 1 501 ? 61.977 7.001 -103.276 1.00 75.25 501 VAL A CA 1
ATOM 3950 C C . VAL A 1 501 ? 63.506 6.934 -103.392 1.00 75.25 501 VAL A C 1
ATOM 3952 O O . VAL A 1 501 ? 64.042 7.136 -104.481 1.00 75.25 501 VAL A O 1
ATOM 3955 N N . ALA A 1 502 ? 64.205 6.572 -102.316 1.00 73.88 502 ALA A N 1
ATOM 3956 C CA . ALA A 1 502 ? 65.646 6.336 -102.316 1.00 73.88 502 ALA A CA 1
ATOM 3957 C C . ALA A 1 502 ? 66.058 5.256 -103.322 1.00 73.88 502 ALA A C 1
ATOM 3959 O O . ALA A 1 502 ? 66.942 5.480 -104.142 1.00 73.88 502 ALA A O 1
ATOM 3960 N N . GLN A 1 503 ? 65.370 4.111 -103.313 1.00 81.25 503 GLN A N 1
ATOM 3961 C CA . GLN A 1 503 ? 65.617 3.030 -104.271 1.00 81.25 503 GLN A CA 1
ATOM 3962 C C . GLN A 1 503 ? 65.357 3.479 -105.715 1.00 81.25 503 GLN A C 1
ATOM 3964 O O . GLN A 1 503 ? 66.094 3.109 -106.629 1.00 81.25 503 GLN A O 1
ATOM 3969 N N . MET A 1 504 ? 64.326 4.301 -105.945 1.00 76.75 504 MET A N 1
ATOM 3970 C CA . MET A 1 504 ? 64.080 4.889 -107.265 1.00 76.75 504 MET A CA 1
ATOM 3971 C C . MET A 1 504 ? 65.221 5.808 -107.709 1.00 76.75 504 MET A C 1
ATOM 3973 O O . MET A 1 504 ? 65.592 5.770 -108.882 1.00 76.75 504 MET A O 1
ATOM 3977 N N . LEU A 1 505 ? 65.798 6.594 -106.796 1.00 73.81 505 LEU A N 1
ATOM 3978 C CA . LEU A 1 505 ? 66.959 7.438 -107.085 1.00 73.81 505 LEU A CA 1
ATOM 3979 C C . LEU A 1 505 ? 68.197 6.615 -107.427 1.00 73.81 505 LEU A C 1
ATOM 3981 O O . LEU A 1 505 ? 68.839 6.911 -108.429 1.00 73.81 505 LEU A O 1
ATOM 3985 N N . GLU A 1 506 ? 68.483 5.556 -106.672 1.00 78.81 506 GLU A N 1
ATOM 3986 C CA . GLU A 1 506 ? 69.593 4.642 -106.970 1.00 78.81 506 GLU A CA 1
ATOM 3987 C C . GLU A 1 506 ? 69.438 3.995 -108.354 1.00 78.81 506 GLU A C 1
ATOM 3989 O O . GLU A 1 506 ? 70.405 3.904 -109.109 1.00 78.81 506 GLU A O 1
ATOM 3994 N N . MET A 1 507 ? 68.216 3.603 -108.740 1.00 78.25 507 MET A N 1
ATOM 3995 C CA . MET A 1 507 ? 67.942 3.084 -110.086 1.00 78.25 507 MET A CA 1
ATOM 3996 C C . MET A 1 507 ? 68.164 4.134 -111.181 1.00 78.25 507 MET A C 1
ATOM 3998 O O . MET A 1 507 ? 68.670 3.802 -112.253 1.00 78.25 507 MET A O 1
ATOM 4002 N N . VAL A 1 508 ? 67.778 5.392 -110.942 1.00 72.19 508 VAL A N 1
ATOM 4003 C CA . VAL A 1 508 ? 68.018 6.490 -111.893 1.00 72.19 508 VAL A CA 1
ATOM 4004 C C . VAL A 1 508 ? 69.512 6.790 -112.000 1.00 72.19 508 VAL A C 1
ATOM 4006 O O . VAL A 1 508 ? 70.015 6.940 -113.109 1.00 72.19 508 VAL A O 1
ATOM 4009 N N . GLU A 1 509 ? 70.236 6.823 -110.883 1.00 73.12 509 GLU A N 1
ATOM 4010 C CA . GLU A 1 509 ? 71.686 7.021 -110.869 1.00 73.12 509 GLU A CA 1
ATOM 4011 C C . GLU A 1 509 ? 72.414 5.887 -111.607 1.00 73.12 509 GLU A C 1
ATOM 4013 O O . GLU A 1 509 ? 73.280 6.151 -112.440 1.00 73.12 509 GLU A O 1
ATOM 4018 N N . ALA A 1 510 ? 72.018 4.633 -111.374 1.00 75.75 510 ALA A N 1
ATOM 4019 C CA . ALA A 1 510 ? 72.557 3.471 -112.076 1.00 75.75 510 ALA A CA 1
ATOM 4020 C C . ALA A 1 510 ? 72.245 3.470 -113.582 1.00 75.75 510 ALA A C 1
ATOM 4022 O O . ALA A 1 510 ? 73.017 2.914 -114.350 1.00 75.75 510 ALA A O 1
ATOM 4023 N N . PHE A 1 511 ? 71.130 4.073 -114.008 1.00 74.31 511 PHE A N 1
ATOM 4024 C CA . PHE A 1 511 ? 70.797 4.254 -115.426 1.00 74.31 511 PHE A CA 1
ATOM 4025 C C . PHE A 1 511 ? 71.599 5.389 -116.085 1.00 74.31 511 PHE A C 1
ATOM 4027 O O . PHE A 1 511 ? 71.805 5.379 -117.297 1.00 74.31 511 PHE A O 1
ATOM 4034 N N . MET A 1 512 ? 71.994 6.393 -115.299 1.00 68.75 512 MET A N 1
ATOM 4035 C CA . MET A 1 512 ? 72.751 7.559 -115.762 1.00 68.75 512 MET A CA 1
ATOM 4036 C C . MET A 1 512 ? 74.255 7.293 -115.894 1.00 68.75 512 MET A C 1
ATOM 4038 O O . MET A 1 512 ? 74.904 7.945 -116.714 1.00 68.75 512 MET A O 1
ATOM 4042 N N . ARG A 1 513 ? 74.800 6.390 -115.072 1.00 75.94 513 ARG A N 1
ATOM 4043 C CA . ARG A 1 513 ? 76.167 5.862 -115.197 1.00 75.94 513 ARG A CA 1
ATOM 4044 C C . ARG A 1 513 ? 76.256 4.865 -116.346 1.00 75.94 513 ARG A C 1
ATOM 4046 O O . ARG A 1 513 ? 77.299 4.892 -117.038 1.00 75.94 513 ARG A O 1
#

Secondary structure (DSSP, 8-state):
--------------HHHHHHHHHHHHHHHHS---HHHHHHHHHHHHHHHHHHHSSS-------------------SSSSSSTTTSSSSSSS--PPPPPPPTTTSSSSS--------------------------PPP-PPP--PPPP---------------------------------------------GGGT----------------HHHHHHHHHHTS-SSS-SSS-TTTGGGSS-HHHHHHHHHHHHHHHHHHHHHHHHHHHHHHHHHHHHHHHHHHHHHHHHHHHHHHHHHHHHHHHHHHHHHHHHHHHHHHHHHHHHHHHHHHHHHHHHHHHHHHHHHHHHHHHHHHHHHHHHHHHHHHHHHHHHHHHHHHHHHHHHHHHHHHHHHHHHHHHHTSSHHHHHHHHHHHHHHHHHHHHHHHHH-SSS--HHHHHHHHHHHHHHHHHHHHHHHHHHHHHHHHHHHHTTS-HHHHHHHHHHHHHHHHHHHHHHHHHHHHHHHHHHHH-